Protein AF-A0A485LFQ4-F1 (afdb_monomer)

Solvent-accessible surface area (backbone atoms only — not comparable to full-atom values): 24181 Å² total; per-residue (Å²): 137,85,83,91,84,88,84,90,85,80,88,76,82,85,83,79,81,85,85,81,78,86,82,87,80,91,85,86,88,82,84,90,79,90,80,82,87,81,89,76,90,78,89,78,82,88,79,91,74,96,66,85,80,70,77,82,75,79,60,63,68,60,53,51,53,48,28,51,60,72,20,44,79,41,94,88,66,15,23,33,50,66,53,29,51,56,48,46,62,73,66,67,46,83,85,38,69,65,57,46,50,53,51,54,58,54,68,73,48,88,64,65,50,41,53,59,67,59,56,52,50,51,52,52,47,54,57,51,50,53,52,48,51,50,52,51,50,66,72,60,58,72,82,75,74,84,75,84,76,88,73,83,94,79,83,89,72,99,65,75,56,74,56,58,52,51,52,52,51,52,53,50,55,34,54,49,40,52,50,52,39,50,53,52,51,52,50,45,52,50,53,50,53,50,42,54,53,50,51,54,50,33,49,56,38,42,52,52,24,46,53,54,48,52,56,45,51,52,50,52,48,54,51,49,52,51,50,52,52,52,51,50,52,50,50,51,51,54,50,49,53,51,47,50,55,48,49,52,54,46,46,55,47,44,53,58,43,44,63,48,33,72,66,51,68,80,72,74,92,74,86,79,84,85,86,93,85,87,88,85,80,74,87,78,90,80,80,89,84,78,81,86,83,82,98,77,86,86,88,77,82,87,81,79,92,85,84,91,84,81,83,92,83,89,87,86,87,86,72,72,85,59,44,64,64,44,49,51,49,46,50,48,50,50,50,51,49,50,35,52,51,39,48,49,52,35,54,54,50,52,49,50,44,53,53,49,51,53,48,41,55,51,50,53,51,51,39,51,51,27,49,53,47,30,46,55,40,54,59,67,68,81,112

pLDDT: mean 72.75, std 22.89, range [29.44, 97.06]

Radius of gyration: 46.99 Å; Cα contacts (8 Å, |Δi|>4): 126; chains: 1; bounding box: 134×67×118 Å

Foldseek 3Di:
DDDDDDDDDDDDDDDDDDDDDDDDDDDDDDDDDDDDDDDDDDDDDDDDDDDDPDDPDPDVLVQLLVLLVVQAPDLVQGGFVVSSVVSLVVVVCPVPPLSVVLVVVVVPDPDRHDHSVVSNVSSVVSVVVVVVVVVVVVVVDPPDDPPDDDDDDDDDDPDPVVLVVLLVVLVVLLVVLVVLLVVLVVLLVVLVVLLVVLVVLLVVLLVLLVVLVVVVVVVVVVVVVVVVVVVVVVVVVVVVVVVVVVCVVVVVVCVVVVVVVVVVVVDDPDDDDDDDDDDDDDDDDDDDDDDDDDPDDDDDDDDDDDDPPPDPDDDDPDDDPVCPVCVSVVSSVVSVVSSVVSVVSSVVSVVVSVVSVVVVVVSVVSSVVSVVSSVVSVVVVVD

Structure (mmCIF, N/CA/C/O backbone):
data_AF-A0A485LFQ4-F1
#
_entry.id   AF-A0A485LFQ4-F1
#
loop_
_atom_site.group_PDB
_atom_site.id
_atom_site.type_symbol
_atom_site.label_atom_id
_atom_site.label_alt_id
_atom_site.label_comp_id
_atom_site.label_asym_id
_atom_site.label_entity_id
_atom_site.label_seq_id
_atom_site.pdbx_PDB_ins_code
_atom_site.Cartn_x
_atom_site.Cartn_y
_atom_site.Cartn_z
_atom_site.occupancy
_atom_site.B_iso_or_equiv
_atom_site.auth_seq_id
_atom_site.auth_comp_id
_atom_site.auth_asym_id
_atom_site.auth_atom_id
_atom_site.pdbx_PDB_model_num
ATOM 1 N N . MET A 1 1 ? -31.833 -35.029 45.442 1.00 40.16 1 MET A N 1
ATOM 2 C CA . MET A 1 1 ? -32.084 -36.312 44.747 1.00 40.16 1 MET A CA 1
ATOM 3 C C . MET A 1 1 ? -31.817 -36.056 43.265 1.00 40.16 1 MET A C 1
ATOM 5 O O . MET A 1 1 ? -32.639 -35.412 42.643 1.00 40.16 1 MET A O 1
ATOM 9 N N . ALA A 1 2 ? -30.576 -36.118 42.781 1.00 37.84 2 ALA A N 1
ATOM 10 C CA . ALA A 1 2 ? -29.693 -37.272 42.546 1.00 37.84 2 ALA A CA 1
ATOM 11 C C . ALA A 1 2 ? -29.951 -37.968 41.188 1.00 37.84 2 ALA A C 1
ATOM 13 O O . ALA A 1 2 ? -31.070 -38.408 40.948 1.00 37.84 2 ALA A O 1
ATOM 14 N N . LYS A 1 3 ? -28.844 -38.135 40.428 1.00 46.28 3 LYS A N 1
ATOM 15 C CA . LYS A 1 3 ? -28.603 -38.855 39.147 1.00 46.28 3 LYS A CA 1
ATOM 16 C C . LYS A 1 3 ? -28.887 -38.031 37.871 1.00 46.28 3 LYS A C 1
ATOM 18 O O . LYS A 1 3 ? -30.023 -37.647 37.657 1.00 46.28 3 LYS A O 1
ATOM 23 N N . GLY A 1 4 ? -27.945 -37.677 36.986 1.00 43.19 4 GLY A N 1
ATOM 24 C CA . GLY A 1 4 ? -26.538 -38.066 36.792 1.00 43.19 4 GLY A CA 1
ATOM 25 C C . GLY A 1 4 ? -26.390 -39.286 35.873 1.00 43.19 4 GLY A C 1
ATOM 26 O O . GLY A 1 4 ? -26.637 -40.374 36.372 1.00 43.19 4 GLY A O 1
ATOM 27 N N . LEU A 1 5 ? -26.017 -39.064 34.596 1.00 52.75 5 LEU A N 1
ATOM 28 C CA . LEU A 1 5 ? -25.497 -39.955 33.515 1.00 52.75 5 LEU A CA 1
ATOM 29 C C . LEU A 1 5 ? -25.262 -38.996 32.308 1.00 52.75 5 LEU A C 1
ATOM 31 O O . LEU A 1 5 ? -26.226 -38.344 31.922 1.00 52.75 5 LEU A O 1
ATOM 35 N N . TRP A 1 6 ? -24.080 -38.591 31.815 1.00 51.09 6 TRP A N 1
ATOM 36 C CA . TRP A 1 6 ? -22.831 -39.226 31.331 1.00 51.09 6 TRP A CA 1
ATOM 37 C C . TRP A 1 6 ? -22.975 -40.179 30.129 1.00 51.09 6 TRP A C 1
ATOM 39 O O . TRP A 1 6 ? -23.856 -41.034 30.132 1.00 51.09 6 TRP A O 1
ATOM 49 N N . LEU A 1 7 ? -22.012 -40.015 29.205 1.00 45.12 7 LEU A N 1
ATOM 50 C CA . LEU A 1 7 ? -21.688 -40.689 27.932 1.00 45.12 7 LEU A CA 1
ATOM 51 C C . LEU A 1 7 ? -22.381 -40.123 26.679 1.00 45.12 7 LEU A C 1
ATOM 53 O O . LEU A 1 7 ? -23.602 -40.149 26.568 1.00 45.12 7 LEU A O 1
ATOM 57 N N . ASP A 1 8 ? -21.668 -39.384 25.822 1.00 41.69 8 ASP A N 1
ATOM 58 C CA . ASP A 1 8 ? -20.578 -39.797 24.903 1.00 41.69 8 ASP A CA 1
ATOM 59 C C . ASP A 1 8 ? -21.137 -40.534 23.681 1.00 41.69 8 ASP A C 1
ATOM 61 O O . ASP A 1 8 ? -21.635 -41.642 23.813 1.00 41.69 8 ASP A O 1
ATOM 65 N N . ASP A 1 9 ? -21.089 -39.876 22.515 1.00 52.56 9 ASP A N 1
ATOM 66 C CA . ASP A 1 9 ? -20.708 -40.486 21.229 1.00 52.56 9 ASP A CA 1
ATOM 67 C C . ASP A 1 9 ? -20.755 -39.431 20.109 1.00 52.56 9 ASP A C 1
ATOM 69 O O . ASP A 1 9 ? -21.760 -39.190 19.437 1.00 52.56 9 ASP A O 1
ATOM 73 N N . LEU A 1 10 ? -19.611 -38.768 19.928 1.00 48.94 10 LEU A N 1
ATOM 74 C CA . LEU A 1 10 ? -19.249 -38.047 18.712 1.00 48.94 10 LEU A CA 1
ATOM 75 C C . LEU A 1 10 ? -18.700 -39.064 17.697 1.00 48.94 10 LEU A C 1
ATOM 77 O O . LEU A 1 10 ? -17.739 -39.763 18.024 1.00 48.94 10 LEU A O 1
ATOM 81 N N . PRO A 1 11 ? -19.192 -39.127 16.449 1.00 60.56 11 PRO A N 1
ATOM 82 C CA . PRO A 1 11 ? -18.474 -39.837 15.404 1.00 60.56 11 PRO A CA 1
ATOM 83 C C . PRO A 1 11 ? -17.243 -39.027 14.968 1.00 60.56 11 PRO A C 1
ATOM 85 O O . PRO A 1 11 ? -17.343 -37.900 14.480 1.00 60.56 11 PRO A O 1
ATOM 88 N N . SER A 1 12 ? -16.075 -39.634 15.174 1.00 51.88 12 SER A N 1
ATOM 89 C CA . SER A 1 12 ? -14.763 -39.168 14.721 1.00 51.88 12 SER A CA 1
ATOM 90 C C . SER A 1 12 ? -14.628 -39.124 13.186 1.00 51.88 12 SER A C 1
ATOM 92 O O . SER A 1 12 ? -15.343 -39.831 12.472 1.00 51.88 12 SER A O 1
ATOM 94 N N . PRO A 1 13 ? -13.692 -38.303 12.672 1.00 55.84 13 PRO A N 1
ATOM 95 C CA . PRO A 1 13 ? -13.532 -38.003 11.255 1.00 55.84 13 PRO A CA 1
ATOM 96 C C . PRO A 1 13 ? -12.966 -39.192 10.472 1.00 55.84 13 PRO A C 1
ATOM 98 O O . PRO A 1 13 ? -11.942 -39.776 10.826 1.00 55.84 13 PRO A O 1
ATOM 101 N N . SER A 1 14 ? -13.632 -39.511 9.362 1.00 56.00 14 SER A N 1
ATOM 102 C CA . SER A 1 14 ? -13.171 -40.473 8.365 1.00 56.00 14 SER A CA 1
ATOM 103 C C . SER A 1 14 ? -11.825 -40.037 7.789 1.00 56.00 14 SER A C 1
ATOM 105 O O . SER A 1 14 ? -11.722 -39.030 7.090 1.00 56.00 14 SER A O 1
ATOM 107 N N . MET A 1 15 ? -10.814 -40.852 8.070 1.00 49.59 15 MET A N 1
ATOM 108 C CA . MET A 1 15 ? -9.490 -40.852 7.461 1.00 49.59 15 MET A CA 1
ATOM 109 C C . MET A 1 15 ? -9.604 -40.882 5.930 1.00 49.59 15 MET A C 1
ATOM 111 O O . MET A 1 15 ? -10.220 -41.791 5.373 1.00 49.59 15 MET A O 1
ATOM 115 N N . MET A 1 16 ? -8.996 -39.911 5.247 1.00 52.84 16 MET A N 1
ATOM 116 C CA . MET A 1 16 ? -8.668 -40.037 3.827 1.00 52.84 16 MET A CA 1
ATOM 117 C C . MET A 1 16 ? -7.217 -40.518 3.672 1.00 52.84 16 MET A C 1
ATOM 119 O O . MET A 1 16 ? -6.340 -40.003 4.369 1.00 52.84 16 MET A O 1
ATOM 123 N N . PRO A 1 17 ? -6.952 -41.497 2.788 1.00 67.38 17 PRO A N 1
ATOM 124 C CA . PRO A 1 17 ? -5.610 -42.004 2.527 1.00 67.38 17 PRO A CA 1
ATOM 125 C C . PRO A 1 17 ? -4.795 -41.066 1.610 1.00 67.38 17 PRO A C 1
ATOM 127 O O . PRO A 1 17 ? -5.378 -40.248 0.892 1.00 67.38 17 PRO A O 1
ATOM 130 N N . PRO A 1 18 ? -3.452 -41.182 1.599 1.00 56.78 18 PRO A N 1
ATOM 131 C CA . PRO A 1 18 ? -2.569 -40.321 0.816 1.00 56.78 18 PRO A CA 1
ATOM 132 C C . PRO A 1 18 ? -2.595 -40.708 -0.667 1.00 56.78 18 PRO A C 1
ATOM 134 O O . PRO A 1 18 ? -2.468 -41.882 -1.009 1.00 56.78 18 PRO A O 1
ATOM 137 N N . LEU A 1 19 ? -2.705 -39.715 -1.552 1.00 51.12 19 LEU A N 1
ATOM 138 C CA . LEU A 1 19 ? -2.483 -39.902 -2.984 1.00 51.12 19 LEU A CA 1
ATOM 139 C C . LEU A 1 19 ? -0.983 -40.028 -3.268 1.00 51.12 19 LEU A C 1
ATOM 141 O O . LEU A 1 19 ? -0.195 -39.121 -3.000 1.00 51.12 19 LEU A O 1
ATOM 145 N N . GLU A 1 20 ? -0.628 -41.186 -3.811 1.00 46.59 20 GLU A N 1
ATOM 146 C CA . GLU A 1 20 ? 0.695 -41.570 -4.283 1.00 46.59 20 GLU A CA 1
ATOM 147 C C . GLU A 1 20 ? 1.174 -40.700 -5.457 1.00 46.59 20 GLU A C 1
ATOM 149 O O . GLU A 1 20 ? 0.430 -40.369 -6.383 1.00 46.59 20 GLU A O 1
ATOM 154 N N . ALA A 1 21 ? 2.465 -40.372 -5.432 1.00 47.38 21 ALA A N 1
ATOM 155 C CA . ALA A 1 21 ? 3.194 -39.770 -6.538 1.00 47.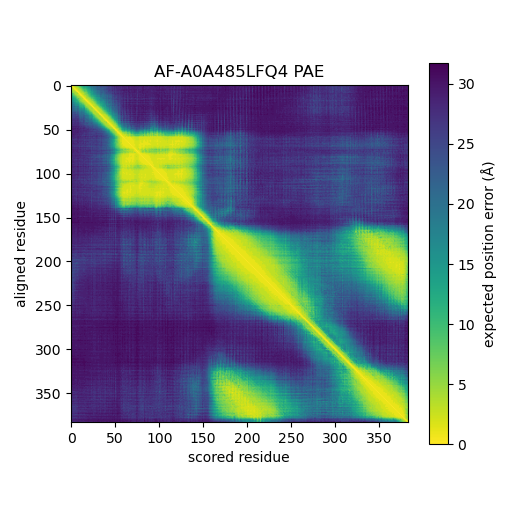38 21 ALA A CA 1
ATOM 156 C C . ALA A 1 21 ? 3.591 -40.838 -7.576 1.00 47.38 21 ALA A C 1
ATOM 158 O O . ALA A 1 21 ? 4.050 -41.915 -7.188 1.00 47.38 21 ALA A O 1
ATOM 159 N N . PRO A 1 22 ? 3.540 -40.559 -8.892 1.00 55.03 22 PRO A N 1
ATOM 160 C CA . PRO A 1 22 ? 4.128 -41.455 -9.873 1.00 55.03 22 PRO A CA 1
ATOM 161 C C . PRO A 1 22 ? 5.636 -41.202 -10.005 1.00 55.03 22 PRO A C 1
ATOM 163 O O . PRO A 1 22 ? 6.096 -40.222 -10.594 1.00 55.03 22 PRO A O 1
ATOM 166 N N . ALA A 1 23 ? 6.407 -42.157 -9.491 1.00 36.00 23 ALA A N 1
ATOM 167 C CA . ALA A 1 23 ? 7.797 -42.381 -9.850 1.00 36.00 23 ALA A CA 1
ATOM 168 C C . ALA A 1 23 ? 7.904 -42.792 -11.331 1.00 36.00 23 ALA A C 1
ATOM 170 O O . ALA A 1 23 ? 7.408 -43.843 -11.732 1.00 36.00 23 ALA A O 1
ATOM 171 N N . CYS A 1 24 ? 8.608 -42.002 -12.144 1.00 42.53 24 CYS A N 1
ATOM 172 C CA . CYS A 1 24 ? 9.059 -42.420 -13.470 1.00 42.53 24 CYS A CA 1
ATOM 173 C C . CYS A 1 24 ? 10.535 -42.823 -13.376 1.00 42.53 24 CYS A C 1
ATOM 175 O O . CYS A 1 24 ? 11.416 -41.989 -13.167 1.00 42.53 24 CYS A O 1
ATOM 177 N N . THR A 1 25 ? 10.805 -44.125 -13.488 1.00 39.88 25 THR A N 1
ATOM 178 C CA . THR A 1 25 ? 12.156 -44.691 -13.485 1.00 39.88 25 THR A CA 1
ATOM 179 C C . THR A 1 25 ? 12.540 -45.235 -14.865 1.00 39.88 25 THR A C 1
ATOM 181 O O . THR A 1 25 ? 11.763 -45.920 -15.519 1.00 39.88 25 THR A O 1
ATOM 184 N N . LYS A 1 26 ? 13.818 -45.007 -15.210 1.00 39.03 26 LYS A N 1
ATOM 185 C CA . LYS A 1 26 ? 14.736 -45.853 -16.011 1.00 39.03 26 LYS A CA 1
ATOM 186 C C . LYS A 1 26 ? 14.547 -45.992 -17.537 1.00 39.03 26 LYS A C 1
ATOM 188 O O . LYS A 1 26 ? 13.741 -46.784 -18.008 1.00 39.03 26 LYS A O 1
ATOM 193 N N . LYS A 1 27 ? 15.551 -45.486 -18.275 1.00 42.09 27 LYS A N 1
ATOM 194 C CA . LYS A 1 27 ? 16.471 -46.243 -19.182 1.00 42.09 27 LYS A CA 1
ATOM 195 C C . LYS A 1 27 ? 17.523 -45.259 -19.735 1.00 42.09 27 LYS A C 1
ATOM 197 O O . LYS A 1 27 ? 17.132 -44.247 -20.286 1.00 42.09 27 LYS A O 1
ATOM 202 N N . LYS A 1 28 ? 18.836 -45.334 -19.467 1.00 38.69 28 LYS A N 1
ATOM 203 C CA . LYS A 1 28 ? 19.898 -46.363 -19.616 1.00 38.69 28 LYS A CA 1
ATOM 204 C C . LYS A 1 28 ? 20.456 -46.475 -21.054 1.00 38.69 28 LYS A C 1
ATOM 206 O O . LYS A 1 28 ? 19.719 -46.864 -21.951 1.00 38.69 28 LYS A O 1
ATOM 211 N N . ARG A 1 29 ? 21.796 -46.317 -21.138 1.00 35.53 29 ARG A N 1
ATOM 212 C CA . ARG A 1 29 ? 22.773 -46.585 -22.233 1.00 35.53 29 ARG A CA 1
ATOM 213 C C . ARG A 1 29 ? 22.861 -45.523 -23.342 1.00 35.53 29 ARG A C 1
ATOM 215 O O . ARG A 1 29 ? 21.840 -45.117 -23.857 1.00 35.53 29 ARG A O 1
ATOM 222 N N . GLY A 1 30 ? 24.042 -45.096 -23.794 1.00 33.88 30 GLY A N 1
ATOM 223 C CA . GLY A 1 30 ? 25.419 -45.501 -23.495 1.00 33.88 30 GLY A CA 1
ATOM 224 C C . GLY A 1 30 ? 26.404 -44.903 -24.516 1.00 33.88 30 GLY A C 1
ATOM 225 O O . GLY A 1 30 ? 25.973 -44.240 -25.449 1.00 33.88 30 GLY A O 1
ATOM 226 N N . GLN A 1 31 ? 27.687 -45.249 -24.339 1.00 41.16 31 GLN A N 1
ATOM 227 C CA . GLN A 1 31 ? 28.842 -45.060 -25.245 1.00 41.16 31 GLN A CA 1
ATOM 228 C C . GLN A 1 31 ? 29.421 -43.630 -25.280 1.00 41.16 31 GLN A C 1
ATOM 230 O O . GLN A 1 31 ? 28.747 -42.692 -25.665 1.00 41.16 31 GLN A O 1
ATOM 235 N N . ASN A 1 32 ? 30.606 -43.342 -24.728 1.00 36.75 32 ASN A N 1
ATOM 236 C CA . ASN A 1 32 ? 31.948 -43.918 -24.927 1.00 36.75 32 ASN A CA 1
ATOM 237 C C . ASN A 1 32 ? 32.500 -43.631 -26.334 1.00 36.75 32 ASN A C 1
ATOM 239 O O . ASN A 1 32 ? 32.313 -44.427 -27.247 1.00 36.75 32 ASN A O 1
ATOM 243 N N . SER A 1 33 ? 33.241 -42.530 -26.475 1.00 39.78 33 SER A N 1
ATOM 244 C CA . SER A 1 33 ? 34.222 -42.352 -27.548 1.00 39.78 33 SER A CA 1
ATOM 245 C C . SER A 1 33 ? 35.410 -41.536 -27.042 1.00 39.78 33 SER A C 1
ATOM 247 O O . SER A 1 33 ? 35.347 -40.319 -26.878 1.00 39.78 33 SER A O 1
ATOM 249 N N . LYS A 1 34 ? 36.495 -42.270 -26.789 1.00 37.94 34 LYS A N 1
ATOM 250 C CA . LYS A 1 34 ? 37.875 -41.791 -26.768 1.00 37.94 34 LYS A CA 1
ATOM 251 C C . LYS A 1 34 ? 38.251 -41.272 -28.165 1.00 37.94 34 LYS A C 1
ATOM 253 O O . LYS A 1 34 ? 37.893 -41.897 -29.158 1.00 37.94 34 LYS A O 1
ATOM 258 N N . GLY A 1 35 ? 39.027 -40.197 -28.211 1.00 37.19 35 GLY A N 1
ATOM 259 C CA . GLY A 1 35 ? 39.781 -39.717 -29.374 1.00 37.19 35 GLY A CA 1
ATOM 260 C C . GLY A 1 35 ? 40.803 -38.706 -28.850 1.00 37.19 35 GLY A C 1
ATOM 261 O O . GLY A 1 35 ? 40.420 -37.610 -28.471 1.00 37.19 35 GLY A O 1
ATOM 262 N N . THR A 1 36 ? 42.003 -39.117 -28.443 1.00 35.31 36 THR A N 1
ATOM 263 C CA . THR A 1 36 ? 43.181 -39.405 -29.281 1.00 35.31 36 THR A CA 1
ATOM 264 C C . THR A 1 36 ? 43.702 -38.152 -29.993 1.00 35.31 36 THR A C 1
ATOM 266 O O . THR A 1 36 ? 43.202 -37.769 -31.040 1.00 35.31 36 THR A O 1
ATOM 269 N N . PHE A 1 37 ? 44.740 -37.573 -29.383 1.00 36.34 37 PHE A N 1
ATOM 270 C CA . PHE A 1 37 ? 46.039 -37.286 -30.000 1.00 36.34 37 PHE A CA 1
ATOM 271 C C . PHE A 1 37 ? 46.080 -36.367 -31.232 1.00 36.34 37 PHE A C 1
ATOM 273 O O . PHE A 1 37 ? 45.770 -36.778 -32.344 1.00 36.34 37 PHE A O 1
ATOM 280 N N . LEU A 1 38 ? 46.647 -35.173 -31.042 1.00 41.62 38 LEU A N 1
ATOM 281 C CA . LEU A 1 38 ? 47.581 -34.585 -32.004 1.00 41.62 38 LEU A CA 1
ATOM 282 C C . LEU A 1 38 ? 48.508 -33.608 -31.273 1.00 41.62 38 LEU A C 1
ATOM 284 O O . LEU A 1 38 ? 48.154 -32.468 -30.980 1.00 41.62 38 LEU A O 1
ATOM 288 N N . GLN A 1 39 ? 49.705 -34.112 -30.962 1.00 43.75 39 GLN A N 1
ATOM 289 C CA . GLN A 1 39 ? 50.908 -33.309 -30.780 1.00 43.75 39 GLN A CA 1
ATOM 290 C C . GLN A 1 39 ? 51.101 -32.420 -32.008 1.00 43.75 39 GLN A C 1
ATOM 292 O O . GLN A 1 39 ? 51.055 -32.899 -33.143 1.00 43.75 39 GLN A O 1
ATOM 297 N N . LYS A 1 40 ? 51.399 -31.144 -31.780 1.00 42.91 40 LYS A N 1
ATOM 298 C CA . LYS A 1 40 ? 52.173 -30.374 -32.744 1.00 42.91 40 LYS A CA 1
ATOM 299 C C . LYS A 1 40 ? 53.125 -29.460 -31.996 1.00 42.91 40 LYS A C 1
ATOM 301 O O . LYS A 1 40 ? 52.747 -28.399 -31.508 1.00 42.91 40 LYS A O 1
ATOM 306 N N . ASP A 1 41 ? 54.354 -29.947 -31.901 1.00 40.78 41 ASP A N 1
ATOM 307 C CA . ASP A 1 41 ? 55.534 -29.164 -31.587 1.00 40.78 41 ASP A CA 1
ATOM 308 C C . ASP A 1 41 ? 55.657 -28.008 -32.585 1.00 40.78 41 ASP A C 1
ATOM 310 O O . ASP A 1 41 ? 55.568 -28.193 -33.801 1.00 40.78 41 ASP A O 1
ATOM 314 N N . SER A 1 42 ? 55.868 -26.805 -32.063 1.00 42.50 42 SER A N 1
ATOM 315 C CA . SER A 1 42 ? 56.407 -25.681 -32.823 1.00 42.50 42 SER A CA 1
ATOM 316 C C . SER A 1 42 ? 57.174 -24.781 -31.867 1.00 42.50 42 SER A C 1
ATOM 318 O O . SER A 1 42 ? 56.699 -23.737 -31.425 1.00 42.50 42 SER A O 1
ATOM 320 N N . SER A 1 43 ? 58.380 -25.233 -31.547 1.00 40.44 43 SER A N 1
ATOM 321 C CA . SER A 1 43 ? 59.459 -24.435 -30.982 1.00 40.44 43 SER A CA 1
ATOM 322 C C . SER A 1 43 ? 59.827 -23.293 -31.932 1.00 40.44 43 SER A C 1
ATOM 324 O O . SER A 1 43 ? 60.163 -23.555 -33.081 1.00 40.44 43 SER A O 1
ATOM 326 N N . MET A 1 44 ? 59.822 -22.050 -31.447 1.00 43.09 44 MET A N 1
ATOM 327 C CA . MET A 1 44 ? 60.654 -20.938 -31.934 1.00 43.09 44 MET A CA 1
ATOM 328 C C . MET A 1 44 ? 60.828 -19.912 -30.789 1.00 43.09 44 MET A C 1
ATOM 330 O O . MET A 1 44 ? 60.014 -19.893 -29.862 1.00 43.09 44 MET A O 1
ATOM 334 N N . PRO A 1 45 ? 61.930 -19.141 -30.782 1.00 52.47 45 PRO A N 1
ATOM 335 C CA . PRO A 1 45 ? 62.642 -18.786 -29.563 1.00 52.47 45 PRO A CA 1
ATOM 336 C C . PRO A 1 45 ? 62.262 -17.432 -28.959 1.00 52.47 45 PRO A C 1
ATOM 338 O O . PRO A 1 45 ? 61.856 -16.495 -29.639 1.00 52.47 45 PRO A O 1
ATOM 341 N N . SER A 1 46 ? 62.489 -17.387 -27.645 1.00 48.91 46 SER A N 1
ATOM 342 C CA . SER A 1 46 ? 62.917 -16.263 -26.808 1.00 48.91 46 SER A CA 1
ATOM 343 C C . SER A 1 46 ? 63.136 -14.915 -27.507 1.00 48.91 46 SER A C 1
ATOM 345 O O . SER A 1 46 ? 64.089 -14.744 -28.268 1.00 48.91 46 SER A O 1
ATOM 347 N N . LEU A 1 47 ? 62.331 -13.927 -27.109 1.00 40.16 47 LEU A N 1
ATOM 348 C CA . LEU A 1 47 ? 62.806 -12.558 -26.956 1.00 40.16 47 LEU A CA 1
ATOM 349 C C . LEU A 1 47 ? 62.571 -12.115 -25.515 1.00 40.16 47 LEU A C 1
ATOM 351 O O . LEU A 1 47 ? 61.448 -11.991 -25.028 1.00 40.16 47 LEU A O 1
ATOM 355 N N . ASP A 1 48 ? 63.711 -11.948 -24.866 1.00 48.44 48 ASP A N 1
ATOM 356 C CA . ASP A 1 48 ? 63.956 -11.382 -23.560 1.00 48.44 48 ASP A CA 1
ATOM 357 C C . ASP A 1 48 ? 63.393 -9.956 -23.473 1.00 48.44 48 ASP A C 1
ATOM 359 O O . ASP A 1 48 ? 63.747 -9.067 -24.249 1.00 48.44 48 ASP A O 1
ATOM 363 N N . SER A 1 49 ? 62.492 -9.735 -22.521 1.00 44.03 49 SER A N 1
ATOM 364 C CA . SER A 1 49 ? 62.184 -8.395 -22.036 1.00 44.03 49 SER A CA 1
ATOM 365 C C . SER A 1 49 ? 61.937 -8.486 -20.537 1.00 44.03 49 SER A C 1
ATOM 367 O O . SER A 1 49 ? 60.847 -8.858 -20.091 1.00 44.03 49 SER A O 1
ATOM 369 N N . GLY A 1 50 ? 62.980 -8.178 -19.767 1.00 50.31 50 GLY A N 1
ATOM 370 C CA . GLY A 1 50 ? 62.931 -8.043 -18.319 1.00 50.31 50 GLY A CA 1
ATOM 371 C C . GLY 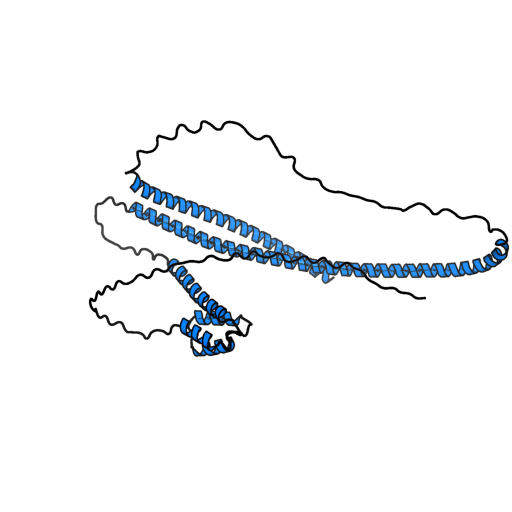A 1 50 ? 61.830 -7.075 -17.886 1.00 50.31 50 GLY A C 1
ATOM 372 O O . GLY A 1 50 ? 61.961 -5.860 -18.004 1.00 50.31 50 GLY A O 1
ATOM 373 N N . LYS A 1 51 ? 60.737 -7.630 -17.361 1.00 50.59 51 LYS A N 1
ATOM 374 C CA . LYS A 1 51 ? 59.798 -6.926 -16.488 1.00 50.59 51 LYS A CA 1
ATOM 375 C C . LYS A 1 51 ? 60.028 -7.442 -15.076 1.00 50.59 51 LYS A C 1
ATOM 377 O O . LYS A 1 51 ? 60.040 -8.654 -14.860 1.00 50.59 51 LYS A O 1
ATOM 382 N N . SER A 1 52 ? 60.246 -6.516 -14.147 1.00 50.81 52 SER A N 1
ATOM 383 C CA . SER A 1 52 ? 60.384 -6.784 -12.718 1.00 50.81 52 SER A CA 1
ATOM 384 C C . SER A 1 52 ? 59.254 -7.704 -12.256 1.00 50.81 52 SER A C 1
ATOM 386 O O . SER A 1 52 ? 58.074 -7.376 -12.384 1.00 50.81 52 SER A O 1
ATOM 388 N N . ARG A 1 53 ? 59.614 -8.897 -11.775 1.00 49.19 53 ARG A N 1
ATOM 389 C CA . ARG A 1 53 ? 58.668 -9.809 -11.134 1.00 49.19 53 ARG A CA 1
ATOM 390 C C . ARG A 1 53 ? 58.360 -9.246 -9.755 1.00 49.19 53 ARG A C 1
ATOM 392 O O . ARG A 1 53 ? 59.066 -9.553 -8.799 1.00 49.19 53 ARG A O 1
ATOM 399 N N . ASP A 1 54 ? 57.323 -8.423 -9.669 1.00 57.50 54 ASP A N 1
ATOM 400 C CA . ASP A 1 54 ? 56.667 -8.194 -8.388 1.00 57.50 54 ASP A CA 1
ATOM 401 C C . ASP A 1 54 ? 56.210 -9.561 -7.844 1.00 57.50 54 ASP A C 1
ATOM 403 O O . ASP A 1 54 ? 55.733 -10.401 -8.623 1.00 57.50 54 ASP A O 1
ATOM 407 N N . PRO A 1 55 ? 56.395 -9.838 -6.542 1.00 66.69 55 PRO A N 1
ATOM 408 C CA . PRO A 1 55 ? 55.954 -11.092 -5.951 1.00 66.69 55 PRO A CA 1
ATOM 409 C C . PRO A 1 55 ? 54.448 -11.279 -6.201 1.00 66.69 55 PRO A C 1
ATOM 411 O O . PRO A 1 55 ? 53.692 -10.303 -6.139 1.00 66.69 55 PRO A O 1
ATOM 414 N N . PRO A 1 56 ? 53.992 -12.509 -6.508 1.00 73.31 56 PRO A N 1
ATOM 415 C CA . PRO A 1 56 ? 52.581 -12.771 -6.751 1.00 73.31 56 PRO A CA 1
ATOM 416 C C . PRO A 1 56 ? 51.784 -12.335 -5.523 1.00 73.31 56 PRO A C 1
ATOM 418 O O . PRO A 1 56 ? 52.015 -12.831 -4.419 1.00 73.31 56 PRO A O 1
ATOM 421 N N . LYS A 1 57 ? 50.871 -11.376 -5.713 1.00 75.38 57 LYS A N 1
ATOM 422 C CA . LYS A 1 57 ? 49.969 -10.944 -4.646 1.00 75.38 57 LYS A CA 1
ATOM 423 C C . LYS A 1 57 ? 49.202 -12.171 -4.138 1.00 75.38 57 LYS A C 1
ATOM 425 O O . LYS A 1 57 ? 48.751 -12.968 -4.967 1.00 75.38 57 LYS A O 1
ATOM 430 N N . PRO A 1 58 ? 49.077 -12.347 -2.814 1.00 79.12 58 PRO A N 1
ATOM 431 C CA . PRO A 1 58 ? 48.350 -13.474 -2.260 1.00 79.12 58 PRO A CA 1
ATOM 432 C C . PRO A 1 58 ? 46.896 -13.440 -2.747 1.00 79.12 58 PRO A C 1
ATOM 434 O O . PRO A 1 58 ? 46.246 -12.395 -2.746 1.00 79.12 58 PRO A O 1
ATOM 437 N N . ASP A 1 59 ? 46.417 -14.585 -3.228 1.00 91.19 59 ASP A N 1
ATOM 438 C CA . ASP A 1 59 ? 45.052 -14.754 -3.719 1.00 91.19 59 ASP A CA 1
ATOM 439 C C . ASP A 1 59 ? 44.094 -14.746 -2.523 1.00 91.19 59 ASP A C 1
ATOM 441 O O . ASP A 1 59 ? 43.961 -15.742 -1.806 1.00 91.19 59 ASP A O 1
ATOM 445 N N . VAL A 1 60 ? 43.447 -13.601 -2.306 1.00 93.06 60 VAL A N 1
ATOM 446 C CA . VAL A 1 60 ? 42.505 -13.367 -1.203 1.00 93.06 60 VAL A CA 1
ATOM 447 C C . VAL A 1 60 ? 41.422 -14.445 -1.169 1.00 93.06 60 VAL A C 1
ATOM 449 O O . VAL A 1 60 ? 41.071 -14.920 -0.094 1.00 93.06 60 VAL A O 1
ATOM 452 N N . GLY A 1 61 ? 40.958 -14.923 -2.329 1.00 93.56 61 GLY A N 1
ATOM 453 C CA . GLY A 1 61 ? 39.961 -15.989 -2.390 1.00 93.56 61 GLY A CA 1
ATOM 454 C C . GLY A 1 61 ? 40.451 -17.281 -1.736 1.00 93.56 61 GLY A C 1
ATOM 455 O O . GLY A 1 61 ? 39.728 -17.887 -0.950 1.00 93.56 61 GLY A O 1
ATOM 456 N N . ARG A 1 62 ? 41.704 -17.676 -1.989 1.00 94.69 62 ARG A N 1
ATOM 457 C CA . ARG A 1 62 ? 42.300 -18.862 -1.349 1.00 94.69 62 ARG A CA 1
ATOM 458 C C . ARG A 1 62 ? 42.454 -18.691 0.154 1.00 94.69 62 ARG A C 1
ATOM 460 O O . ARG A 1 62 ? 42.237 -19.651 0.882 1.00 94.69 62 ARG A O 1
ATOM 467 N N . MET A 1 63 ? 42.814 -17.492 0.606 1.00 95.38 63 MET A N 1
ATOM 468 C CA . MET A 1 63 ? 42.954 -17.194 2.032 1.00 95.38 63 MET A CA 1
ATOM 469 C C . MET A 1 63 ? 41.605 -17.292 2.753 1.00 95.38 63 MET A C 1
ATOM 471 O O . MET A 1 63 ? 41.525 -17.913 3.808 1.00 95.38 63 MET A O 1
ATOM 475 N N . ILE A 1 64 ? 40.531 -16.779 2.142 1.00 95.88 64 ILE A N 1
ATOM 476 C CA . ILE A 1 64 ? 39.169 -16.912 2.674 1.00 95.88 64 ILE A CA 1
ATOM 477 C C . ILE A 1 64 ? 38.733 -18.378 2.715 1.00 95.88 64 ILE A C 1
ATOM 479 O O . ILE A 1 64 ? 38.267 -18.833 3.754 1.00 95.88 64 ILE A O 1
ATOM 483 N N . PHE A 1 65 ? 38.923 -19.154 1.642 1.00 96.25 65 PHE A N 1
ATOM 484 C CA . PHE A 1 65 ? 38.562 -20.579 1.660 1.00 96.25 65 PHE A CA 1
ATOM 485 C C . PHE A 1 65 ? 39.363 -21.378 2.692 1.00 96.25 65 PHE A C 1
ATOM 487 O O . PHE A 1 65 ? 38.791 -22.226 3.369 1.00 96.25 65 PHE A O 1
ATOM 494 N N . HIS A 1 66 ? 40.646 -21.060 2.876 1.00 96.44 66 HIS A N 1
ATOM 495 C CA . HIS A 1 66 ? 41.453 -21.659 3.933 1.00 96.44 66 HIS A CA 1
ATOM 496 C C . HIS A 1 66 ? 40.910 -21.321 5.328 1.00 96.44 66 HIS A C 1
ATOM 498 O O . HIS A 1 66 ? 40.802 -22.213 6.161 1.00 96.44 66 HIS A O 1
ATOM 504 N N . ALA A 1 67 ? 40.516 -20.068 5.583 1.00 96.00 67 ALA A N 1
ATOM 505 C CA . ALA A 1 67 ? 39.900 -19.679 6.854 1.00 96.00 67 ALA A CA 1
ATOM 506 C C . ALA A 1 67 ? 38.553 -20.384 7.092 1.00 96.00 67 ALA A C 1
ATOM 508 O O . ALA A 1 67 ? 38.266 -20.795 8.215 1.00 96.00 67 ALA A O 1
ATOM 509 N N . ILE A 1 68 ? 37.745 -20.570 6.039 1.00 96.31 68 ILE A N 1
ATOM 510 C CA . ILE A 1 68 ? 36.492 -21.342 6.096 1.00 96.31 68 ILE A CA 1
ATOM 511 C C . ILE A 1 68 ? 36.781 -22.791 6.502 1.00 96.31 68 ILE A C 1
ATOM 513 O O . ILE A 1 68 ? 36.138 -23.309 7.414 1.00 96.31 68 ILE A O 1
ATOM 517 N N . ASP A 1 69 ? 37.751 -23.429 5.846 1.00 96.00 69 ASP A N 1
ATOM 518 C CA . ASP A 1 69 ? 38.102 -24.827 6.099 1.00 96.00 69 ASP A CA 1
ATOM 519 C C . ASP A 1 69 ? 38.754 -25.005 7.489 1.00 96.00 69 ASP A C 1
ATOM 521 O O . ASP A 1 69 ? 38.444 -25.965 8.191 1.00 96.00 69 ASP A O 1
ATOM 525 N N . ALA A 1 70 ? 39.583 -24.056 7.942 1.00 95.88 70 ALA A N 1
ATOM 526 C CA . ALA A 1 70 ? 40.197 -24.059 9.276 1.00 95.88 70 ALA A CA 1
ATOM 527 C C . ALA A 1 70 ? 39.182 -23.845 10.416 1.00 95.88 70 ALA A C 1
ATOM 529 O O . ALA A 1 70 ? 39.385 -24.310 11.538 1.00 95.88 70 ALA A O 1
ATOM 530 N N . SER A 1 71 ? 38.067 -23.173 10.124 1.00 96.50 71 SER A N 1
ATOM 531 C CA . SER A 1 71 ? 37.018 -22.845 11.101 1.00 96.50 71 SER A CA 1
ATOM 532 C C . SER A 1 71 ? 35.890 -23.878 11.158 1.00 96.50 71 SER A C 1
ATOM 534 O O . SER A 1 71 ? 34.921 -23.711 11.911 1.00 96.50 71 SER A O 1
ATOM 536 N N . GLN A 1 72 ? 35.993 -24.948 10.369 1.00 95.31 72 GLN A N 1
ATOM 537 C CA . GLN A 1 72 ? 35.043 -26.049 10.372 1.00 95.31 72 GLN A CA 1
ATOM 538 C C . GLN A 1 72 ? 35.294 -26.951 11.587 1.00 95.31 72 GLN A C 1
ATOM 540 O O . GLN A 1 72 ? 36.333 -27.598 11.695 1.00 95.31 72 GLN A O 1
ATOM 545 N N . VAL A 1 73 ? 34.335 -26.989 12.518 1.00 88.62 73 VAL A N 1
ATOM 546 C CA . VAL A 1 73 ? 34.463 -27.787 13.752 1.00 88.62 73 VAL A CA 1
ATOM 547 C C . VAL A 1 73 ? 34.049 -29.235 13.504 1.00 88.62 73 VAL A C 1
ATOM 549 O O . VAL A 1 73 ? 34.773 -30.148 13.887 1.00 88.62 73 VAL A O 1
ATOM 552 N N . ASN A 1 74 ? 32.921 -29.436 12.817 1.00 89.12 74 ASN A N 1
ATOM 553 C CA . ASN A 1 74 ? 32.406 -30.739 12.403 1.00 89.12 74 ASN A CA 1
ATOM 554 C C . ASN A 1 74 ? 31.723 -30.627 11.025 1.00 89.12 74 ASN A C 1
ATOM 556 O O . ASN A 1 74 ? 31.158 -29.575 10.712 1.00 89.12 74 ASN A O 1
ATOM 560 N N . PRO A 1 75 ? 31.704 -31.698 10.205 1.00 85.94 75 PRO A N 1
ATOM 561 C CA . PRO A 1 75 ? 30.986 -31.705 8.926 1.00 85.94 75 PRO A CA 1
ATOM 562 C C . PRO A 1 75 ? 29.490 -31.391 9.060 1.00 85.94 75 PRO A C 1
ATOM 564 O O . PRO A 1 75 ? 28.932 -30.738 8.186 1.00 85.94 75 PRO A O 1
ATOM 567 N N . GLU A 1 76 ? 28.872 -31.816 10.165 1.00 85.50 76 GLU A N 1
ATOM 568 C CA . GLU A 1 76 ? 27.430 -31.679 10.423 1.00 85.50 76 GLU A CA 1
ATOM 569 C C . GLU A 1 76 ? 27.048 -30.336 11.075 1.00 85.50 76 GLU A C 1
ATOM 571 O O . GLU A 1 76 ? 25.958 -29.824 10.843 1.00 85.50 76 GLU A O 1
ATOM 576 N N . GLU A 1 77 ? 27.935 -29.740 11.881 1.00 86.50 77 GLU A N 1
ATOM 577 C CA . GLU A 1 77 ? 27.655 -28.480 12.600 1.00 86.50 77 GLU A CA 1
ATOM 578 C C . GLU A 1 77 ? 28.034 -27.236 11.782 1.00 86.50 77 GLU A C 1
ATOM 580 O O . GLU A 1 77 ? 27.523 -26.145 12.031 1.00 86.50 77 GLU A O 1
ATOM 585 N N . GLY A 1 78 ? 28.904 -27.395 10.781 1.00 92.88 78 GLY A N 1
ATOM 586 C CA . GLY A 1 78 ? 29.344 -26.314 9.906 1.00 92.88 78 GLY A CA 1
ATOM 587 C C . GLY A 1 78 ? 30.515 -25.499 10.465 1.00 92.88 78 GLY A C 1
ATOM 588 O O . GLY A 1 78 ? 31.355 -25.980 11.230 1.00 92.88 78 GLY A O 1
ATOM 589 N N . VAL A 1 79 ? 30.611 -24.257 10.000 1.00 96.06 79 VAL A N 1
ATOM 590 C CA . VAL A 1 79 ? 31.693 -23.312 10.284 1.00 96.06 79 VAL A CA 1
ATOM 591 C C . VAL A 1 79 ? 31.316 -22.465 11.495 1.00 96.06 79 VAL A C 1
ATOM 593 O O . VAL A 1 79 ? 30.275 -21.805 11.491 1.00 96.06 79 VAL A O 1
ATOM 596 N N . CYS A 1 80 ? 32.167 -22.464 12.521 1.00 97.06 80 CYS A N 1
ATOM 597 C CA . CYS A 1 80 ? 31.991 -21.618 13.700 1.00 97.06 80 CYS A CA 1
ATOM 598 C C . CYS A 1 80 ? 32.392 -20.174 13.367 1.00 97.06 80 CYS A C 1
ATOM 600 O O . CYS A 1 80 ? 33.532 -19.923 12.970 1.00 97.06 80 CYS A O 1
ATOM 602 N N . LEU A 1 81 ? 31.468 -19.221 13.527 1.00 96.25 81 LEU A N 1
ATOM 603 C CA . LEU A 1 81 ? 31.702 -17.837 13.099 1.00 96.25 81 LEU A CA 1
ATOM 604 C C . LEU A 1 81 ? 32.733 -17.101 13.954 1.00 96.25 81 LEU A C 1
ATOM 606 O O . LEU A 1 81 ? 33.430 -16.238 13.430 1.00 96.25 81 LEU A O 1
ATOM 610 N N . GLU A 1 82 ? 32.854 -17.437 15.238 1.00 95.81 82 GLU A N 1
ATOM 611 C CA . GLU A 1 82 ? 33.869 -16.840 16.116 1.00 95.81 82 GLU A CA 1
ATOM 612 C C . GLU A 1 82 ? 35.275 -17.256 15.678 1.00 95.81 82 GLU A C 1
ATOM 614 O O . GLU A 1 82 ? 36.098 -16.396 15.377 1.00 95.81 82 GLU A O 1
ATOM 619 N N . LYS A 1 83 ? 35.505 -18.563 15.487 1.00 96.38 83 LYS A N 1
ATOM 620 C CA . LYS A 1 83 ? 36.779 -19.081 14.960 1.00 96.38 83 LYS A CA 1
ATOM 621 C C . LYS A 1 83 ? 37.104 -18.514 13.581 1.00 96.38 83 LYS A C 1
ATOM 623 O O . LYS A 1 83 ? 38.241 -18.135 13.328 1.00 96.38 83 LYS A O 1
ATOM 628 N N . PHE A 1 84 ? 36.098 -18.394 12.714 1.00 97.06 84 PHE A N 1
ATOM 629 C CA . PHE A 1 84 ? 36.277 -17.782 11.400 1.00 97.06 84 PHE A CA 1
ATOM 630 C C . PHE A 1 84 ? 36.707 -16.321 11.490 1.00 97.06 84 PHE A C 1
ATOM 632 O O . PHE A 1 84 ? 37.582 -15.909 10.734 1.00 97.06 84 PHE A O 1
ATOM 639 N N . ARG A 1 85 ? 36.143 -15.538 12.416 1.00 95.94 85 ARG A N 1
ATOM 640 C CA . ARG A 1 85 ? 36.563 -14.147 12.642 1.00 95.94 85 ARG A CA 1
ATOM 641 C C . ARG A 1 85 ? 37.993 -14.067 13.173 1.00 95.94 85 ARG A C 1
ATOM 643 O O . ARG A 1 85 ? 38.733 -13.192 12.729 1.00 95.94 85 ARG A O 1
ATOM 650 N N . ASP A 1 86 ? 38.391 -14.987 14.048 1.00 95.81 86 ASP A N 1
ATOM 651 C CA . ASP A 1 86 ? 39.756 -15.053 14.578 1.00 95.81 86 ASP A CA 1
ATOM 652 C C . ASP A 1 86 ? 40.777 -15.409 13.485 1.00 95.81 86 ASP A C 1
ATOM 654 O O . ASP A 1 86 ? 41.790 -14.724 13.336 1.00 95.81 86 ASP A O 1
ATOM 658 N N . GLU A 1 87 ? 40.493 -16.432 12.672 1.00 95.62 87 GLU A N 1
ATOM 659 C CA . GLU A 1 87 ? 41.311 -16.814 11.510 1.00 95.62 87 GLU A CA 1
ATOM 660 C C . GLU A 1 87 ? 41.367 -15.681 10.477 1.00 95.62 87 GLU A C 1
ATOM 662 O O . GLU A 1 87 ? 42.425 -15.346 9.946 1.00 95.62 87 GLU A O 1
ATOM 667 N N . PHE A 1 88 ? 40.238 -15.018 10.228 1.00 94.50 88 PHE A N 1
ATOM 668 C CA . PHE A 1 88 ? 40.167 -13.883 9.317 1.00 94.50 88 PHE A CA 1
ATOM 669 C C . PHE A 1 88 ? 41.013 -12.696 9.806 1.00 94.50 88 PHE A C 1
ATOM 671 O O . PHE A 1 88 ? 41.713 -12.071 9.006 1.00 94.50 88 PHE A O 1
ATOM 678 N N . ALA A 1 89 ? 40.993 -12.389 11.107 1.00 94.31 89 ALA A N 1
ATOM 679 C CA . ALA A 1 89 ? 41.782 -11.304 11.688 1.00 94.31 89 ALA A CA 1
ATOM 680 C C . ALA A 1 89 ? 43.296 -11.532 11.523 1.00 94.31 89 ALA A C 1
ATOM 682 O O . ALA A 1 89 ? 44.041 -10.581 11.280 1.00 94.31 89 ALA A O 1
ATOM 683 N N . GLN A 1 90 ? 43.750 -12.788 11.572 1.00 94.62 90 GLN A N 1
ATOM 684 C CA . GLN A 1 90 ? 45.158 -13.151 11.368 1.00 94.62 90 GLN A CA 1
ATOM 685 C C . GLN A 1 90 ? 45.636 -12.934 9.924 1.00 94.62 90 GLN A C 1
ATOM 687 O O . GLN A 1 90 ? 46.818 -12.678 9.688 1.00 94.62 90 GLN A O 1
ATOM 692 N N . LEU A 1 91 ? 44.725 -12.988 8.948 1.00 91.75 91 LEU A N 1
ATOM 693 C CA . LEU A 1 91 ? 45.041 -12.841 7.527 1.00 91.75 91 LEU A CA 1
ATOM 694 C C . LEU A 1 91 ? 45.305 -11.384 7.094 1.00 91.75 91 LEU A C 1
ATOM 696 O O . LEU A 1 91 ? 45.715 -11.162 5.955 1.00 91.75 91 LEU A O 1
ATOM 700 N N . ASN A 1 92 ? 45.110 -10.395 7.980 1.00 90.50 92 ASN A N 1
ATOM 701 C CA . ASN A 1 92 ? 45.320 -8.962 7.714 1.00 90.50 92 ASN A CA 1
ATOM 702 C C . ASN A 1 92 ? 44.588 -8.439 6.455 1.00 90.50 92 ASN A C 1
ATOM 704 O O . ASN A 1 92 ? 45.070 -7.539 5.763 1.00 90.50 92 ASN A O 1
ATOM 708 N N . LEU A 1 93 ? 43.398 -8.973 6.158 1.00 89.62 93 LEU A N 1
ATOM 709 C CA . LEU A 1 93 ? 42.604 -8.627 4.968 1.00 89.62 93 LEU A CA 1
ATOM 710 C C . LEU A 1 93 ? 41.780 -7.335 5.116 1.00 89.62 93 LEU A C 1
ATOM 712 O O . LEU A 1 93 ? 40.920 -7.057 4.288 1.00 89.62 93 LEU A O 1
ATOM 716 N N . ASN A 1 94 ? 42.059 -6.509 6.126 1.00 88.25 94 ASN A N 1
ATOM 717 C CA . ASN A 1 94 ? 41.290 -5.293 6.429 1.00 88.25 94 ASN A CA 1
ATOM 718 C C . ASN A 1 94 ? 41.312 -4.245 5.301 1.00 88.25 94 ASN A C 1
ATOM 720 O O . ASN A 1 94 ? 40.472 -3.353 5.276 1.00 88.25 94 ASN A O 1
ATOM 724 N N . ASN A 1 95 ? 42.266 -4.350 4.372 1.00 88.69 95 ASN A N 1
ATOM 725 C CA . ASN A 1 95 ? 42.367 -3.467 3.211 1.00 88.69 95 ASN A CA 1
ATOM 726 C C . ASN A 1 95 ? 41.577 -3.974 1.990 1.00 88.69 95 ASN A C 1
ATOM 728 O O . ASN A 1 95 ? 41.489 -3.256 0.994 1.00 88.69 95 ASN A O 1
ATOM 732 N N . ASP A 1 96 ? 41.046 -5.200 2.025 1.00 92.94 96 ASP A N 1
ATOM 733 C CA . ASP A 1 96 ? 40.256 -5.760 0.931 1.00 92.94 96 ASP A CA 1
ATOM 734 C C . ASP A 1 96 ? 38.760 -5.545 1.191 1.00 92.94 96 ASP A C 1
ATOM 736 O O . ASP A 1 96 ? 38.173 -6.112 2.114 1.00 92.94 96 ASP A O 1
ATOM 740 N N . MET A 1 97 ? 38.138 -4.730 0.339 1.00 91.62 97 MET A N 1
ATOM 741 C CA . MET A 1 97 ? 36.737 -4.327 0.468 1.00 91.62 97 MET A CA 1
ATOM 742 C C . MET A 1 97 ? 35.757 -5.513 0.408 1.00 91.62 97 MET A C 1
ATOM 744 O O . MET A 1 97 ? 34.704 -5.483 1.046 1.00 91.62 97 MET A O 1
ATOM 748 N N . LYS A 1 98 ? 36.102 -6.590 -0.315 1.00 94.19 98 LYS A N 1
ATOM 749 C CA . LYS A 1 98 ? 35.269 -7.803 -0.384 1.00 94.19 98 LYS A CA 1
ATOM 750 C C . LYS A 1 98 ? 35.289 -8.535 0.943 1.00 94.19 98 LYS A C 1
ATOM 752 O O . LYS A 1 98 ? 34.263 -9.014 1.422 1.00 94.19 98 LYS A O 1
ATOM 757 N N . ALA A 1 99 ? 36.478 -8.624 1.525 1.00 94.69 99 ALA A N 1
ATOM 758 C CA . ALA A 1 99 ? 36.700 -9.298 2.785 1.00 94.69 99 ALA A CA 1
ATOM 759 C C . ALA A 1 99 ? 35.975 -8.547 3.923 1.00 94.69 99 ALA A C 1
ATOM 761 O O . ALA A 1 99 ? 35.295 -9.173 4.737 1.00 94.69 99 ALA A O 1
ATOM 762 N N . THR A 1 100 ? 36.017 -7.209 3.925 1.00 94.94 100 THR A N 1
ATOM 763 C CA . THR A 1 100 ? 35.272 -6.389 4.896 1.00 94.94 100 THR A CA 1
ATOM 764 C C . THR A 1 100 ? 33.759 -6.495 4.722 1.00 94.94 100 THR A C 1
ATOM 766 O O . THR A 1 100 ? 33.049 -6.614 5.717 1.00 94.94 100 THR A O 1
ATOM 769 N N . MET A 1 101 ? 33.253 -6.524 3.484 1.00 95.31 101 MET A N 1
ATOM 770 C CA . MET A 1 101 ? 31.817 -6.680 3.228 1.00 95.31 101 MET A CA 1
ATOM 771 C C . MET A 1 101 ? 31.302 -8.054 3.682 1.00 95.31 101 MET A C 1
ATOM 773 O O . MET A 1 101 ? 30.221 -8.150 4.263 1.00 95.31 101 MET A O 1
ATOM 777 N N . LEU A 1 102 ? 32.094 -9.117 3.496 1.00 96.31 102 LEU A N 1
ATOM 778 C CA . LEU A 1 102 ? 31.755 -10.442 4.019 1.00 96.31 102 LEU A CA 1
ATOM 779 C C . LEU A 1 102 ? 31.663 -10.429 5.553 1.00 96.31 102 LEU A C 1
ATOM 781 O O . LEU A 1 102 ? 30.721 -10.992 6.110 1.00 96.31 102 LEU A O 1
ATOM 785 N N . LEU A 1 103 ? 32.607 -9.776 6.239 1.00 94.94 103 LEU A N 1
ATOM 786 C CA . LEU A 1 103 ? 32.558 -9.633 7.697 1.00 94.94 103 LEU A CA 1
ATOM 787 C C . LEU A 1 103 ? 31.339 -8.836 8.169 1.00 94.94 103 LEU A C 1
ATOM 789 O O . LEU A 1 103 ? 30.700 -9.228 9.143 1.00 94.94 103 LEU A O 1
ATOM 793 N N . GLU A 1 104 ? 31.002 -7.744 7.484 1.00 96.06 104 GLU A N 1
ATOM 794 C CA . GLU A 1 104 ? 29.824 -6.936 7.797 1.00 96.06 104 GLU A CA 1
ATOM 795 C C . GLU A 1 104 ? 28.540 -7.760 7.636 1.00 96.06 104 GLU A C 1
ATOM 797 O O . GLU A 1 104 ? 27.716 -7.810 8.552 1.00 96.06 104 GLU A O 1
ATOM 802 N N . MET A 1 105 ? 28.416 -8.516 6.540 1.00 95.56 105 MET A N 1
ATOM 803 C CA . MET A 1 105 ? 27.301 -9.445 6.337 1.00 95.56 105 MET A CA 1
ATOM 804 C C . MET A 1 105 ? 27.194 -10.477 7.458 1.00 95.56 105 MET A C 1
ATOM 806 O O . MET A 1 105 ? 26.102 -10.726 7.964 1.00 95.56 105 MET A O 1
ATOM 810 N N . LEU A 1 106 ? 28.320 -11.052 7.880 1.00 95.00 106 LEU A N 1
ATOM 811 C CA . LEU A 1 106 ? 28.359 -12.010 8.983 1.00 95.00 106 LEU A CA 1
ATOM 812 C C . LEU A 1 106 ? 28.122 -11.376 10.355 1.00 95.00 106 LEU A C 1
ATOM 814 O O . LEU A 1 106 ? 27.770 -12.093 11.289 1.00 95.00 106 LEU A O 1
ATOM 818 N N . SER A 1 107 ? 28.309 -10.064 10.509 1.00 94.56 107 SER A N 1
ATOM 819 C CA . SER A 1 107 ? 27.992 -9.357 11.754 1.00 94.56 107 SER A CA 1
ATOM 820 C C . SER A 1 107 ? 26.486 -9.226 11.993 1.00 94.56 107 SER A C 1
ATOM 822 O O . SER A 1 107 ? 26.057 -9.183 13.142 1.00 94.56 107 SER A O 1
ATOM 824 N N . MET A 1 108 ? 25.693 -9.238 10.917 1.00 95.19 108 MET A N 1
ATOM 825 C CA . MET A 1 108 ? 24.228 -9.184 10.962 1.00 95.19 108 MET A CA 1
ATOM 826 C C . MET A 1 108 ? 23.567 -10.547 11.206 1.00 95.19 108 MET A C 1
ATOM 828 O O . MET A 1 108 ? 22.360 -10.617 11.426 1.00 95.19 108 MET A O 1
ATOM 832 N N . VAL A 1 109 ? 24.327 -11.640 11.127 1.00 95.31 109 VAL A N 1
ATOM 833 C CA . VAL A 1 109 ? 23.810 -12.997 11.308 1.00 95.31 109 VAL A CA 1
ATOM 834 C C . VAL A 1 109 ? 23.934 -13.395 12.781 1.00 95.31 109 VAL A C 1
ATOM 836 O O . VAL A 1 109 ? 25.037 -13.525 13.301 1.00 95.31 109 VAL A O 1
ATOM 839 N N . GLU A 1 110 ? 22.800 -13.628 13.447 1.00 93.75 110 GLU A N 1
ATOM 840 C CA . GLU A 1 110 ? 22.744 -14.008 14.872 1.00 93.75 110 GLU A CA 1
ATOM 841 C C . GLU A 1 110 ? 23.154 -15.472 15.146 1.00 93.75 110 GLU A C 1
ATOM 843 O O . GLU A 1 110 ? 23.319 -15.870 16.299 1.00 93.75 110 GLU A O 1
ATOM 848 N N . SER A 1 111 ? 23.315 -16.306 14.112 1.00 91.94 111 SER A N 1
ATOM 849 C CA . SER A 1 111 ? 23.685 -17.717 14.279 1.00 91.94 111 SER A CA 1
ATOM 850 C C . SER A 1 111 ? 25.165 -17.884 14.614 1.00 91.94 111 SER A C 1
ATOM 852 O O . SER A 1 111 ? 26.021 -17.320 13.943 1.00 91.94 111 SER A O 1
ATOM 854 N N . THR A 1 112 ? 25.486 -18.758 15.564 1.00 94.25 112 THR A N 1
ATOM 855 C CA . THR A 1 112 ? 26.876 -19.084 15.935 1.00 94.25 112 THR A CA 1
ATOM 856 C C . THR A 1 112 ? 27.593 -19.969 14.910 1.00 94.25 112 THR A C 1
ATOM 858 O O . THR A 1 112 ? 28.824 -19.959 14.833 1.00 94.25 112 THR A O 1
ATOM 861 N N . HIS A 1 113 ? 26.829 -20.710 14.102 1.00 96.06 113 HIS A N 1
ATOM 862 C CA . HIS A 1 113 ? 27.332 -21.657 13.111 1.00 96.06 113 HIS A CA 1
ATOM 863 C C . HIS A 1 113 ? 26.623 -21.466 11.770 1.00 96.06 113 HIS A C 1
ATOM 865 O O . HIS A 1 113 ? 25.411 -21.245 11.734 1.00 96.06 113 HIS A O 1
ATOM 871 N N . LEU A 1 114 ? 27.372 -21.583 10.672 1.00 95.81 114 LEU A N 1
ATOM 872 C CA . LEU A 1 114 ? 26.827 -21.575 9.315 1.00 95.81 114 LEU A CA 1
ATOM 873 C C . LEU A 1 114 ? 27.335 -22.779 8.514 1.00 95.81 114 LEU A C 1
ATOM 875 O O . LEU A 1 114 ? 28.524 -23.093 8.575 1.00 95.81 114 LEU A O 1
ATOM 879 N N . PRO A 1 115 ? 26.482 -23.424 7.699 1.00 96.69 115 PRO A N 1
ATOM 880 C CA . PRO A 1 115 ? 26.934 -24.404 6.723 1.00 96.69 115 PRO A CA 1
ATOM 881 C C . PRO A 1 115 ? 28.014 -23.816 5.813 1.00 96.69 115 PRO A C 1
ATOM 883 O O . PRO A 1 115 ? 27.907 -22.674 5.348 1.00 96.69 115 PRO A O 1
ATOM 886 N N . ARG A 1 116 ? 29.039 -24.620 5.527 1.00 95.62 116 ARG A N 1
ATOM 887 C CA . ARG A 1 116 ? 30.190 -24.232 4.702 1.00 95.62 116 ARG A CA 1
ATOM 888 C C . ARG A 1 116 ? 29.747 -23.675 3.352 1.00 95.62 116 ARG A C 1
ATOM 890 O O . ARG A 1 116 ? 30.243 -22.644 2.906 1.00 95.62 116 ARG A O 1
ATOM 897 N N . GLU A 1 117 ? 28.765 -24.314 2.731 1.00 95.44 117 GLU A N 1
ATOM 898 C CA . GLU A 1 117 ? 28.229 -23.953 1.422 1.00 95.44 117 GLU A CA 1
ATOM 899 C C . GLU A 1 117 ? 27.600 -22.558 1.435 1.00 95.44 117 GLU A C 1
ATOM 901 O O . GLU A 1 117 ? 27.728 -21.820 0.462 1.00 95.44 117 GLU A O 1
ATOM 906 N N . ILE A 1 118 ? 26.942 -22.164 2.532 1.00 96.12 118 ILE A N 1
ATOM 907 C CA . ILE A 1 118 ? 26.324 -20.836 2.648 1.00 96.12 118 ILE A CA 1
ATOM 908 C C . ILE A 1 118 ? 27.405 -19.759 2.654 1.00 96.12 118 ILE A C 1
ATOM 910 O O . ILE A 1 118 ? 27.290 -18.775 1.925 1.00 96.12 118 ILE A O 1
ATOM 914 N N . LEU A 1 119 ? 28.478 -19.972 3.415 1.00 95.69 119 LEU A N 1
ATOM 915 C CA . LEU A 1 119 ? 29.571 -19.013 3.517 1.00 95.69 119 LEU A CA 1
ATOM 916 C C . LEU A 1 119 ? 30.367 -18.901 2.206 1.00 95.69 119 LEU A C 1
ATOM 918 O O . LEU A 1 119 ? 30.692 -17.800 1.762 1.00 95.69 119 LEU A O 1
ATOM 922 N N . GLN A 1 120 ? 30.599 -20.028 1.527 1.00 95.69 120 GLN A N 1
ATOM 923 C CA . GLN A 1 120 ? 31.222 -20.040 0.201 1.00 95.69 120 GLN A CA 1
ATOM 924 C C . GLN A 1 120 ? 30.365 -19.330 -0.845 1.00 95.69 120 GLN A C 1
ATOM 926 O O . GLN A 1 120 ? 30.876 -18.538 -1.635 1.00 95.69 120 GLN A O 1
ATOM 931 N N . ASN A 1 121 ? 29.055 -19.577 -0.833 1.00 95.81 121 ASN A N 1
ATOM 932 C CA . ASN A 1 121 ? 28.129 -18.911 -1.739 1.00 95.81 121 ASN A CA 1
ATOM 933 C C . ASN A 1 121 ? 28.044 -17.407 -1.459 1.00 95.81 121 ASN A C 1
ATOM 935 O O . ASN A 1 121 ? 27.955 -16.629 -2.406 1.00 95.81 121 ASN A O 1
ATOM 939 N N . ALA A 1 122 ? 28.099 -16.988 -0.192 1.00 96.31 122 ALA A N 1
ATOM 940 C CA . ALA A 1 122 ? 28.150 -15.576 0.175 1.00 96.31 122 ALA A CA 1
ATOM 941 C C . ALA A 1 122 ? 29.407 -14.903 -0.395 1.00 96.31 122 ALA A C 1
ATOM 943 O O . ALA A 1 122 ? 29.294 -13.888 -1.076 1.00 96.31 122 ALA A O 1
ATOM 944 N N . TRP A 1 123 ? 30.583 -15.515 -0.224 1.00 96.69 123 TRP A N 1
ATOM 945 C CA . TRP A 1 123 ? 31.827 -15.009 -0.811 1.00 96.69 123 TRP A CA 1
ATOM 946 C C . TRP A 1 123 ? 31.774 -14.928 -2.344 1.00 96.69 123 TRP A C 1
ATOM 948 O O . TRP A 1 123 ? 32.126 -13.905 -2.928 1.00 96.69 123 TRP A O 1
ATOM 958 N N . LEU A 1 124 ? 31.289 -15.978 -3.014 1.00 95.62 124 LEU A N 1
ATOM 959 C CA . LEU A 1 124 ? 31.174 -15.990 -4.475 1.00 95.62 124 LEU A CA 1
ATOM 960 C C . LEU A 1 124 ? 30.208 -14.921 -4.996 1.00 95.62 124 LEU A C 1
ATOM 962 O O . LEU A 1 124 ? 30.471 -14.335 -6.043 1.00 95.62 124 LEU A O 1
ATOM 966 N N . ARG A 1 125 ? 29.118 -14.641 -4.271 1.00 95.56 125 ARG A N 1
ATOM 967 C CA . ARG A 1 125 ? 28.188 -13.559 -4.625 1.00 95.56 125 ARG A CA 1
ATOM 968 C C . ARG A 1 125 ? 28.855 -12.196 -4.551 1.00 95.56 125 ARG A C 1
ATOM 970 O O . ARG A 1 125 ? 28.737 -11.447 -5.507 1.00 95.56 125 ARG A O 1
ATOM 977 N N . ILE A 1 126 ? 29.601 -11.928 -3.483 1.00 95.44 126 ILE A N 1
ATOM 978 C CA . ILE A 1 126 ? 30.353 -10.677 -3.316 1.00 95.44 126 ILE A CA 1
ATOM 979 C C . ILE A 1 126 ? 31.335 -10.465 -4.478 1.00 95.44 126 ILE A C 1
ATOM 981 O O . ILE A 1 126 ? 31.409 -9.380 -5.049 1.00 95.44 126 ILE A O 1
ATOM 985 N N . VAL A 1 127 ? 32.069 -11.514 -4.863 1.00 93.81 127 VAL A N 1
ATOM 986 C CA . VAL A 1 127 ? 33.031 -11.438 -5.974 1.00 93.81 127 VAL A CA 1
ATOM 987 C C . VAL A 1 127 ? 32.328 -11.242 -7.325 1.00 93.81 127 VAL A C 1
ATOM 989 O O . VAL A 1 127 ? 32.828 -10.506 -8.176 1.00 93.81 127 VAL A O 1
ATOM 992 N N . GLU A 1 128 ? 31.183 -11.892 -7.550 1.00 92.06 128 GLU A N 1
ATOM 993 C CA . GLU A 1 128 ? 30.435 -11.755 -8.806 1.00 92.06 128 GLU A CA 1
ATOM 994 C C . GLU A 1 128 ? 29.708 -10.405 -8.908 1.00 92.06 128 GLU A C 1
ATOM 996 O O . GLU A 1 128 ? 29.643 -9.847 -10.000 1.00 92.06 128 GLU A O 1
ATOM 1001 N N . GLU A 1 129 ? 29.219 -9.851 -7.798 1.00 90.12 129 GLU A N 1
ATOM 1002 C CA . GLU A 1 129 ? 28.594 -8.523 -7.733 1.00 90.12 129 GLU A CA 1
ATOM 1003 C C . GLU A 1 129 ? 29.609 -7.420 -8.053 1.00 90.12 129 GLU A C 1
ATOM 1005 O O . GLU A 1 129 ? 29.366 -6.615 -8.944 1.00 90.12 129 GLU A O 1
ATOM 1010 N N . GLU A 1 130 ? 30.817 -7.467 -7.481 1.00 87.50 130 GLU A N 1
ATOM 1011 C CA . GLU A 1 130 ? 31.897 -6.537 -7.852 1.00 87.50 130 GLU A CA 1
ATOM 1012 C C . GLU A 1 130 ? 32.265 -6.668 -9.339 1.00 87.50 130 GLU A C 1
ATOM 1014 O O . GLU A 1 130 ? 32.509 -5.683 -10.037 1.00 87.50 130 GLU A O 1
ATOM 1019 N N . ARG A 1 131 ? 32.303 -7.898 -9.862 1.00 86.06 131 ARG A N 1
ATOM 1020 C CA . ARG A 1 131 ? 32.577 -8.126 -11.281 1.00 86.06 131 ARG A CA 1
ATOM 1021 C C . ARG A 1 131 ? 31.475 -7.531 -12.157 1.00 86.06 131 ARG A C 1
ATOM 1023 O O . ARG A 1 131 ? 31.799 -6.981 -13.212 1.00 86.06 131 ARG A O 1
ATOM 1030 N N . GLN A 1 132 ? 30.215 -7.620 -11.732 1.00 83.62 132 GLN A N 1
ATOM 1031 C CA . GLN A 1 132 ? 29.089 -6.958 -12.387 1.00 83.62 132 GLN A CA 1
ATOM 1032 C C . GLN A 1 132 ? 29.222 -5.438 -12.302 1.00 83.62 132 GLN A C 1
ATOM 1034 O O . GLN A 1 132 ? 29.175 -4.802 -13.348 1.00 83.62 132 GLN A O 1
ATOM 1039 N N . ASP A 1 133 ? 29.538 -4.870 -11.141 1.00 81.75 133 ASP A N 1
ATOM 1040 C CA . ASP A 1 133 ? 29.753 -3.430 -10.965 1.00 81.75 133 ASP A CA 1
ATOM 1041 C C . ASP A 1 133 ? 30.911 -2.906 -11.821 1.00 81.75 133 ASP A C 1
ATOM 1043 O O . ASP A 1 133 ? 30.808 -1.853 -12.444 1.00 81.75 133 ASP A O 1
ATOM 1047 N N . ILE A 1 134 ? 32.014 -3.653 -11.939 1.00 78.81 134 ILE A N 1
ATOM 1048 C CA . ILE A 1 134 ? 33.140 -3.308 -12.820 1.00 78.81 134 ILE A CA 1
ATOM 1049 C C . ILE A 1 134 ? 32.728 -3.406 -14.299 1.00 78.81 134 ILE A C 1
ATOM 1051 O O . ILE A 1 134 ? 33.144 -2.585 -15.125 1.00 78.81 134 ILE A O 1
ATOM 1055 N N . LEU A 1 135 ? 31.900 -4.386 -14.668 1.00 74.81 135 LEU A N 1
ATOM 1056 C CA . LEU A 1 135 ? 31.304 -4.482 -16.006 1.00 74.81 135 LEU A CA 1
ATOM 1057 C C . LEU A 1 135 ? 30.342 -3.310 -16.279 1.00 74.81 135 LEU A C 1
ATOM 1059 O O . LEU A 1 135 ? 30.357 -2.737 -17.370 1.00 74.81 135 LEU A O 1
ATOM 1063 N N . GLU A 1 136 ? 29.568 -2.879 -15.291 1.00 73.44 136 GLU A N 1
ATOM 1064 C CA . GLU A 1 136 ? 28.681 -1.720 -15.387 1.00 73.44 136 GLU A CA 1
ATOM 1065 C C . GLU A 1 136 ? 29.465 -0.400 -15.448 1.00 73.44 136 GLU A C 1
ATOM 1067 O O . GLU A 1 136 ? 29.186 0.447 -16.295 1.00 73.44 136 GLU A O 1
ATOM 1072 N N . LEU A 1 137 ? 30.535 -0.250 -14.666 1.00 71.44 137 LEU A N 1
ATOM 1073 C CA . LEU A 1 137 ? 31.420 0.918 -14.677 1.00 71.44 137 LEU A CA 1
ATOM 1074 C C . LEU A 1 137 ? 32.247 1.007 -15.966 1.00 71.44 137 LEU A C 1
ATOM 1076 O O . LEU A 1 137 ? 32.382 2.085 -16.546 1.00 71.44 137 LEU A O 1
ATOM 1080 N N . SER A 1 138 ? 32.750 -0.119 -16.478 1.00 58.88 138 SER A N 1
ATOM 1081 C CA . SER A 1 138 ? 33.484 -0.146 -17.751 1.00 58.88 138 SER A CA 1
ATOM 1082 C C . SER A 1 138 ? 32.579 0.158 -18.949 1.00 58.88 138 SER A C 1
ATOM 1084 O O . SER A 1 138 ? 33.016 0.833 -19.886 1.00 58.88 138 SER A O 1
ATOM 1086 N N . THR A 1 139 ? 31.299 -0.226 -18.894 1.00 54.69 139 THR A N 1
ATOM 1087 C CA . THR A 1 139 ? 30.285 0.172 -19.890 1.00 54.69 139 THR A CA 1
ATOM 1088 C C . THR A 1 139 ? 29.726 1.588 -19.679 1.00 54.69 139 THR A C 1
ATOM 1090 O O . THR A 1 139 ? 29.164 2.155 -20.617 1.00 54.69 139 THR A O 1
ATOM 1093 N N . SER A 1 140 ? 29.940 2.179 -18.498 1.00 46.47 140 SER A N 1
ATOM 1094 C CA . SER A 1 140 ? 29.565 3.551 -18.115 1.00 46.47 140 SER A CA 1
ATOM 1095 C C . SER A 1 140 ? 30.626 4.605 -18.474 1.00 46.47 140 SER A C 1
ATOM 1097 O O . SER A 1 140 ? 30.347 5.805 -18.450 1.00 46.47 140 SER A O 1
ATOM 1099 N N . THR A 1 141 ? 31.837 4.199 -18.878 1.00 43.47 141 THR A N 1
ATOM 1100 C CA . THR A 1 141 ? 32.876 5.158 -19.286 1.00 43.47 141 THR A CA 1
ATOM 1101 C C . THR A 1 141 ? 32.390 5.997 -20.483 1.00 43.47 141 THR A C 1
ATOM 1103 O O . THR A 1 141 ? 32.155 5.441 -21.563 1.00 43.47 141 THR A O 1
ATOM 1106 N N . PRO A 1 142 ? 32.258 7.333 -20.354 1.00 49.34 142 PRO A N 1
ATOM 1107 C CA . PRO A 1 142 ? 31.863 8.189 -21.466 1.00 49.34 142 PRO A CA 1
ATOM 1108 C C . PRO A 1 142 ? 32.892 8.055 -22.594 1.00 49.34 142 PRO A C 1
ATOM 1110 O O . PRO A 1 142 ? 34.095 8.003 -22.305 1.00 49.34 142 PRO A O 1
ATOM 1113 N N . PRO A 1 143 ? 32.497 8.057 -23.880 1.00 45.75 143 PRO A N 1
ATOM 1114 C CA . PRO A 1 143 ? 33.474 8.276 -24.931 1.00 45.75 143 PRO A CA 1
ATOM 1115 C C . PRO A 1 143 ? 34.106 9.647 -24.669 1.00 45.75 143 PRO A C 1
ATOM 1117 O O . PRO A 1 143 ? 33.426 10.672 -24.727 1.00 45.75 143 PRO A O 1
ATOM 1120 N N . ARG A 1 144 ? 35.405 9.656 -24.328 1.00 45.81 144 ARG A N 1
ATOM 1121 C CA . ARG A 1 144 ? 36.218 10.874 -24.276 1.00 45.81 144 ARG A CA 1
ATOM 1122 C C . ARG A 1 144 ? 35.908 11.682 -25.532 1.00 45.81 144 ARG A C 1
ATOM 1124 O O . ARG A 1 144 ? 36.029 11.160 -26.641 1.00 45.81 144 ARG A O 1
ATOM 1131 N N . SER A 1 145 ? 35.485 12.927 -25.317 1.00 50.22 145 SER A N 1
ATOM 1132 C CA . SER A 1 145 ? 35.232 13.916 -26.362 1.00 50.22 145 SER A CA 1
ATOM 1133 C C . SER A 1 145 ? 36.316 13.827 -27.445 1.00 50.22 145 SER A C 1
ATOM 1135 O O . SER A 1 145 ? 37.499 13.753 -27.082 1.00 50.22 145 SER A O 1
ATOM 1137 N N . PRO A 1 146 ? 35.967 13.792 -28.746 1.00 48.72 146 PRO A N 1
ATOM 1138 C CA . PRO A 1 146 ? 36.958 13.778 -29.808 1.00 48.72 146 PRO A CA 1
ATOM 1139 C C . PRO A 1 146 ? 37.793 15.055 -29.707 1.00 48.72 146 PRO A C 1
ATOM 1141 O O . PRO A 1 146 ? 37.343 16.139 -30.066 1.00 48.72 146 PRO A O 1
ATOM 1144 N N . ARG A 1 147 ? 39.011 14.929 -29.173 1.00 43.50 147 ARG A N 1
ATOM 1145 C CA . ARG A 1 147 ? 40.032 15.972 -29.229 1.00 43.50 147 ARG A CA 1
ATOM 1146 C C . ARG A 1 147 ? 40.239 16.293 -30.706 1.00 43.50 147 ARG A C 1
ATOM 1148 O O . ARG A 1 147 ? 40.633 15.411 -31.466 1.00 43.50 147 ARG A O 1
ATOM 1155 N N . GLU A 1 148 ? 39.907 17.522 -31.086 1.00 44.97 148 GLU A N 1
ATOM 1156 C CA . GLU A 1 148 ? 40.028 18.057 -32.438 1.00 44.97 148 GLU A CA 1
ATOM 1157 C C . GLU A 1 148 ? 41.442 17.809 -32.976 1.00 44.97 148 GLU A C 1
ATOM 1159 O O . GLU A 1 148 ? 42.410 18.473 -32.606 1.00 44.97 148 GLU A O 1
ATOM 1164 N N . ALA A 1 149 ? 41.574 16.794 -33.829 1.00 44.44 149 ALA A N 1
ATOM 1165 C CA . ALA A 1 149 ? 42.772 16.575 -34.613 1.00 44.44 149 ALA A CA 1
ATOM 1166 C C . ALA A 1 149 ? 42.703 17.522 -35.813 1.00 44.44 149 ALA A C 1
ATOM 1168 O O . ALA A 1 149 ? 42.052 17.241 -36.818 1.00 44.44 149 ALA A O 1
ATOM 1169 N N . ILE A 1 150 ? 43.361 18.670 -35.679 1.00 51.94 150 ILE A N 1
ATOM 1170 C CA . ILE A 1 150 ? 43.672 19.559 -36.794 1.00 51.94 150 ILE A CA 1
ATOM 1171 C C . ILE A 1 150 ? 44.602 18.776 -37.731 1.00 51.94 150 ILE A C 1
ATOM 1173 O O . ILE A 1 150 ? 45.710 18.396 -37.359 1.00 51.94 150 ILE A O 1
ATOM 1177 N N . SER A 1 151 ? 44.130 18.474 -38.937 1.00 47.28 151 SER A N 1
ATOM 1178 C CA . SER A 1 151 ? 44.935 17.923 -40.030 1.00 47.28 151 SER A CA 1
ATOM 1179 C C . SER A 1 151 ? 44.569 18.632 -41.340 1.00 47.28 151 SER A C 1
ATOM 1181 O O . SER A 1 151 ? 43.412 19.025 -41.512 1.00 47.28 151 SER A O 1
ATOM 1183 N N . PRO A 1 152 ? 45.555 18.856 -42.228 1.00 55.00 152 PRO A N 1
ATOM 1184 C CA . PRO A 1 152 ? 45.499 19.848 -43.302 1.00 55.00 152 PRO A CA 1
ATOM 1185 C C . PRO A 1 152 ? 44.676 19.382 -44.520 1.00 55.00 152 PRO A C 1
ATOM 1187 O O . PRO A 1 152 ? 44.366 18.194 -44.648 1.00 55.00 152 PRO A O 1
ATOM 1190 N N . PRO A 1 153 ? 44.307 20.307 -45.429 1.00 52.00 153 PRO A N 1
ATOM 1191 C CA . PRO A 1 153 ? 43.323 20.045 -46.468 1.00 52.00 153 PRO A CA 1
ATOM 1192 C C . PRO A 1 153 ? 43.948 19.255 -47.621 1.00 52.00 153 PRO A C 1
ATOM 1194 O O . PRO A 1 153 ? 44.779 19.775 -48.361 1.00 52.00 153 PRO A O 1
ATOM 1197 N N . HIS A 1 154 ? 43.497 18.014 -47.816 1.00 46.09 154 HIS A N 1
ATOM 1198 C CA . HIS A 1 154 ? 43.691 17.297 -49.074 1.00 46.09 154 HIS A CA 1
ATOM 1199 C C . HIS A 1 154 ? 42.388 17.231 -49.870 1.00 46.09 154 HIS A C 1
ATOM 1201 O O . HIS A 1 154 ? 41.322 16.843 -49.392 1.00 46.09 154 HIS A O 1
ATOM 1207 N N . THR A 1 155 ? 42.520 17.679 -51.107 1.00 50.31 155 THR A N 1
ATOM 1208 C CA . THR A 1 155 ? 41.513 17.876 -52.135 1.00 50.31 155 THR A CA 1
ATOM 1209 C C . THR A 1 155 ? 40.959 16.557 -52.688 1.00 50.31 155 THR A C 1
ATOM 1211 O O . THR A 1 155 ? 41.688 15.601 -52.928 1.00 50.31 155 THR A O 1
ATOM 1214 N N . GLY A 1 156 ? 39.651 16.552 -52.971 1.00 46.97 156 GLY A N 1
ATOM 1215 C CA . GLY A 1 156 ? 39.095 15.855 -54.136 1.00 46.97 156 GLY A CA 1
ATOM 1216 C C . GLY A 1 156 ? 38.754 14.365 -54.017 1.00 46.97 156 GLY A C 1
ATOM 1217 O O . GLY A 1 156 ? 39.302 13.554 -54.755 1.00 46.97 156 GLY A O 1
ATOM 1218 N N . ARG A 1 157 ? 37.743 13.999 -53.211 1.00 45.31 157 ARG A N 1
ATOM 1219 C CA . ARG A 1 157 ? 36.900 12.815 -53.490 1.00 45.31 157 ARG A CA 1
ATOM 1220 C C . ARG A 1 157 ? 35.493 13.003 -52.895 1.00 45.31 157 ARG A C 1
ATOM 1222 O O . ARG A 1 157 ? 35.410 13.323 -51.710 1.00 45.31 157 ARG A O 1
ATOM 1229 N N . PRO A 1 158 ? 34.385 12.802 -53.642 1.00 45.91 158 PRO A N 1
ATOM 1230 C CA . PRO A 1 158 ? 33.032 12.838 -53.084 1.00 45.91 158 PRO A CA 1
ATOM 1231 C C . PRO A 1 158 ? 32.836 11.591 -52.215 1.00 45.91 158 PRO A C 1
ATOM 1233 O O . PRO A 1 158 ? 32.469 10.514 -52.680 1.00 45.91 158 PRO A O 1
ATOM 1236 N N . SER A 1 159 ? 33.220 11.731 -50.951 1.00 45.78 159 SER A N 1
ATOM 1237 C CA . SER A 1 159 ? 33.353 10.640 -50.000 1.00 45.78 159 SER A CA 1
ATOM 1238 C C . SER A 1 159 ? 32.049 10.439 -49.237 1.00 45.78 159 SER A C 1
ATOM 1240 O O . SER A 1 159 ? 31.400 11.383 -48.792 1.00 45.78 159 SER A O 1
ATOM 1242 N N . THR A 1 160 ? 31.696 9.178 -49.036 1.00 53.56 160 THR A N 1
ATOM 1243 C CA . THR A 1 160 ? 30.567 8.633 -48.271 1.00 53.56 160 THR A CA 1
ATOM 1244 C C . THR A 1 160 ? 30.590 8.985 -46.767 1.00 53.56 160 THR A C 1
ATOM 1246 O O . THR A 1 160 ? 29.958 8.304 -45.957 1.00 53.56 160 THR A O 1
ATOM 1249 N N . SER A 1 161 ? 31.322 10.029 -46.359 1.00 56.47 161 SER A N 1
ATOM 1250 C CA . SER A 1 161 ? 31.614 10.374 -44.963 1.00 56.47 161 SER A CA 1
ATOM 1251 C C . SER A 1 161 ? 30.391 10.901 -44.208 1.00 56.47 161 SER A C 1
ATOM 1253 O O . SER A 1 161 ? 30.151 10.481 -43.079 1.00 56.47 161 SER A O 1
ATOM 1255 N N . GLY A 1 162 ? 29.544 11.719 -44.845 1.00 58.56 162 GLY A N 1
ATOM 1256 C CA . GLY A 1 162 ? 28.349 12.285 -44.202 1.00 58.56 162 GLY A CA 1
ATOM 1257 C C . GLY A 1 162 ? 27.294 11.244 -43.806 1.00 58.56 162 GLY A C 1
ATOM 1258 O O . GLY A 1 162 ? 26.489 11.482 -42.907 1.00 58.56 162 GLY A O 1
ATOM 1259 N N . ALA A 1 163 ? 27.303 10.070 -44.442 1.00 60.91 163 ALA A N 1
ATOM 1260 C CA . ALA A 1 163 ? 26.425 8.961 -44.087 1.00 60.91 163 ALA A CA 1
ATOM 1261 C C . ALA A 1 163 ? 26.912 8.274 -42.795 1.00 60.91 163 ALA A C 1
ATOM 1263 O O . ALA A 1 163 ? 26.149 8.120 -41.841 1.00 60.91 163 ALA A O 1
ATOM 1264 N N . SER A 1 164 ? 28.208 7.957 -42.709 1.00 64.81 164 SER A N 1
ATOM 1265 C CA . SER A 1 164 ? 28.825 7.365 -41.510 1.00 64.81 164 SER A CA 1
ATOM 1266 C C . SER A 1 164 ? 28.549 8.190 -40.242 1.00 64.81 164 SER A C 1
ATOM 1268 O O . SER A 1 164 ? 28.141 7.646 -39.214 1.00 64.81 164 SER A O 1
ATOM 1270 N N . THR A 1 165 ? 28.639 9.521 -40.344 1.00 74.88 165 THR A N 1
ATOM 1271 C CA . THR A 1 165 ? 28.331 10.443 -39.241 1.00 74.88 165 THR A CA 1
ATOM 1272 C C . THR A 1 165 ? 26.869 10.357 -38.793 1.00 74.88 165 THR A C 1
ATOM 1274 O O . THR A 1 165 ? 26.602 10.314 -37.594 1.00 74.88 165 THR A O 1
ATOM 1277 N N . LYS A 1 166 ? 25.908 10.268 -39.723 1.00 75.75 166 LYS A N 1
ATOM 1278 C CA . LYS A 1 166 ? 24.474 10.151 -39.390 1.00 75.75 166 LYS A CA 1
ATOM 1279 C C . LYS A 1 166 ? 24.148 8.847 -38.666 1.00 75.75 166 LYS A C 1
ATOM 1281 O O . LYS A 1 166 ? 23.429 8.877 -37.671 1.00 75.75 166 LYS A O 1
ATOM 1286 N N . LEU A 1 167 ? 24.715 7.726 -39.112 1.00 76.75 167 LEU A N 1
ATOM 1287 C CA . LEU A 1 167 ? 24.539 6.433 -38.443 1.00 76.75 167 LEU A CA 1
ATOM 1288 C C . LEU A 1 167 ? 25.129 6.455 -37.023 1.00 76.75 167 LEU A C 1
ATOM 1290 O O . LEU A 1 167 ? 24.506 5.965 -36.085 1.00 76.75 167 LEU A O 1
ATOM 1294 N N . SER A 1 168 ? 26.308 7.059 -36.849 1.00 78.81 168 SER A N 1
ATOM 1295 C CA . SER A 1 168 ? 26.934 7.212 -35.530 1.00 78.81 168 SER A CA 1
ATOM 1296 C C . SER A 1 168 ? 26.097 8.086 -34.589 1.00 78.81 168 SER A C 1
ATOM 1298 O O . SER A 1 168 ? 25.918 7.743 -33.421 1.00 78.81 168 SER A O 1
ATOM 1300 N N . LEU A 1 169 ? 25.541 9.193 -35.092 1.00 82.12 169 LEU A N 1
ATOM 1301 C CA . LEU A 1 169 ? 24.647 10.063 -34.323 1.00 82.12 169 LEU A CA 1
ATOM 1302 C C . LEU A 1 169 ? 23.347 9.346 -33.934 1.00 82.12 169 LEU A C 1
ATOM 1304 O O . LEU A 1 169 ? 22.914 9.468 -32.791 1.00 82.12 169 LEU A O 1
ATOM 1308 N N . ALA A 1 170 ? 22.749 8.572 -34.845 1.00 79.06 170 ALA A N 1
ATOM 1309 C CA . ALA A 1 170 ? 21.550 7.780 -34.561 1.00 79.06 170 ALA A CA 1
ATOM 1310 C C . ALA A 1 170 ? 21.806 6.745 -33.453 1.00 79.06 170 ALA A C 1
ATOM 1312 O O . ALA A 1 170 ? 21.046 6.675 -32.489 1.00 79.06 170 ALA A O 1
ATOM 1313 N N . LYS A 1 171 ? 22.933 6.024 -33.522 1.00 81.06 171 LYS A N 1
ATOM 1314 C CA . LYS A 1 171 ? 23.347 5.073 -32.478 1.00 81.06 171 LYS A CA 1
ATOM 1315 C C . LYS A 1 171 ? 23.601 5.745 -31.131 1.00 81.06 171 LYS A C 1
ATOM 1317 O O . LYS A 1 171 ? 23.221 5.192 -30.103 1.00 81.06 171 LYS A O 1
ATOM 1322 N N . SER A 1 172 ? 24.217 6.929 -31.126 1.00 86.75 172 SER A N 1
ATOM 1323 C CA . SER A 1 172 ? 24.429 7.710 -29.900 1.00 86.75 172 SER A CA 1
ATOM 1324 C C . SER A 1 172 ? 23.098 8.107 -29.254 1.00 86.75 172 SER A C 1
ATOM 1326 O O . SER A 1 172 ? 22.868 7.810 -28.085 1.00 86.75 172 SER A O 1
ATOM 1328 N N . LYS A 1 173 ? 22.163 8.662 -30.041 1.00 85.62 173 LYS A N 1
ATOM 1329 C CA . LYS A 1 173 ? 20.813 9.010 -29.567 1.00 85.62 173 LYS A CA 1
ATOM 1330 C C . LYS A 1 173 ? 20.044 7.798 -29.042 1.00 85.62 173 LYS A C 1
ATOM 1332 O O . LYS A 1 173 ? 19.331 7.914 -28.052 1.00 85.62 173 LYS A O 1
ATOM 1337 N N . ARG A 1 174 ? 20.198 6.633 -29.677 1.00 86.19 174 ARG A N 1
ATOM 1338 C CA . ARG A 1 174 ? 19.571 5.385 -29.225 1.00 86.19 174 ARG A CA 1
ATOM 1339 C C . ARG A 1 174 ? 20.124 4.944 -27.872 1.00 86.19 174 ARG A C 1
ATOM 1341 O O . ARG A 1 174 ? 19.344 4.655 -26.976 1.00 86.19 174 ARG A O 1
ATOM 1348 N N . LYS A 1 175 ? 21.452 4.956 -27.702 1.00 88.25 175 LYS A N 1
ATOM 1349 C CA . LYS A 1 175 ? 22.096 4.659 -26.412 1.00 88.25 175 LYS A CA 1
ATOM 1350 C C . LYS A 1 175 ? 21.667 5.634 -25.316 1.00 88.25 175 LYS A C 1
ATOM 1352 O O . LYS A 1 175 ? 21.431 5.205 -24.194 1.00 88.25 175 LYS A O 1
ATOM 1357 N N . GLN A 1 176 ? 21.526 6.918 -25.643 1.00 89.69 176 GLN A N 1
ATOM 1358 C CA . GLN A 1 176 ? 21.008 7.911 -24.704 1.00 89.69 176 GLN A CA 1
ATOM 1359 C C . GLN A 1 176 ? 19.565 7.586 -24.288 1.00 89.69 176 GLN A C 1
ATOM 1361 O O . GLN A 1 176 ? 19.292 7.477 -23.101 1.00 89.69 176 GLN A O 1
ATOM 1366 N N . ALA A 1 177 ? 18.676 7.291 -25.241 1.00 87.62 177 ALA A N 1
ATOM 1367 C CA . ALA A 1 177 ? 17.301 6.887 -24.936 1.00 87.62 177 ALA A CA 1
ATOM 1368 C C . ALA A 1 177 ? 17.208 5.544 -24.172 1.00 87.62 177 ALA A C 1
ATOM 1370 O O . ALA A 1 177 ? 16.274 5.322 -23.405 1.00 87.62 177 ALA A O 1
ATOM 1371 N N . GLU A 1 178 ? 18.154 4.621 -24.368 1.00 86.88 178 GLU A N 1
ATOM 1372 C CA . GLU A 1 178 ? 18.282 3.396 -23.562 1.00 86.88 178 GLU A CA 1
ATOM 1373 C C . GLU A 1 178 ? 18.707 3.702 -22.119 1.00 86.88 178 GLU A C 1
ATOM 1375 O O . GLU A 1 178 ? 18.190 3.087 -21.187 1.00 86.88 178 GLU A O 1
ATOM 1380 N N . TYR A 1 179 ? 19.622 4.651 -21.927 1.00 90.81 179 TYR A N 1
ATOM 1381 C CA . TYR A 1 179 ? 20.044 5.101 -20.604 1.00 90.81 179 TYR A CA 1
ATOM 1382 C C . TYR A 1 179 ? 18.907 5.813 -19.860 1.00 90.81 179 TYR A C 1
ATOM 1384 O O . TYR A 1 179 ? 18.586 5.436 -18.733 1.00 90.81 179 TYR A O 1
ATOM 1392 N N . ASP A 1 180 ? 18.233 6.757 -20.518 1.00 89.94 180 ASP A N 1
ATOM 1393 C CA . ASP A 1 180 ? 17.092 7.482 -19.950 1.00 89.94 180 ASP A CA 1
ATOM 1394 C C . ASP A 1 180 ? 15.967 6.509 -19.560 1.00 89.94 180 ASP A C 1
ATOM 1396 O O . ASP A 1 180 ? 15.397 6.599 -18.473 1.00 89.94 180 ASP A O 1
ATOM 1400 N N . ALA A 1 181 ? 15.720 5.494 -20.396 1.00 89.94 181 ALA A N 1
ATOM 1401 C CA . ALA A 1 181 ? 14.777 4.420 -20.104 1.00 89.94 181 ALA A CA 1
ATOM 1402 C C . ALA A 1 181 ? 15.115 3.640 -18.823 1.00 89.94 181 ALA A C 1
ATOM 1404 O O . ALA A 1 181 ? 14.216 3.326 -18.042 1.00 89.94 181 ALA A O 1
ATOM 1405 N N . LYS A 1 182 ? 16.394 3.316 -18.597 1.00 91.81 182 LYS A N 1
ATOM 1406 C CA . LYS A 1 182 ? 16.837 2.631 -17.373 1.00 91.81 182 LYS A CA 1
ATOM 1407 C C . LYS A 1 182 ? 16.673 3.521 -16.143 1.00 91.81 182 LYS A C 1
ATOM 1409 O O . LYS A 1 182 ? 16.201 3.050 -15.111 1.00 91.81 182 LYS A O 1
ATOM 1414 N N . LEU A 1 183 ? 17.018 4.805 -16.254 1.00 92.31 183 LEU A N 1
ATOM 1415 C CA . LEU A 1 183 ? 16.881 5.751 -15.149 1.00 92.31 183 LEU A CA 1
ATOM 1416 C C . LEU A 1 183 ? 15.411 5.938 -14.744 1.00 92.31 183 LEU A C 1
ATOM 1418 O O . LEU A 1 183 ? 15.097 5.908 -13.555 1.00 92.31 183 LEU A O 1
ATOM 1422 N N . LEU A 1 184 ? 14.509 6.060 -15.723 1.00 91.06 184 LEU A N 1
ATOM 1423 C CA . LEU A 1 184 ? 13.064 6.123 -15.485 1.00 91.06 184 LEU A CA 1
ATOM 1424 C C . LEU A 1 184 ? 12.526 4.841 -14.848 1.00 91.06 184 LEU A C 1
ATOM 1426 O O . LEU A 1 184 ? 11.724 4.913 -13.923 1.00 91.06 184 LEU A O 1
ATOM 1430 N N . ALA A 1 185 ? 12.993 3.668 -15.285 1.00 91.62 185 ALA A N 1
ATOM 1431 C CA . ALA A 1 185 ? 12.599 2.399 -14.677 1.00 91.62 185 ALA A CA 1
ATOM 1432 C C . ALA A 1 185 ? 12.990 2.324 -13.190 1.00 91.62 185 ALA A C 1
ATOM 1434 O O . ALA A 1 185 ? 12.177 1.911 -12.363 1.00 91.62 185 ALA A O 1
ATOM 1435 N N . ASN A 1 186 ? 14.195 2.784 -12.837 1.00 93.94 186 ASN A N 1
ATOM 1436 C CA . ASN A 1 186 ? 14.641 2.842 -11.443 1.00 93.94 186 ASN A CA 1
ATOM 1437 C C . ASN A 1 186 ? 13.793 3.816 -10.612 1.00 93.94 186 ASN A C 1
ATOM 1439 O O . ASN A 1 186 ? 13.375 3.477 -9.506 1.00 93.94 186 ASN A O 1
ATOM 1443 N N . ARG A 1 187 ? 13.484 5.004 -11.150 1.00 94.06 187 ARG A N 1
ATOM 1444 C CA . ARG A 1 187 ? 12.600 5.974 -10.479 1.00 94.06 187 ARG A CA 1
ATOM 1445 C C . ARG A 1 187 ? 11.194 5.419 -10.268 1.00 94.06 187 ARG A C 1
ATOM 1447 O O . ARG A 1 187 ? 10.671 5.514 -9.162 1.00 94.06 187 ARG A O 1
ATOM 1454 N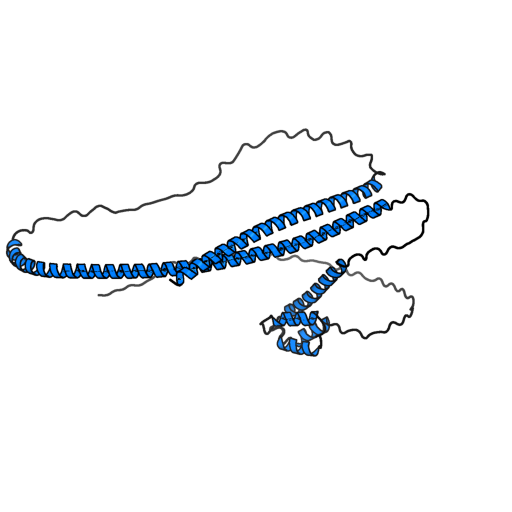 N . LEU A 1 188 ? 10.613 4.781 -11.285 1.00 92.06 188 LEU A N 1
ATOM 1455 C CA . LEU A 1 188 ? 9.316 4.105 -11.188 1.00 92.06 188 LEU A CA 1
ATOM 1456 C C . LEU A 1 188 ? 9.312 3.038 -10.088 1.00 92.06 188 LEU A C 1
ATOM 1458 O O . LEU A 1 188 ? 8.375 2.986 -9.297 1.00 92.06 188 LEU A O 1
ATOM 1462 N N . ALA A 1 189 ? 10.361 2.216 -10.006 1.00 93.75 189 ALA A N 1
ATOM 1463 C CA . ALA A 1 189 ? 10.475 1.188 -8.975 1.00 93.75 189 ALA A CA 1
ATOM 1464 C C . ALA A 1 189 ? 10.532 1.788 -7.558 1.00 93.75 189 ALA A C 1
ATOM 1466 O O . ALA A 1 189 ? 9.853 1.298 -6.654 1.00 93.75 189 ALA A O 1
ATOM 1467 N N . LEU A 1 190 ? 11.289 2.876 -7.369 1.00 94.75 190 LEU A N 1
ATOM 1468 C CA . LEU A 1 190 ? 11.361 3.590 -6.091 1.00 94.75 190 LEU A CA 1
ATOM 1469 C C . LEU A 1 190 ? 10.006 4.190 -5.698 1.00 94.75 190 LEU A C 1
ATOM 1471 O O . LEU A 1 190 ? 9.535 3.952 -4.588 1.00 94.75 190 LEU A O 1
ATOM 1475 N N . LEU A 1 191 ? 9.340 4.888 -6.621 1.00 92.25 191 LEU A N 1
ATOM 1476 C CA . LEU A 1 191 ? 8.020 5.480 -6.383 1.00 92.25 191 LEU A CA 1
ATOM 1477 C C . LEU A 1 191 ? 6.962 4.416 -6.039 1.00 92.25 191 LEU A C 1
ATOM 1479 O O . LEU A 1 191 ? 6.151 4.621 -5.138 1.00 92.25 191 LEU A O 1
ATOM 1483 N N . GLN A 1 192 ? 6.992 3.251 -6.695 1.00 92.69 192 GLN A N 1
ATOM 1484 C CA . GLN A 1 192 ? 6.105 2.129 -6.363 1.00 92.69 192 GLN A CA 1
ATOM 1485 C C . GLN A 1 192 ? 6.384 1.590 -4.957 1.00 92.69 192 GLN A C 1
ATOM 1487 O O . GLN A 1 192 ? 5.459 1.295 -4.198 1.00 92.69 192 GLN A O 1
ATOM 1492 N N . GLN A 1 193 ? 7.659 1.467 -4.583 1.00 94.69 193 GLN A N 1
ATOM 1493 C CA . GLN A 1 193 ? 8.035 1.023 -3.245 1.00 94.69 193 GLN A CA 1
ATOM 1494 C C . GLN A 1 193 ? 7.576 2.021 -2.171 1.00 94.69 193 GLN A C 1
ATOM 1496 O O . GLN A 1 193 ? 7.104 1.603 -1.110 1.00 94.69 193 GLN A O 1
ATOM 1501 N N . GLU A 1 194 ? 7.702 3.322 -2.432 1.00 94.75 194 GLU A N 1
ATOM 1502 C CA . GLU A 1 194 ? 7.205 4.388 -1.558 1.00 94.75 194 GLU A CA 1
ATOM 1503 C C . GLU A 1 194 ? 5.685 4.348 -1.419 1.00 94.75 194 GLU A C 1
ATOM 1505 O O . GLU A 1 194 ? 5.184 4.379 -0.294 1.00 94.75 194 GLU A O 1
ATOM 1510 N N . GLU A 1 195 ? 4.951 4.191 -2.523 1.00 92.81 195 GLU A N 1
ATOM 1511 C CA . GLU A 1 195 ? 3.495 4.047 -2.508 1.00 92.81 195 GLU A CA 1
ATOM 1512 C C . GLU A 1 195 ? 3.070 2.853 -1.640 1.00 92.81 195 GLU A C 1
ATOM 1514 O O . GLU A 1 195 ? 2.248 3.002 -0.737 1.00 92.81 195 GLU A O 1
ATOM 1519 N N . VAL A 1 196 ? 3.682 1.680 -1.829 1.00 94.62 196 VAL A N 1
ATOM 1520 C CA . VAL A 1 196 ? 3.378 0.484 -1.027 1.00 94.62 196 VAL A CA 1
ATOM 1521 C C . VAL A 1 196 ? 3.679 0.707 0.459 1.00 94.62 196 VAL A C 1
ATOM 1523 O O . VAL A 1 196 ? 2.900 0.290 1.320 1.00 94.62 196 VAL A O 1
ATOM 1526 N N . LYS A 1 197 ? 4.796 1.365 0.793 1.00 95.50 197 LYS A N 1
ATOM 1527 C CA . LYS A 1 197 ? 5.129 1.713 2.185 1.00 95.50 197 LYS A CA 1
ATOM 1528 C C . LYS A 1 197 ? 4.098 2.678 2.779 1.00 95.50 197 LYS A C 1
ATOM 1530 O O . LYS A 1 197 ? 3.668 2.468 3.914 1.00 95.50 197 LYS A O 1
ATOM 1535 N N . ALA A 1 198 ? 3.681 3.692 2.022 1.00 93.50 198 ALA A N 1
ATOM 1536 C CA . ALA A 1 198 ? 2.677 4.659 2.448 1.00 93.50 198 ALA A CA 1
ATOM 1537 C C . ALA A 1 198 ? 1.317 3.988 2.689 1.00 93.50 198 ALA A C 1
ATOM 1539 O O . ALA A 1 198 ? 0.725 4.196 3.746 1.00 93.50 198 ALA A O 1
ATOM 1540 N N . TRP A 1 199 ? 0.874 3.103 1.791 1.00 95.31 199 TRP A N 1
ATOM 1541 C CA . TRP A 1 199 ? -0.359 2.327 1.965 1.00 95.31 199 TRP A CA 1
ATOM 1542 C C . TRP A 1 199 ? -0.343 1.458 3.221 1.00 95.31 199 TRP A C 1
ATOM 1544 O O . TRP A 1 199 ? -1.293 1.502 3.998 1.00 95.31 199 TRP A O 1
ATOM 1554 N N . ARG A 1 200 ? 0.754 0.734 3.491 1.00 96.38 200 ARG A N 1
ATOM 1555 C CA . ARG A 1 200 ? 0.881 -0.031 4.747 1.00 96.38 200 ARG A CA 1
ATOM 1556 C C . ARG A 1 200 ? 0.780 0.870 5.973 1.00 96.38 200 ARG A C 1
ATOM 1558 O O . ARG A 1 200 ? 0.196 0.472 6.975 1.00 96.38 200 ARG A O 1
ATOM 1565 N N . LYS A 1 201 ? 1.352 2.077 5.910 1.00 96.06 201 LYS A N 1
ATOM 1566 C CA . LYS A 1 201 ? 1.292 3.027 7.023 1.00 96.06 201 LYS A CA 1
ATOM 1567 C C . LYS A 1 201 ? -0.120 3.569 7.231 1.00 96.06 201 LYS A C 1
ATOM 1569 O O . LYS A 1 201 ? -0.548 3.655 8.375 1.00 96.06 201 LYS A O 1
ATOM 1574 N N . ILE A 1 202 ? -0.830 3.902 6.151 1.00 94.44 202 ILE A N 1
ATOM 1575 C CA . ILE A 1 202 ? -2.240 4.319 6.189 1.00 94.44 202 ILE A CA 1
ATOM 1576 C C . ILE A 1 202 ? -3.084 3.240 6.857 1.00 94.44 202 ILE A C 1
ATOM 1578 O O . ILE A 1 202 ? -3.833 3.548 7.780 1.00 94.44 202 ILE A O 1
ATOM 1582 N N . GLU A 1 203 ? -2.917 1.989 6.430 1.00 96.62 203 GLU A N 1
ATOM 1583 C CA . GLU A 1 203 ? -3.679 0.859 6.958 1.00 96.62 203 GLU A CA 1
ATOM 1584 C C . GLU A 1 203 ? -3.441 0.679 8.459 1.00 96.62 203 GLU A C 1
ATOM 1586 O O . GLU A 1 203 ? -4.386 0.686 9.240 1.00 96.62 203 GLU A O 1
ATOM 1591 N N . GLN A 1 204 ? -2.176 0.657 8.891 1.00 96.31 204 GLN A N 1
ATOM 1592 C CA . GLN A 1 204 ? -1.833 0.573 10.314 1.00 96.31 204 GLN A CA 1
ATOM 1593 C C . GLN A 1 204 ? -2.394 1.743 11.134 1.00 96.31 204 GLN A C 1
ATOM 1595 O O . GLN A 1 204 ? -2.786 1.561 12.285 1.00 96.31 204 GLN A O 1
ATOM 1600 N N . THR A 1 205 ? -2.395 2.961 10.585 1.00 95.12 205 THR A N 1
ATOM 1601 C CA . THR A 1 205 ? -2.948 4.140 11.266 1.00 95.12 205 THR A CA 1
ATOM 1602 C C . THR A 1 205 ? -4.468 4.029 11.407 1.00 95.12 205 THR A C 1
ATOM 1604 O O . THR A 1 205 ? -4.991 4.300 12.488 1.00 95.12 205 THR A O 1
ATOM 1607 N N . ARG A 1 206 ? -5.167 3.582 10.356 1.00 94.94 206 ARG A N 1
ATOM 1608 C CA . ARG A 1 206 ? -6.619 3.355 10.375 1.00 94.94 206 ARG A CA 1
ATOM 1609 C C . ARG A 1 206 ? -7.016 2.241 11.330 1.00 94.94 206 ARG A C 1
ATOM 1611 O O . ARG A 1 206 ? -7.917 2.440 12.136 1.00 94.94 206 ARG A O 1
ATOM 1618 N N . GLU A 1 207 ? -6.307 1.117 11.298 1.00 96.12 207 GLU A N 1
ATOM 1619 C CA . GLU A 1 207 ? -6.546 -0.013 12.195 1.00 96.12 207 GLU A CA 1
ATOM 1620 C C . GLU A 1 207 ? -6.405 0.416 13.662 1.00 96.12 207 GLU A C 1
ATOM 1622 O O . GLU A 1 207 ? -7.276 0.141 14.484 1.00 96.12 207 GLU A O 1
ATOM 1627 N N . LYS A 1 208 ? -5.362 1.188 13.992 1.00 95.12 208 LYS A N 1
ATOM 1628 C CA . LYS A 1 208 ? -5.195 1.749 15.341 1.00 95.12 208 LYS A CA 1
ATOM 1629 C C . LYS A 1 208 ? -6.323 2.701 15.728 1.00 95.12 208 LYS A C 1
ATOM 1631 O O . LYS A 1 208 ? -6.812 2.631 16.853 1.00 95.12 208 LYS A O 1
ATOM 1636 N N . ALA A 1 209 ? -6.737 3.589 14.822 1.00 95.12 209 ALA A N 1
ATOM 1637 C CA . ALA A 1 209 ? -7.853 4.497 15.076 1.00 95.12 209 ALA A CA 1
ATOM 1638 C C . ALA A 1 209 ? -9.151 3.714 15.340 1.00 95.12 209 ALA A C 1
ATOM 1640 O O . ALA A 1 209 ? -9.871 4.018 16.291 1.00 95.12 209 ALA A O 1
ATOM 1641 N N . GLN A 1 210 ? -9.408 2.667 14.553 1.00 95.19 210 GLN A N 1
ATOM 1642 C CA . GLN A 1 210 ? -10.557 1.782 14.712 1.00 95.19 210 GLN A CA 1
ATOM 1643 C C . GLN A 1 210 ? -10.519 1.029 16.046 1.00 95.19 210 GLN A C 1
ATOM 1645 O O . GLN A 1 210 ? -11.502 1.075 16.779 1.00 95.19 210 GLN A O 1
ATOM 1650 N N . GLN A 1 211 ? -9.384 0.434 16.421 1.00 96.06 211 GLN A N 1
ATOM 1651 C CA . GLN A 1 211 ? -9.222 -0.252 17.711 1.00 96.06 211 GLN A CA 1
ATOM 1652 C C . GLN A 1 211 ? -9.524 0.674 18.901 1.00 96.06 211 GLN A C 1
ATOM 1654 O O . GLN A 1 211 ? -10.168 0.263 19.865 1.00 96.06 211 GLN A O 1
ATOM 1659 N N . ILE A 1 212 ? -9.103 1.945 18.835 1.00 94.44 212 ILE A N 1
ATOM 1660 C CA . ILE A 1 212 ? -9.413 2.941 19.874 1.00 94.44 212 ILE A CA 1
ATOM 1661 C C . ILE A 1 212 ? -10.924 3.203 19.946 1.00 94.44 212 ILE A C 1
ATOM 1663 O O . ILE A 1 212 ? -11.484 3.286 21.042 1.00 94.44 212 ILE A O 1
ATOM 1667 N N . LEU A 1 213 ? -11.593 3.342 18.798 1.00 92.75 213 LEU A N 1
ATOM 1668 C CA . LEU A 1 213 ? -13.037 3.578 18.742 1.00 92.75 213 LEU A CA 1
ATOM 1669 C C . LEU A 1 213 ? -13.836 2.368 19.244 1.00 92.75 213 LEU A C 1
ATOM 1671 O O . LEU A 1 213 ? -14.734 2.551 20.064 1.00 92.75 213 LEU A O 1
ATOM 1675 N N . GLU A 1 214 ? -13.479 1.156 18.820 1.00 94.31 214 GLU A N 1
ATOM 1676 C CA . GLU A 1 214 ? -14.105 -0.096 19.266 1.00 94.31 214 GLU A CA 1
ATOM 1677 C C . GLU A 1 214 ? -13.958 -0.276 20.777 1.00 94.31 214 GLU A C 1
ATOM 1679 O O . GLU A 1 214 ? -14.942 -0.502 21.483 1.00 94.31 214 GLU A O 1
ATOM 1684 N N . HIS A 1 215 ? -12.750 -0.066 21.310 1.00 94.38 215 HIS A N 1
ATOM 1685 C CA . HIS A 1 215 ? -12.516 -0.150 22.748 1.00 94.38 215 HIS A CA 1
ATOM 1686 C C . HIS A 1 215 ? -13.389 0.840 23.536 1.00 94.38 215 HIS A C 1
ATOM 1688 O O . HIS A 1 215 ? -13.901 0.515 24.610 1.00 94.38 215 HIS A O 1
ATOM 1694 N N . ARG A 1 216 ? -13.619 2.044 23.000 1.00 89.31 216 ARG A N 1
ATOM 1695 C CA . ARG A 1 216 ? -14.536 3.004 23.625 1.00 89.31 216 ARG A CA 1
ATOM 1696 C C . ARG A 1 216 ? -15.985 2.600 23.532 1.00 89.31 216 ARG A C 1
ATOM 1698 O O . ARG A 1 216 ? -16.702 2.762 24.516 1.00 89.31 216 ARG A O 1
ATOM 1705 N N . GLU A 1 217 ? -16.421 2.111 22.381 1.00 92.50 217 GLU A N 1
ATOM 1706 C CA . GLU A 1 217 ? -17.782 1.616 22.225 1.00 92.50 217 GLU A CA 1
ATOM 1707 C C . GLU A 1 217 ? -18.058 0.507 23.245 1.00 92.50 217 GLU A C 1
ATOM 1709 O O . GLU A 1 217 ? -19.078 0.540 23.932 1.00 92.50 217 GLU A O 1
ATOM 1714 N N . GLU A 1 218 ? -17.102 -0.400 23.455 1.00 94.25 218 GLU A N 1
ATOM 1715 C CA . GLU A 1 218 ? -17.190 -1.409 24.508 1.00 94.25 218 GLU A CA 1
ATOM 1716 C C . GLU A 1 218 ? -17.269 -0.811 25.916 1.00 94.25 218 GLU A C 1
ATOM 1718 O O . GLU A 1 218 ? -18.045 -1.301 26.739 1.00 94.25 218 GLU A O 1
ATOM 1723 N N . ILE A 1 219 ? -16.480 0.224 26.230 1.00 93.38 219 ILE A N 1
ATOM 1724 C CA . ILE A 1 219 ? -16.536 0.899 27.537 1.00 93.38 219 ILE A CA 1
ATOM 1725 C C . ILE A 1 219 ? -17.904 1.553 27.742 1.00 93.38 219 ILE A C 1
ATOM 1727 O O . ILE A 1 219 ? -18.530 1.336 28.782 1.00 93.38 219 ILE A O 1
ATOM 1731 N N . VAL A 1 220 ? -18.388 2.319 26.762 1.00 93.56 220 VAL A N 1
ATOM 1732 C CA . VAL A 1 220 ? -19.693 2.993 26.817 1.00 93.56 220 VAL A CA 1
ATOM 1733 C C . VAL A 1 220 ? -20.808 1.965 26.957 1.00 93.56 220 VAL A C 1
ATOM 1735 O O . VAL A 1 220 ? -21.672 2.113 27.819 1.00 93.56 220 VAL A O 1
ATOM 1738 N N . LYS A 1 221 ? -20.756 0.875 26.188 1.00 94.81 221 LYS A N 1
ATOM 1739 C CA . LYS A 1 221 ? -21.711 -0.229 26.282 1.00 94.81 221 LYS A CA 1
ATOM 1740 C C . LYS A 1 221 ? -21.685 -0.882 27.662 1.00 94.81 221 LYS A C 1
ATOM 1742 O O . LYS A 1 221 ? -22.731 -1.012 28.284 1.00 94.81 221 LYS A O 1
ATOM 1747 N N . LYS A 1 222 ? -20.505 -1.192 28.211 1.00 94.88 222 LYS A N 1
ATOM 1748 C CA . LYS A 1 222 ? -20.364 -1.726 29.580 1.00 94.88 222 LYS A CA 1
ATOM 1749 C C . LYS A 1 222 ? -20.926 -0.763 30.632 1.00 94.88 222 LYS A C 1
ATOM 1751 O O . LYS A 1 222 ? -21.536 -1.208 31.605 1.00 94.88 222 LYS A O 1
ATOM 1756 N N . GLN A 1 223 ? -20.743 0.547 30.459 1.00 94.19 223 GLN A N 1
ATOM 1757 C CA . GLN A 1 223 ? -21.318 1.560 31.349 1.00 94.19 223 GLN A CA 1
ATOM 1758 C C . GLN A 1 223 ? -22.848 1.624 31.235 1.00 94.19 223 GLN A C 1
ATOM 1760 O O . GLN A 1 223 ? -23.529 1.656 32.263 1.00 94.19 223 GLN A O 1
ATOM 1765 N N . GLN A 1 224 ? -23.392 1.589 30.018 1.00 94.38 224 GLN A N 1
ATOM 1766 C CA . GLN A 1 224 ? -24.833 1.548 29.764 1.00 94.38 224 GLN A CA 1
ATOM 1767 C C . GLN A 1 224 ? -25.465 0.273 30.326 1.00 94.38 224 GLN A C 1
ATOM 1769 O O . GLN A 1 224 ? -26.455 0.361 31.047 1.00 94.38 224 GLN A O 1
ATOM 1774 N N . ASP A 1 225 ? -24.857 -0.889 30.093 1.00 94.12 225 ASP A N 1
ATOM 1775 C CA . ASP A 1 225 ? -25.306 -2.179 30.622 1.00 94.12 225 ASP A CA 1
ATOM 1776 C C . ASP A 1 225 ? -25.293 -2.177 32.153 1.00 94.12 225 ASP A C 1
ATOM 1778 O O . ASP A 1 225 ? -26.253 -2.605 32.796 1.00 94.12 225 ASP A O 1
ATOM 1782 N N . LYS A 1 226 ? -24.241 -1.617 32.768 1.00 95.06 226 LYS A N 1
ATOM 1783 C CA . LYS A 1 226 ? -24.174 -1.434 34.224 1.00 95.06 226 LYS A CA 1
ATOM 1784 C C . LYS A 1 226 ? -25.304 -0.534 34.727 1.00 95.06 226 LYS A C 1
ATOM 1786 O O . LYS A 1 226 ? -25.922 -0.856 35.741 1.00 95.06 226 LYS A O 1
ATOM 1791 N N . HIS A 1 227 ? -25.585 0.573 34.040 1.00 94.88 227 HIS A N 1
ATOM 1792 C CA . HIS A 1 227 ? -26.666 1.488 34.405 1.00 94.88 227 HIS A CA 1
ATOM 1793 C C . HIS A 1 227 ? -28.047 0.828 34.262 1.00 94.88 227 HIS A C 1
ATOM 1795 O O . HIS A 1 227 ? -28.868 0.898 35.177 1.00 94.88 227 HIS A O 1
ATOM 1801 N N . MET A 1 228 ? -28.282 0.119 33.156 1.00 94.69 228 MET A N 1
ATOM 1802 C CA . MET A 1 228 ? -29.503 -0.647 32.900 1.00 94.69 228 MET A CA 1
ATOM 1803 C C . MET A 1 228 ? -29.725 -1.727 33.961 1.00 94.69 228 MET A C 1
ATOM 1805 O O . MET A 1 228 ? -30.816 -1.816 34.522 1.00 94.69 228 MET A O 1
ATOM 1809 N N . LEU A 1 229 ? -28.680 -2.483 34.307 1.00 95.44 229 LEU A N 1
ATOM 1810 C CA . LEU A 1 229 ? -28.736 -3.515 35.341 1.00 95.44 229 LEU A CA 1
ATOM 1811 C C . LEU A 1 229 ? -29.039 -2.927 36.725 1.00 95.44 229 LEU A C 1
ATOM 1813 O O . LEU A 1 229 ? -29.801 -3.511 37.495 1.00 95.44 229 LEU A O 1
ATOM 1817 N N . LEU A 1 230 ? -28.444 -1.781 37.071 1.00 95.12 230 LEU A N 1
ATOM 1818 C CA . LEU A 1 230 ? -28.735 -1.092 38.331 1.00 95.12 230 LEU A CA 1
ATOM 1819 C C . LEU A 1 230 ? -30.190 -0.619 38.383 1.00 95.12 230 LEU A C 1
ATOM 1821 O O . LEU A 1 230 ? -30.865 -0.837 39.389 1.00 95.12 230 LEU A O 1
ATOM 1825 N N . HIS A 1 231 ? -30.688 -0.040 37.294 1.00 95.38 231 HIS A N 1
ATOM 1826 C CA . HIS A 1 231 ? -32.074 0.399 37.189 1.00 95.38 231 HIS A CA 1
ATOM 1827 C C . HIS A 1 231 ? -33.059 -0.780 37.267 1.00 95.38 231 HIS A C 1
ATOM 1829 O O . HIS A 1 231 ? -34.050 -0.714 37.994 1.00 95.38 231 HIS A O 1
ATOM 1835 N N . GLU A 1 232 ? -32.772 -1.901 36.602 1.00 95.12 232 GLU A N 1
ATOM 1836 C CA . GLU A 1 232 ? -33.576 -3.124 36.695 1.00 95.12 232 GLU A CA 1
ATOM 1837 C C . GLU A 1 232 ? -33.570 -3.705 38.120 1.00 95.12 232 GLU A C 1
ATOM 1839 O O . GLU A 1 232 ? -34.623 -4.051 38.667 1.00 95.12 232 GLU A O 1
ATOM 1844 N N . LYS A 1 233 ? -32.408 -3.749 38.784 1.00 94.44 233 LYS A N 1
ATOM 1845 C CA . LYS A 1 233 ? -32.306 -4.138 40.201 1.00 94.44 233 LYS A CA 1
ATOM 1846 C C . LYS A 1 233 ? -33.139 -3.224 41.097 1.00 94.44 233 LYS A C 1
ATOM 1848 O O . LYS A 1 233 ? -33.851 -3.699 41.979 1.00 94.44 233 LYS A O 1
ATOM 1853 N N . GLU A 1 234 ? -33.119 -1.920 40.856 1.00 95.31 234 GLU A N 1
ATOM 1854 C CA . GLU A 1 234 ? -33.950 -0.988 41.610 1.00 95.31 234 GLU A CA 1
ATOM 1855 C C . GLU A 1 234 ? -35.449 -1.238 41.369 1.00 95.31 234 GLU A C 1
ATOM 1857 O O . GLU A 1 234 ? -36.241 -1.274 42.317 1.00 95.31 234 GLU A O 1
ATOM 1862 N N . GLN A 1 235 ? -35.860 -1.476 40.122 1.00 94.31 235 GLN A N 1
ATOM 1863 C CA . GLN A 1 235 ? -37.246 -1.805 39.784 1.00 94.31 235 GLN A CA 1
ATOM 1864 C C . GLN A 1 235 ? -37.708 -3.125 40.413 1.00 94.31 235 GLN A C 1
ATOM 1866 O O . GLN A 1 235 ? -38.819 -3.201 40.949 1.00 94.31 235 GLN A O 1
ATOM 1871 N N . THR A 1 236 ? -36.872 -4.162 40.401 1.00 94.06 236 THR A N 1
ATOM 1872 C CA . THR A 1 236 ? -37.180 -5.453 41.036 1.00 94.06 236 THR A CA 1
ATOM 1873 C C . THR A 1 236 ? -37.299 -5.311 42.553 1.00 94.06 236 THR A C 1
ATOM 1875 O O . THR A 1 236 ? -38.269 -5.800 43.129 1.00 94.06 236 THR A O 1
ATOM 1878 N N . ILE A 1 237 ? -36.424 -4.539 43.206 1.00 94.12 237 ILE A N 1
ATOM 1879 C CA . ILE A 1 237 ? -36.539 -4.222 44.640 1.00 94.12 237 ILE A CA 1
ATOM 1880 C C . ILE A 1 237 ? -37.827 -3.431 44.925 1.00 94.12 237 ILE A C 1
ATOM 1882 O O . ILE A 1 237 ? -38.576 -3.762 45.851 1.00 94.12 237 ILE A O 1
ATOM 1886 N N . ARG A 1 238 ? -38.151 -2.415 44.115 1.00 94.25 238 ARG A N 1
ATOM 1887 C CA . ARG A 1 238 ? -39.388 -1.618 44.246 1.00 94.25 238 ARG A CA 1
ATOM 1888 C C . ARG A 1 238 ? -40.649 -2.467 44.046 1.00 94.25 238 ARG A C 1
ATOM 1890 O O . ARG A 1 238 ? -41.636 -2.296 44.762 1.00 94.25 238 ARG A O 1
ATOM 1897 N N . THR A 1 239 ? -40.655 -3.387 43.086 1.00 94.56 239 THR A N 1
ATOM 1898 C CA . THR A 1 239 ? -41.803 -4.277 42.842 1.00 94.56 239 THR A CA 1
ATOM 1899 C C . THR A 1 239 ? -41.915 -5.363 43.908 1.00 94.56 239 THR A C 1
ATOM 1901 O O . THR A 1 239 ? -43.023 -5.611 44.381 1.00 94.56 239 THR A O 1
ATOM 1904 N N . ALA A 1 240 ? -40.804 -5.951 44.358 1.00 93.12 240 ALA A N 1
ATOM 1905 C CA . ALA A 1 240 ? -40.771 -6.914 45.457 1.00 93.12 240 ALA A CA 1
ATOM 1906 C C . ALA A 1 240 ? -41.259 -6.288 46.769 1.00 93.12 240 ALA A C 1
ATOM 1908 O O . ALA A 1 240 ? -42.101 -6.872 47.446 1.00 93.12 240 ALA A O 1
ATOM 1909 N N . THR A 1 241 ? -40.832 -5.065 47.094 1.00 93.62 241 THR A N 1
ATOM 1910 C CA . THR A 1 241 ? -41.318 -4.337 48.279 1.00 93.62 241 THR A CA 1
ATOM 1911 C C . THR A 1 241 ? -42.804 -3.988 48.176 1.00 93.62 241 THR A C 1
ATOM 1913 O O . THR A 1 241 ? -43.542 -4.188 49.144 1.00 93.62 241 THR A O 1
ATOM 1916 N N . LYS A 1 242 ? -43.294 -3.535 47.011 1.00 93.75 242 LYS A N 1
ATOM 1917 C CA . LYS A 1 242 ? -44.739 -3.342 46.768 1.00 93.75 242 LYS A CA 1
ATOM 1918 C C . LYS A 1 242 ? -45.517 -4.652 46.918 1.00 93.75 242 LYS A C 1
ATOM 1920 O O . LYS A 1 242 ? -46.530 -4.672 47.613 1.00 93.75 242 LYS A O 1
ATOM 1925 N N . ARG A 1 243 ? -45.032 -5.748 46.324 1.00 90.75 243 ARG A N 1
ATOM 1926 C CA . ARG A 1 243 ? -45.621 -7.090 46.446 1.00 90.75 243 ARG A CA 1
ATOM 1927 C C . ARG A 1 243 ? -45.620 -7.572 47.881 1.00 90.75 243 ARG A C 1
ATOM 1929 O O . ARG A 1 243 ? -46.643 -8.067 48.310 1.00 90.75 243 ARG A O 1
ATOM 1936 N N . HIS A 1 244 ? -44.544 -7.385 48.636 1.00 89.81 244 HIS A N 1
ATOM 1937 C CA . HIS A 1 244 ? -44.479 -7.764 50.043 1.00 89.81 244 HIS A CA 1
ATOM 1938 C C . HIS A 1 244 ? -45.500 -6.977 50.873 1.00 89.81 244 HIS A C 1
ATOM 1940 O O . HIS A 1 244 ? -46.260 -7.563 51.639 1.00 89.81 244 HIS A O 1
ATOM 1946 N N . LYS A 1 245 ? -45.609 -5.658 50.658 1.00 92.75 245 LYS A N 1
ATOM 1947 C CA . LYS A 1 245 ? -46.635 -4.820 51.302 1.00 92.75 245 LYS A CA 1
ATOM 1948 C C . LYS A 1 245 ? -48.054 -5.275 50.939 1.00 92.75 245 LYS A C 1
ATOM 1950 O O . LYS A 1 245 ? -48.910 -5.372 51.816 1.00 92.75 245 LYS A O 1
ATOM 1955 N N . LEU A 1 246 ? -48.315 -5.574 49.666 1.00 91.62 246 LEU A N 1
ATOM 1956 C CA . LEU A 1 246 ? -49.607 -6.093 49.210 1.00 91.62 246 LEU A CA 1
ATOM 1957 C C . LEU A 1 246 ? -49.868 -7.516 49.711 1.00 91.62 246 LEU A C 1
ATOM 1959 O O . LEU A 1 246 ? -50.992 -7.810 50.085 1.00 91.62 246 LEU A O 1
ATOM 1963 N N . ALA A 1 247 ? -48.867 -8.388 49.768 1.00 88.56 247 ALA A N 1
ATOM 1964 C CA . ALA A 1 247 ? -48.947 -9.743 50.304 1.00 88.56 247 ALA A CA 1
ATOM 1965 C C . ALA A 1 247 ? -49.228 -9.714 51.805 1.00 88.56 247 ALA A C 1
ATOM 1967 O O . ALA A 1 247 ? -50.046 -10.487 52.275 1.00 88.56 247 ALA A O 1
ATOM 1968 N N . ALA A 1 248 ? -48.640 -8.779 52.553 1.00 87.06 248 ALA A N 1
ATOM 1969 C CA . ALA A 1 248 ? -48.977 -8.557 53.954 1.00 87.06 248 ALA A CA 1
ATOM 1970 C C . ALA A 1 248 ? -50.446 -8.122 54.104 1.00 87.06 248 ALA A C 1
ATOM 1972 O O . ALA A 1 248 ? -51.198 -8.753 54.845 1.00 87.06 248 ALA A O 1
ATOM 1973 N N . LYS A 1 249 ? -50.899 -7.122 53.330 1.00 89.31 249 LYS A N 1
ATOM 1974 C CA . LYS A 1 249 ? -52.308 -6.677 53.324 1.00 89.31 249 LYS A CA 1
ATOM 1975 C C . LYS A 1 249 ? -53.270 -7.790 52.903 1.00 89.31 249 LYS A C 1
ATOM 1977 O O . LYS A 1 249 ? -54.273 -8.028 53.564 1.00 89.31 249 LYS A O 1
ATOM 1982 N N . THR A 1 250 ? -52.961 -8.500 51.824 1.00 86.56 250 THR A N 1
ATOM 1983 C CA . THR A 1 250 ? -53.776 -9.605 51.307 1.00 86.56 250 THR A CA 1
ATOM 1984 C C . THR A 1 250 ? -53.647 -10.864 52.143 1.00 86.56 250 THR A C 1
ATOM 1986 O O . THR A 1 250 ? -54.558 -11.661 52.091 1.00 86.56 250 THR A O 1
ATOM 1989 N N . SER A 1 251 ? -52.593 -11.062 52.935 1.00 78.12 251 SER A N 1
ATOM 1990 C CA . SER A 1 251 ? -52.504 -12.123 53.945 1.00 78.12 251 SER A CA 1
ATOM 1991 C C . SER A 1 251 ? -53.426 -11.803 55.112 1.00 78.12 251 SER A C 1
ATOM 1993 O O . SER A 1 251 ? -54.147 -12.681 55.561 1.00 78.12 251 SER A O 1
ATOM 1995 N N . VAL A 1 252 ? -53.509 -10.540 55.542 1.00 83.31 252 VAL A N 1
ATOM 1996 C CA . VAL A 1 252 ? -54.528 -10.102 56.510 1.00 83.31 252 VAL A CA 1
ATOM 1997 C C . VAL A 1 252 ? -55.933 -10.311 55.939 1.00 83.31 252 VAL A C 1
ATOM 1999 O O . VAL A 1 252 ? -56.771 -10.934 56.589 1.00 83.31 252 VAL A O 1
ATOM 2002 N N . ILE A 1 253 ? -56.176 -9.878 54.697 1.00 80.75 253 ILE A N 1
ATOM 2003 C CA . ILE A 1 253 ? -57.464 -10.077 54.020 1.00 80.75 253 ILE A CA 1
ATOM 2004 C C . ILE A 1 253 ? -57.736 -11.565 53.795 1.00 80.75 253 ILE A C 1
ATOM 2006 O O . ILE A 1 253 ? -58.814 -12.000 54.133 1.00 80.75 253 ILE A O 1
ATOM 2010 N N . ARG A 1 254 ? -56.788 -12.380 53.321 1.00 79.19 254 ARG A N 1
ATOM 2011 C CA . ARG A 1 254 ? -56.929 -13.835 53.135 1.00 79.19 254 ARG A CA 1
ATOM 2012 C C . ARG A 1 254 ? -57.082 -14.562 54.450 1.00 79.19 254 ARG A C 1
ATOM 2014 O O . ARG A 1 254 ? -57.793 -15.537 54.459 1.00 79.19 254 ARG A O 1
ATOM 2021 N N . LYS A 1 255 ? -56.468 -14.148 55.555 1.00 79.31 255 LYS A N 1
ATOM 2022 C CA . LYS A 1 255 ? -56.757 -14.738 56.871 1.00 79.31 255 LYS A CA 1
ATOM 2023 C C . LYS A 1 255 ? -58.203 -14.439 57.255 1.00 79.31 255 LYS A C 1
ATOM 2025 O O . LYS A 1 255 ? -58.938 -15.350 57.615 1.00 79.31 255 LYS A O 1
ATOM 2030 N N . ARG A 1 256 ? -58.646 -13.195 57.051 1.00 77.38 256 ARG A N 1
ATOM 2031 C CA . ARG A 1 256 ? -60.043 -12.778 57.242 1.00 77.38 256 ARG A CA 1
ATOM 2032 C C . ARG A 1 256 ? -61.003 -13.478 56.274 1.00 77.38 256 ARG A C 1
ATOM 2034 O O . ARG A 1 256 ? -62.116 -13.808 56.644 1.00 77.38 256 ARG A O 1
ATOM 2041 N N . GLN A 1 257 ? -60.570 -13.743 55.050 1.00 73.50 257 GLN A N 1
ATOM 2042 C CA . GLN A 1 257 ? -61.393 -14.228 53.952 1.00 73.50 257 GLN A CA 1
ATOM 2043 C C . GLN A 1 257 ? -61.285 -15.734 53.753 1.00 73.50 257 GLN A C 1
ATOM 2045 O O . GLN A 1 257 ? -62.180 -16.292 53.158 1.00 73.50 257 GLN A O 1
ATOM 2050 N N . ALA A 1 258 ? -60.264 -16.401 54.287 1.00 66.81 258 ALA A N 1
ATOM 2051 C CA . ALA A 1 258 ? -60.202 -17.838 54.537 1.00 66.81 258 ALA A CA 1
ATOM 2052 C C . ALA A 1 258 ? -60.990 -18.173 55.801 1.00 66.81 258 ALA A C 1
ATOM 2054 O O . ALA A 1 258 ? -61.645 -19.201 55.822 1.00 66.81 258 ALA A O 1
ATOM 2055 N N . ALA A 1 259 ? -61.053 -17.280 56.797 1.00 63.84 259 ALA A N 1
ATOM 2056 C CA . ALA A 1 259 ? -62.088 -17.381 57.825 1.00 63.84 259 ALA A CA 1
ATOM 2057 C C . ALA A 1 259 ? -63.502 -17.289 57.203 1.00 63.84 259 ALA A C 1
ATOM 2059 O O . ALA A 1 259 ? -64.387 -18.032 57.604 1.00 63.84 259 ALA A O 1
ATOM 2060 N N . ILE A 1 260 ? -63.695 -16.474 56.152 1.00 64.94 260 ILE A N 1
ATOM 2061 C CA . ILE A 1 260 ? -64.950 -16.418 55.368 1.00 64.94 260 ILE A CA 1
ATOM 2062 C C . ILE A 1 260 ? -65.067 -17.557 54.323 1.00 64.94 260 ILE A C 1
ATOM 2064 O O . ILE A 1 260 ? -66.165 -17.998 54.013 1.00 64.94 260 ILE A O 1
ATOM 2068 N N . SER A 1 261 ? -63.979 -18.098 53.768 1.00 51.88 261 SER A N 1
ATOM 2069 C CA . SER A 1 261 ? -64.022 -19.151 52.739 1.00 51.88 261 SER A CA 1
ATOM 2070 C C . SER A 1 261 ? -63.994 -20.554 53.328 1.00 51.88 261 SER A C 1
ATOM 2072 O O . SER A 1 261 ? -64.497 -21.460 52.693 1.00 51.88 261 SER A O 1
ATOM 2074 N N . VAL A 1 262 ? -63.574 -20.755 54.576 1.00 57.03 262 VAL A N 1
ATOM 2075 C CA . VAL A 1 262 ? -63.976 -21.940 55.355 1.00 57.03 262 VAL A CA 1
ATOM 2076 C C . VAL A 1 262 ? -65.510 -21.994 55.477 1.00 57.03 262 VAL A C 1
ATOM 2078 O O . VAL A 1 262 ? -66.081 -23.080 55.514 1.00 57.03 262 VAL A O 1
ATOM 2081 N N . ILE A 1 263 ? -66.190 -20.841 55.421 1.00 51.59 263 ILE A N 1
ATOM 2082 C CA . ILE A 1 263 ? -67.657 -20.743 55.383 1.00 51.59 263 ILE A CA 1
ATOM 2083 C C . ILE A 1 263 ? -68.211 -20.925 53.946 1.00 51.59 263 ILE A C 1
ATOM 2085 O O . ILE A 1 263 ? -69.270 -21.521 53.781 1.00 51.59 263 ILE A O 1
ATOM 2089 N N . SER A 1 264 ? -67.495 -20.503 52.892 1.00 47.84 264 SER A N 1
ATOM 2090 C CA . SER A 1 264 ? -67.977 -20.513 51.486 1.00 47.84 264 SER A CA 1
ATOM 2091 C C . SER A 1 264 ? -67.455 -21.660 50.586 1.00 47.84 264 SER A C 1
ATO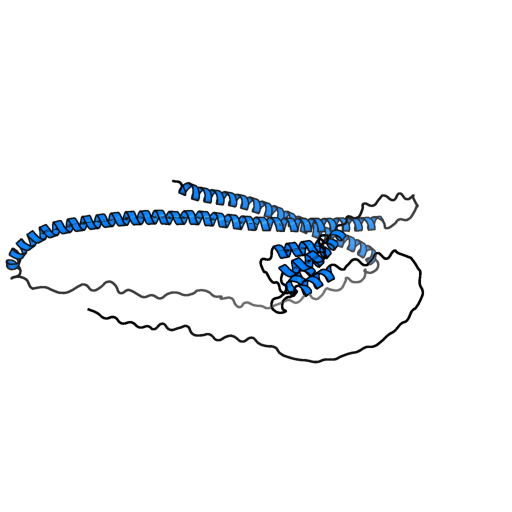M 2093 O O . SER A 1 264 ? -68.125 -22.041 49.632 1.00 47.84 264 SER A O 1
ATOM 2095 N N . LYS A 1 265 ? -66.324 -22.301 50.903 1.00 43.38 265 LYS A N 1
ATOM 2096 C CA . LYS A 1 265 ? -65.747 -23.479 50.211 1.00 43.38 265 LYS A CA 1
ATOM 2097 C C . LYS A 1 265 ? -66.505 -24.779 50.530 1.00 43.38 265 LYS A C 1
ATOM 2099 O O . LYS A 1 265 ? -66.206 -25.822 49.967 1.00 43.38 265 LYS A O 1
ATOM 2104 N N . LYS A 1 266 ? -67.543 -24.685 51.369 1.00 48.47 266 LYS A N 1
ATOM 2105 C CA . LYS A 1 266 ? -68.636 -25.659 51.469 1.00 48.47 266 LYS A CA 1
ATOM 2106 C C . LYS A 1 266 ? -69.558 -25.687 50.238 1.00 48.47 266 LYS A C 1
ATOM 2108 O O . LYS A 1 266 ? -70.472 -26.500 50.241 1.00 48.47 266 LYS A O 1
ATOM 2113 N N . TYR A 1 267 ? -69.359 -24.832 49.224 1.00 43.97 267 TYR A N 1
ATOM 2114 C CA . TYR A 1 267 ? -70.361 -24.672 48.165 1.00 43.97 267 TYR A CA 1
ATOM 2115 C C . TYR A 1 267 ? -69.969 -25.008 46.723 1.00 43.97 267 TYR A C 1
ATOM 2117 O O . TYR A 1 267 ? -70.890 -25.250 45.953 1.00 43.97 267 TYR A O 1
ATOM 2125 N N . GLN A 1 268 ? -68.704 -25.024 46.289 1.00 40.66 268 GLN A N 1
ATOM 2126 C CA . GLN A 1 268 ? -68.439 -25.083 44.836 1.00 40.66 268 GLN A CA 1
ATOM 2127 C C . GLN A 1 268 ? -67.142 -25.823 44.472 1.00 40.66 268 GLN A C 1
ATOM 2129 O O . GLN A 1 268 ? -66.113 -25.217 44.184 1.00 40.66 268 GLN A O 1
ATOM 2134 N N . GLU A 1 269 ? -67.221 -27.154 44.471 1.00 46.78 269 GLU A N 1
ATOM 2135 C CA . GLU A 1 269 ? -66.463 -28.038 43.577 1.00 46.78 269 GLU A CA 1
ATOM 2136 C C . GLU A 1 269 ? -67.348 -28.363 42.371 1.00 46.78 269 GLU A C 1
ATOM 2138 O O . GLU A 1 269 ? -68.024 -29.382 42.370 1.00 46.78 269 GLU A O 1
ATOM 2143 N N . VAL A 1 270 ? -67.395 -27.500 41.362 1.00 46.19 270 VAL A N 1
ATOM 2144 C CA . VAL A 1 270 ? -67.993 -27.830 40.061 1.00 46.19 270 VAL A CA 1
ATOM 2145 C C . VAL A 1 270 ? -67.276 -26.965 39.023 1.00 46.19 270 VAL A C 1
ATOM 2147 O O . VAL A 1 270 ? -67.050 -25.782 39.263 1.00 46.19 270 VAL A O 1
ATOM 2150 N N . GLU A 1 271 ? -66.940 -27.569 37.888 1.00 35.94 271 GLU A N 1
ATOM 2151 C CA . GLU A 1 271 ? -66.499 -26.946 36.634 1.00 35.94 271 GLU A CA 1
ATOM 2152 C C . GLU A 1 271 ? -65.005 -26.605 36.485 1.00 35.94 271 GLU A C 1
ATOM 2154 O O . GLU A 1 271 ? -64.506 -25.557 36.882 1.00 35.94 271 GLU A O 1
ATOM 2159 N N . THR A 1 272 ? -64.202 -27.573 36.015 1.00 40.06 272 THR A N 1
ATOM 2160 C CA . THR A 1 272 ? -63.924 -27.912 34.587 1.00 40.06 272 THR A CA 1
ATOM 2161 C C . THR A 1 272 ? -62.760 -27.088 34.027 1.00 40.06 272 THR A C 1
ATOM 2163 O O . THR A 1 272 ? -62.825 -25.870 33.964 1.00 40.06 272 THR A O 1
ATOM 2166 N N . VAL A 1 273 ? -61.593 -27.666 33.725 1.00 34.28 273 VAL A N 1
ATOM 2167 C CA . VAL A 1 273 ? -61.288 -28.573 32.595 1.00 34.28 273 VAL A CA 1
ATOM 2168 C C . VAL A 1 273 ? -61.544 -27.916 31.233 1.00 34.28 273 VAL A C 1
ATOM 2170 O O . VAL A 1 273 ? -62.690 -27.692 30.870 1.00 34.28 273 VAL A O 1
ATOM 2173 N N . LYS A 1 274 ? -60.451 -27.786 30.454 1.00 35.56 274 LYS A N 1
ATOM 2174 C CA . LYS A 1 274 ? -60.354 -27.413 29.022 1.00 35.56 274 LYS A CA 1
ATOM 2175 C C . LYS A 1 274 ? -60.584 -25.914 28.766 1.00 35.56 274 LYS A C 1
ATOM 2177 O O . LYS A 1 274 ? -61.616 -25.375 29.100 1.00 35.56 274 LYS A O 1
ATOM 2182 N N . THR A 1 275 ? -59.667 -25.167 28.162 1.00 37.06 275 THR A N 1
ATOM 2183 C CA . THR A 1 275 ? -58.991 -25.462 26.893 1.00 37.06 275 THR A CA 1
ATOM 2184 C C . THR A 1 275 ? -57.772 -24.548 26.713 1.00 37.06 275 THR A C 1
ATOM 2186 O O . THR A 1 275 ? -57.929 -23.358 26.470 1.00 37.06 275 THR A O 1
ATOM 2189 N N . GLU A 1 276 ? -56.567 -25.108 26.721 1.00 36.53 276 GLU A N 1
ATOM 2190 C CA . GLU A 1 276 ? -55.347 -24.452 26.223 1.00 36.53 276 GLU A CA 1
ATOM 2191 C C . GLU A 1 276 ? -54.702 -25.425 25.230 1.00 36.53 276 GLU A C 1
ATOM 2193 O O . GLU A 1 276 ? -53.854 -26.252 25.563 1.00 36.53 276 GLU A O 1
ATOM 2198 N N . ARG A 1 277 ? -55.234 -25.437 24.002 1.00 33.72 277 ARG A N 1
ATOM 2199 C CA . ARG A 1 277 ? -54.654 -26.191 22.886 1.00 33.72 277 ARG A CA 1
ATOM 2200 C C . ARG A 1 277 ? -55.026 -25.554 21.557 1.00 33.72 277 ARG A C 1
ATOM 2202 O O . ARG A 1 277 ? -55.993 -25.971 20.929 1.00 33.72 277 ARG A O 1
ATOM 2209 N N . ARG A 1 278 ? -54.202 -24.608 21.108 1.00 36.78 278 ARG A N 1
ATOM 2210 C CA . ARG A 1 278 ? -53.669 -24.543 19.731 1.00 36.78 278 ARG A CA 1
ATOM 2211 C C . ARG A 1 278 ? -53.068 -23.168 19.472 1.00 36.78 278 ARG A C 1
ATOM 2213 O O . ARG A 1 278 ? -53.747 -22.293 18.948 1.00 36.78 278 ARG A O 1
ATOM 2220 N N . ARG A 1 279 ? -51.763 -23.024 19.695 1.00 45.25 279 ARG A N 1
ATOM 2221 C CA . ARG A 1 279 ? -50.934 -22.221 18.788 1.00 45.25 279 ARG A CA 1
ATOM 2222 C C . ARG A 1 279 ? -49.455 -22.434 19.065 1.00 45.25 279 ARG A C 1
ATOM 2224 O O . ARG A 1 279 ? -48.898 -21.781 19.928 1.00 45.25 279 ARG A O 1
ATOM 2231 N N . LEU A 1 280 ? -48.876 -23.377 18.326 1.00 34.66 280 LEU A N 1
ATOM 2232 C CA . LEU A 1 280 ? -47.494 -23.417 17.827 1.00 34.66 280 LEU A CA 1
ATOM 2233 C C . LEU A 1 280 ? -47.105 -24.876 17.604 1.00 34.66 280 LEU A C 1
ATOM 2235 O O . LEU A 1 280 ? -46.689 -25.590 18.508 1.00 34.66 280 LEU A O 1
ATOM 2239 N N . LYS A 1 281 ? -47.267 -25.312 16.361 1.00 36.94 281 LYS A N 1
ATOM 2240 C CA . LYS A 1 281 ? -46.323 -26.229 15.735 1.00 36.94 281 LYS A CA 1
ATOM 2241 C C . LYS A 1 281 ? -46.315 -25.840 14.258 1.00 36.94 281 LYS A C 1
ATOM 2243 O O . LYS A 1 281 ? -47.184 -26.271 13.512 1.00 36.94 281 LYS A O 1
ATOM 2248 N N . GLN A 1 282 ? -45.709 -24.697 13.947 1.00 32.94 282 GLN A N 1
ATOM 2249 C CA . GLN A 1 282 ? -44.283 -24.625 13.627 1.00 32.94 282 GLN A CA 1
ATOM 2250 C C . GLN A 1 282 ? -43.927 -25.581 12.497 1.00 32.94 282 GLN A C 1
ATOM 2252 O O . GLN A 1 282 ? -44.297 -26.753 12.514 1.00 32.94 282 GLN A O 1
ATOM 2257 N N . GLU A 1 283 ? -43.073 -25.050 11.632 1.00 33.16 283 GLU A N 1
ATOM 2258 C CA . GLU A 1 283 ? -42.042 -25.845 10.996 1.00 33.16 283 GLU A CA 1
ATOM 2259 C C . GLU A 1 283 ? -42.553 -26.845 9.948 1.00 33.16 283 GLU A C 1
ATOM 2261 O O . GLU A 1 283 ? -42.887 -27.989 10.239 1.00 33.16 283 GLU A O 1
ATOM 2266 N N . LYS A 1 284 ? -42.458 -26.478 8.673 1.00 33.56 284 LYS A N 1
ATOM 2267 C CA . LYS A 1 284 ? -41.190 -26.632 7.943 1.00 33.56 284 LYS A CA 1
ATOM 2268 C C . LYS A 1 284 ? -41.429 -26.394 6.458 1.00 33.56 284 LYS A C 1
ATOM 2270 O O . LYS A 1 284 ? -42.350 -26.944 5.875 1.00 33.56 284 LYS A O 1
ATOM 2275 N N . GLU A 1 285 ? -40.739 -25.429 5.862 1.00 33.38 285 GLU A N 1
ATOM 2276 C CA . GLU A 1 285 ? -39.309 -25.532 5.528 1.00 33.38 285 GLU A CA 1
ATOM 2277 C C . GLU A 1 285 ? -39.121 -26.589 4.437 1.00 33.38 285 GLU A C 1
ATOM 2279 O O . GLU A 1 285 ? -39.215 -27.788 4.690 1.00 33.38 285 GLU A O 1
ATOM 2284 N N . LYS A 1 286 ? -38.860 -26.117 3.220 1.00 36.31 286 LYS A N 1
ATOM 2285 C CA . LYS A 1 286 ? -37.609 -26.355 2.480 1.00 36.31 286 LYS A CA 1
ATOM 2286 C C . LYS A 1 286 ? -37.799 -25.778 1.080 1.00 36.31 286 LYS A C 1
ATOM 2288 O O . LYS A 1 286 ? -38.670 -26.210 0.340 1.00 36.31 286 LYS A O 1
ATOM 2293 N N . GLN A 1 287 ? -37.261 -24.588 0.843 1.00 35.41 287 GLN A N 1
ATOM 2294 C CA . GLN A 1 287 ? -35.872 -24.319 0.441 1.00 35.41 287 GLN A CA 1
ATOM 2295 C C . GLN A 1 287 ? -35.557 -24.850 -0.963 1.00 35.41 287 GLN A C 1
ATOM 2297 O O . GLN A 1 287 ? -35.718 -26.039 -1.206 1.00 35.41 287 GLN A O 1
ATOM 2302 N N . ILE A 1 288 ? -35.388 -23.936 -1.930 1.00 38.09 288 ILE A N 1
ATOM 2303 C CA . ILE A 1 288 ? -34.118 -23.343 -2.425 1.00 38.09 288 ILE A CA 1
ATOM 2304 C C . ILE A 1 288 ? -33.360 -24.382 -3.263 1.00 38.09 288 ILE A C 1
ATOM 2306 O O . ILE A 1 288 ? -33.098 -25.477 -2.778 1.00 38.09 288 ILE A O 1
ATOM 2310 N N . VAL A 1 289 ? -33.002 -24.000 -4.493 1.00 39.41 289 VAL A N 1
ATOM 2311 C CA . VAL A 1 289 ? -31.617 -23.992 -5.011 1.00 39.41 289 VAL A CA 1
ATOM 2312 C C . VAL A 1 289 ? -31.626 -24.087 -6.538 1.00 39.41 289 VAL A C 1
ATOM 2314 O O . VAL A 1 289 ? -31.983 -25.100 -7.130 1.00 39.41 289 VAL A O 1
ATOM 2317 N N . ASP A 1 29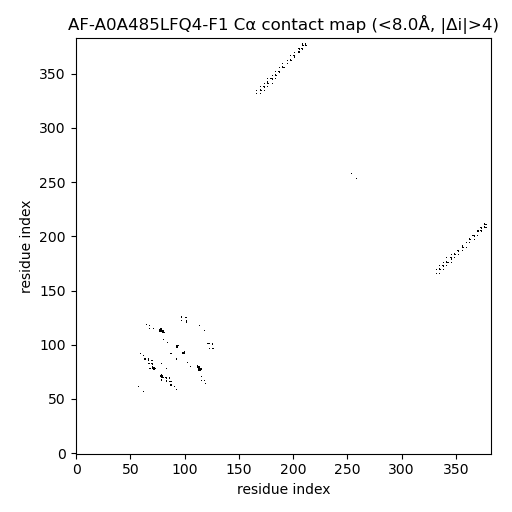0 ? -31.210 -22.959 -7.102 1.00 38.00 290 ASP A N 1
ATOM 2318 C CA . ASP A 1 290 ? -30.261 -22.824 -8.201 1.00 38.00 290 ASP A CA 1
ATOM 2319 C C . ASP A 1 290 ? -30.732 -23.212 -9.598 1.00 38.00 290 ASP A C 1
ATOM 2321 O O . ASP A 1 290 ? -30.535 -24.297 -10.135 1.00 38.00 290 ASP A O 1
ATOM 2325 N N . ASP A 1 291 ? -31.370 -22.228 -10.210 1.00 39.09 291 ASP A N 1
ATOM 2326 C CA . ASP A 1 291 ? -30.663 -21.287 -11.074 1.00 39.09 291 ASP A CA 1
ATOM 2327 C C . ASP A 1 291 ? -29.371 -21.750 -11.772 1.00 39.09 291 ASP A C 1
ATOM 2329 O O . ASP A 1 291 ? -28.441 -22.331 -11.215 1.00 39.09 291 ASP A O 1
ATOM 2333 N N . VAL A 1 292 ? -29.283 -21.251 -12.999 1.00 39.56 292 VAL A N 1
ATOM 2334 C CA . VAL A 1 292 ? -28.119 -21.259 -13.873 1.00 39.56 292 VAL A CA 1
ATOM 2335 C C . VAL A 1 292 ? -27.811 -22.626 -14.497 1.00 39.56 292 VAL A C 1
ATOM 2337 O O . VAL A 1 292 ? -27.284 -23.542 -13.883 1.00 39.56 292 VAL A O 1
ATOM 2340 N N . MET A 1 293 ? -28.004 -22.721 -15.812 1.00 41.19 293 MET A N 1
ATOM 2341 C CA . MET A 1 293 ? -26.869 -22.767 -16.741 1.00 41.19 293 MET A CA 1
ATOM 2342 C C . MET A 1 293 ? -27.305 -23.177 -18.156 1.00 41.19 293 MET A C 1
ATOM 2344 O O . MET A 1 293 ? -27.523 -24.343 -18.464 1.00 41.19 293 MET A O 1
ATOM 2348 N N . ARG A 1 294 ? -27.194 -22.188 -19.051 1.00 43.75 294 ARG A N 1
ATOM 2349 C CA . ARG A 1 294 ? -26.528 -22.326 -20.360 1.00 43.75 294 ARG A CA 1
ATOM 2350 C C . ARG A 1 294 ? -27.280 -23.097 -21.451 1.00 43.75 294 ARG A C 1
ATOM 2352 O O . ARG A 1 294 ? -26.817 -24.116 -21.949 1.00 43.75 294 ARG A O 1
ATOM 2359 N N . ALA A 1 295 ? -28.346 -22.486 -21.965 1.00 36.44 295 ALA A N 1
ATOM 2360 C CA . ALA A 1 295 ? -28.891 -22.795 -23.288 1.00 36.44 295 ALA A CA 1
ATOM 2361 C C . ALA A 1 295 ? -28.107 -22.054 -24.392 1.00 36.44 295 ALA A C 1
ATOM 2363 O O . ALA A 1 295 ? -28.509 -20.995 -24.873 1.00 36.44 295 ALA A O 1
ATOM 2364 N N . LYS A 1 296 ? -26.960 -22.618 -24.787 1.00 39.62 296 LYS A N 1
ATOM 2365 C CA . LYS A 1 296 ? -26.172 -22.188 -25.949 1.00 39.62 296 LYS A CA 1
ATOM 2366 C C . LYS A 1 296 ? -25.821 -23.418 -26.777 1.00 39.62 296 LYS A C 1
ATOM 2368 O O . LYS A 1 296 ? -24.837 -24.067 -26.462 1.00 39.62 296 LYS A O 1
ATOM 2373 N N . GLU A 1 297 ? -26.572 -23.711 -27.840 1.00 38.81 297 GLU A N 1
ATOM 2374 C CA . GLU A 1 297 ? -26.024 -24.478 -28.965 1.00 38.81 297 GLU A CA 1
ATOM 2375 C C . GLU A 1 297 ? -26.900 -24.472 -30.227 1.00 38.81 297 GLU A C 1
ATOM 2377 O O . GLU A 1 297 ? -28.123 -24.529 -30.166 1.00 38.81 297 GLU A O 1
ATOM 2382 N N . LYS A 1 298 ? -26.204 -24.498 -31.370 1.00 38.19 298 LYS A N 1
ATOM 2383 C CA . LYS A 1 298 ? -26.667 -24.779 -32.740 1.00 38.19 298 LYS A CA 1
ATOM 2384 C C . LYS A 1 298 ? -27.382 -23.663 -33.500 1.00 38.19 298 LYS A C 1
ATOM 2386 O O . LYS A 1 298 ? -28.587 -23.692 -33.720 1.00 38.19 298 LYS A O 1
ATOM 2391 N N . ARG A 1 299 ? -26.561 -22.826 -34.139 1.00 33.84 299 ARG A N 1
ATOM 2392 C CA . ARG A 1 299 ? -26.631 -22.659 -35.603 1.00 33.84 299 ARG A CA 1
ATOM 2393 C C . ARG A 1 299 ? -25.245 -22.363 -36.146 1.00 33.84 299 ARG A C 1
ATOM 2395 O O . ARG A 1 299 ? -24.843 -21.230 -36.379 1.00 33.84 299 ARG A O 1
ATOM 2402 N N . GLU A 1 300 ? -24.506 -23.452 -36.272 1.00 37.06 300 GLU A N 1
ATOM 2403 C CA . GLU A 1 300 ? -23.278 -23.502 -37.027 1.00 37.06 300 GLU A CA 1
ATOM 2404 C C . GLU A 1 300 ? -23.563 -23.755 -38.504 1.00 37.06 300 GLU A C 1
ATOM 2406 O O . GLU A 1 300 ? -24.285 -24.681 -38.870 1.00 37.06 300 GLU A O 1
ATOM 2411 N N . ARG A 1 301 ? -22.799 -22.990 -39.280 1.00 41.66 301 ARG A N 1
ATOM 2412 C CA . ARG A 1 301 ? -22.017 -23.416 -40.435 1.00 41.66 301 ARG A CA 1
ATOM 2413 C C . ARG A 1 301 ? -22.714 -23.550 -41.779 1.00 41.66 301 ARG A C 1
ATOM 2415 O O . ARG A 1 301 ? -23.852 -23.972 -41.932 1.00 41.66 301 ARG A O 1
ATOM 2422 N N . VAL A 1 302 ? -21.811 -23.354 -42.741 1.00 29.44 302 VAL A N 1
ATOM 2423 C CA . VAL A 1 302 ? -21.867 -23.744 -44.143 1.00 29.44 302 VAL A CA 1
ATOM 2424 C C . VAL A 1 302 ? -22.522 -22.614 -44.953 1.00 29.44 302 VAL A C 1
ATOM 2426 O O . VAL A 1 302 ? -23.722 -22.412 -44.899 1.00 29.44 302 VAL A O 1
ATOM 2429 N N . ARG A 1 303 ? -21.787 -21.820 -45.743 1.00 40.31 303 ARG A N 1
ATOM 2430 C CA . ARG A 1 303 ? -20.808 -22.277 -46.741 1.00 40.31 303 ARG A CA 1
ATOM 2431 C C . ARG A 1 303 ? -20.162 -21.079 -47.461 1.00 40.31 303 ARG A C 1
ATOM 2433 O O . ARG A 1 303 ? -20.895 -20.163 -47.816 1.00 40.31 303 ARG A O 1
ATOM 2440 N N . LYS A 1 304 ? -18.879 -21.243 -47.834 1.00 44.78 304 LYS A N 1
ATOM 2441 C CA . LYS A 1 304 ? -18.113 -20.563 -48.913 1.00 44.78 304 LYS A CA 1
ATOM 2442 C C . LYS A 1 304 ? -17.463 -19.231 -48.495 1.00 44.78 304 LYS A C 1
ATOM 2444 O O . LYS A 1 304 ? -18.171 -18.248 -48.381 1.00 44.78 304 LYS A O 1
ATOM 2449 N N . MET A 1 305 ? -16.164 -19.030 -48.253 1.00 46.56 305 MET A N 1
ATOM 2450 C CA . MET A 1 305 ? -14.896 -19.741 -48.497 1.00 46.56 305 MET A CA 1
ATOM 2451 C C . MET A 1 305 ? -14.815 -20.534 -49.798 1.00 46.56 305 MET A C 1
ATOM 2453 O O . MET A 1 305 ? -15.056 -21.732 -49.772 1.00 46.56 305 MET A O 1
ATOM 2457 N N . GLU A 1 306 ? -14.499 -19.844 -50.896 1.00 43.47 306 GLU A N 1
ATOM 2458 C CA . GLU A 1 306 ? -13.683 -20.341 -52.021 1.00 43.47 306 GLU A CA 1
ATOM 2459 C C . GLU A 1 306 ? -13.724 -19.330 -53.176 1.00 43.47 306 GLU A C 1
ATOM 2461 O O . GLU A 1 306 ? -14.560 -19.460 -54.055 1.00 43.47 306 GLU A O 1
ATOM 2466 N N . ASP A 1 307 ? -12.862 -18.301 -53.146 1.00 42.34 307 ASP A N 1
ATOM 2467 C CA . ASP A 1 307 ? -12.288 -17.703 -54.376 1.00 42.34 307 ASP A CA 1
ATOM 2468 C C . ASP A 1 307 ? -11.140 -16.695 -54.112 1.00 42.34 307 ASP A C 1
ATOM 2470 O O . ASP A 1 307 ? -10.888 -15.765 -54.874 1.00 42.34 307 ASP A O 1
ATOM 2474 N N . GLU A 1 308 ? -10.354 -16.902 -53.047 1.00 49.94 308 GLU A N 1
ATOM 2475 C CA . GLU A 1 308 ? -9.168 -16.079 -52.727 1.00 49.94 308 GLU A CA 1
ATOM 2476 C C . GLU A 1 308 ? -7.828 -16.725 -53.121 1.00 49.94 308 GLU A C 1
ATOM 2478 O O . GLU A 1 308 ? -6.763 -16.360 -52.624 1.00 49.94 308 GLU A O 1
ATOM 2483 N N . MET A 1 309 ? -7.830 -17.663 -54.068 1.00 52.25 309 MET A N 1
ATOM 2484 C CA . MET A 1 309 ? -6.603 -18.338 -54.514 1.00 52.25 309 MET A CA 1
ATOM 2485 C C . MET A 1 309 ? -6.358 -18.190 -56.013 1.00 52.25 309 MET A C 1
ATOM 2487 O O . MET A 1 309 ? -6.105 -19.172 -56.708 1.00 52.25 309 MET A O 1
ATOM 2491 N N . ARG A 1 310 ? -6.384 -16.951 -56.543 1.00 50.91 310 ARG A N 1
ATOM 2492 C CA . ARG A 1 310 ? -5.985 -16.743 -57.950 1.00 50.91 310 ARG A CA 1
ATOM 2493 C C . ARG A 1 310 ? -5.464 -15.371 -58.400 1.00 50.91 310 ARG A C 1
ATOM 2495 O O . ARG A 1 310 ? -5.782 -14.960 -59.510 1.00 50.91 310 ARG A O 1
ATOM 2502 N N . LYS A 1 311 ? -4.588 -14.692 -57.639 1.00 49.41 311 LYS A N 1
ATOM 2503 C CA . LYS A 1 311 ? -3.716 -13.623 -58.213 1.00 49.41 311 LYS A CA 1
ATOM 2504 C C . LYS A 1 311 ? -2.447 -13.271 -57.408 1.00 49.41 311 LYS A C 1
ATOM 2506 O O . LYS A 1 311 ? -1.939 -12.156 -57.469 1.00 49.41 311 LYS A O 1
ATOM 2511 N N . LYS A 1 312 ? -1.865 -14.249 -56.701 1.00 52.00 312 LYS A N 1
ATOM 2512 C CA . LYS A 1 312 ? -0.452 -14.220 -56.271 1.00 52.00 312 LYS A CA 1
ATOM 2513 C C . LYS A 1 312 ? 0.420 -14.709 -57.431 1.00 52.00 312 LYS A C 1
ATOM 2515 O O . LYS A 1 312 ? 0.480 -15.916 -57.627 1.00 52.00 312 LYS A O 1
ATOM 2520 N N . ARG A 1 313 ? 1.042 -13.800 -58.197 1.00 51.25 313 ARG A N 1
ATOM 2521 C CA . ARG A 1 313 ? 2.257 -14.008 -59.036 1.00 51.25 313 ARG A CA 1
ATOM 2522 C C . ARG A 1 313 ? 2.475 -12.797 -59.956 1.00 51.25 313 ARG A C 1
ATOM 2524 O O . ARG A 1 313 ? 1.948 -12.788 -61.059 1.00 51.25 313 ARG A O 1
ATOM 2531 N N . ALA A 1 314 ? 3.223 -11.785 -59.496 1.00 48.34 314 ALA A N 1
ATOM 2532 C CA . ALA A 1 314 ? 3.793 -10.724 -60.355 1.00 48.34 314 ALA A CA 1
ATOM 2533 C C . ALA A 1 314 ? 4.783 -9.771 -59.626 1.00 48.34 314 ALA A C 1
ATOM 2535 O O . ALA A 1 314 ? 4.783 -8.574 -59.900 1.00 48.34 314 ALA A O 1
ATOM 2536 N N . LYS A 1 315 ? 5.603 -10.222 -58.658 1.00 51.66 315 LYS A N 1
ATOM 2537 C CA . LYS A 1 315 ? 6.467 -9.299 -57.875 1.00 51.66 315 LYS A CA 1
ATOM 2538 C C . LYS A 1 315 ? 7.880 -9.821 -57.574 1.00 51.66 315 LYS A C 1
ATOM 2540 O O . LYS A 1 315 ? 8.300 -9.775 -56.426 1.00 51.66 315 LYS A O 1
ATOM 2545 N N . GLU A 1 316 ? 8.635 -10.301 -58.566 1.00 51.03 316 GLU A N 1
ATOM 2546 C CA . GLU A 1 316 ? 9.888 -11.011 -58.231 1.00 51.03 316 GLU A CA 1
ATOM 2547 C C . GLU A 1 316 ? 11.118 -10.778 -59.128 1.00 51.03 316 GLU A C 1
ATOM 2549 O O . GLU A 1 316 ? 11.968 -11.654 -59.216 1.00 51.03 316 GLU A O 1
ATOM 2554 N N . LYS A 1 317 ? 11.294 -9.618 -59.791 1.00 49.56 317 LYS A N 1
ATOM 2555 C CA . LYS A 1 317 ? 12.461 -9.480 -60.701 1.00 49.56 317 LYS A CA 1
ATOM 2556 C C . LYS A 1 317 ? 13.176 -8.123 -60.835 1.00 49.56 317 LYS A C 1
ATOM 2558 O O . LYS A 1 317 ? 13.693 -7.810 -61.897 1.00 49.56 317 LYS A O 1
ATOM 2563 N N . MET A 1 318 ? 13.291 -7.330 -59.765 1.00 49.31 318 MET A N 1
ATOM 2564 C CA . MET A 1 318 ? 14.023 -6.036 -59.775 1.00 49.31 318 MET A CA 1
ATOM 2565 C C . MET A 1 318 ? 14.879 -5.833 -58.503 1.00 49.31 318 MET A C 1
ATOM 2567 O O . MET A 1 318 ? 14.822 -4.785 -57.858 1.00 49.31 318 MET A O 1
ATOM 2571 N N . ALA A 1 319 ? 15.614 -6.874 -58.090 1.00 54.16 319 ALA A N 1
ATOM 2572 C CA . ALA A 1 319 ? 16.040 -7.034 -56.699 1.00 54.16 319 ALA A CA 1
ATOM 2573 C C . ALA A 1 319 ? 17.548 -6.952 -56.395 1.00 54.16 319 ALA A C 1
ATOM 2575 O O . ALA A 1 319 ? 17.839 -6.993 -55.214 1.00 54.16 319 ALA A O 1
ATOM 2576 N N . ALA A 1 320 ? 18.500 -6.844 -57.333 1.00 52.19 320 ALA A N 1
ATOM 2577 C CA . ALA A 1 320 ? 19.925 -7.077 -57.003 1.00 52.19 320 ALA A CA 1
ATOM 2578 C C . ALA A 1 320 ? 20.772 -5.815 -56.684 1.00 52.19 320 ALA A C 1
ATOM 2580 O O . ALA A 1 320 ? 21.303 -5.727 -55.583 1.00 52.19 320 ALA A O 1
ATOM 2581 N N . ASP A 1 321 ? 20.830 -4.780 -57.529 1.00 47.44 321 ASP A N 1
ATOM 2582 C CA . ASP A 1 321 ? 21.745 -3.631 -57.285 1.00 47.44 321 ASP A CA 1
ATOM 2583 C C . ASP A 1 321 ? 21.154 -2.493 -56.443 1.00 47.44 321 ASP A C 1
ATOM 2585 O O . ASP A 1 321 ? 21.860 -1.613 -55.948 1.00 47.44 321 ASP A O 1
ATOM 2589 N N . LYS A 1 322 ? 19.851 -2.559 -56.154 1.00 55.75 322 LYS A N 1
ATOM 259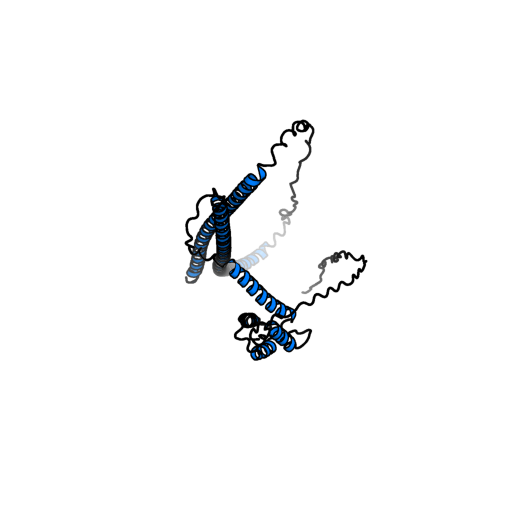0 C CA . LYS A 1 322 ? 19.244 -1.741 -55.102 1.00 55.75 322 LYS A CA 1
ATOM 2591 C C . LYS A 1 322 ? 19.718 -2.181 -53.710 1.00 55.75 322 LYS A C 1
ATOM 2593 O O . LYS A 1 322 ? 19.656 -1.378 -52.789 1.00 55.75 322 LYS A O 1
ATOM 2598 N N . GLN A 1 323 ? 20.254 -3.395 -53.540 1.00 55.72 323 GLN A N 1
ATOM 2599 C CA . GLN A 1 323 ? 20.460 -3.990 -52.218 1.00 55.72 323 GLN A CA 1
ATOM 2600 C C . GLN A 1 323 ? 21.542 -3.339 -51.355 1.00 55.72 323 GLN A C 1
ATOM 2602 O O . GLN A 1 323 ? 21.392 -3.407 -50.148 1.00 55.72 323 GLN A O 1
ATOM 2607 N N . ILE A 1 324 ? 22.609 -2.716 -51.869 1.00 52.97 324 ILE A N 1
ATOM 2608 C CA . ILE A 1 324 ? 23.680 -2.181 -50.991 1.00 52.97 324 ILE A CA 1
ATOM 2609 C C . ILE A 1 324 ? 23.293 -0.814 -50.406 1.00 52.97 324 ILE A C 1
ATOM 2611 O O . ILE A 1 324 ? 23.327 -0.625 -49.190 1.00 52.97 324 ILE A O 1
ATOM 2615 N N . VAL A 1 325 ? 22.828 0.119 -51.245 1.00 58.47 325 VAL A N 1
ATOM 2616 C CA . VAL A 1 325 ? 22.275 1.405 -50.780 1.00 58.47 325 VAL A CA 1
ATOM 2617 C C . VAL A 1 325 ? 20.937 1.197 -50.064 1.00 58.47 325 VAL A C 1
ATOM 2619 O O . VAL A 1 325 ? 20.691 1.883 -49.076 1.00 58.47 325 VAL A O 1
ATOM 2622 N N . GLN A 1 326 ? 20.102 0.228 -50.474 1.00 64.38 326 GLN A N 1
ATOM 2623 C CA . GLN A 1 326 ? 18.924 -0.162 -49.687 1.00 64.38 326 GLN A CA 1
ATOM 2624 C C . GLN A 1 326 ? 19.307 -0.817 -48.372 1.00 64.38 326 GLN A C 1
ATOM 2626 O O . GLN A 1 326 ? 18.644 -0.517 -47.404 1.00 64.38 326 GLN A O 1
ATOM 2631 N N . ARG A 1 327 ? 20.343 -1.662 -48.272 1.00 68.81 327 ARG A N 1
ATOM 2632 C CA . ARG A 1 327 ? 20.781 -2.210 -46.973 1.00 68.81 327 ARG A CA 1
ATOM 2633 C C . ARG A 1 327 ? 21.258 -1.097 -46.054 1.00 68.81 327 ARG A C 1
ATOM 2635 O O . ARG A 1 327 ? 20.927 -1.119 -44.882 1.00 68.81 327 ARG A O 1
ATOM 2642 N N . TYR A 1 328 ? 21.970 -0.097 -46.568 1.00 63.56 328 TYR A N 1
ATOM 2643 C CA . TYR A 1 328 ? 22.388 1.044 -45.757 1.00 63.56 328 TYR A CA 1
ATOM 2644 C C . TYR A 1 328 ? 21.217 1.956 -45.359 1.00 63.56 328 TYR A C 1
ATOM 2646 O O . TYR A 1 328 ? 21.083 2.292 -44.187 1.00 63.56 328 TYR A O 1
ATOM 2654 N N . ARG A 1 329 ? 20.342 2.325 -46.307 1.00 71.81 329 ARG A N 1
ATOM 2655 C CA . ARG A 1 329 ? 19.117 3.090 -46.013 1.00 71.81 329 ARG A CA 1
ATOM 2656 C C . ARG A 1 329 ? 18.211 2.333 -45.056 1.00 71.81 329 ARG A C 1
ATOM 2658 O O . ARG A 1 329 ? 17.774 2.923 -44.089 1.00 71.81 329 ARG A O 1
ATOM 2665 N N . LYS A 1 330 ? 18.038 1.031 -45.265 1.00 77.31 330 LYS A N 1
ATOM 2666 C CA . LYS A 1 330 ? 17.307 0.132 -44.376 1.00 77.31 330 LYS A CA 1
ATOM 2667 C C . LYS A 1 330 ? 17.958 0.067 -43.002 1.00 77.31 330 LYS A C 1
ATOM 2669 O O . LYS A 1 330 ? 17.246 0.166 -42.031 1.00 77.31 330 LYS A O 1
ATOM 2674 N N . ASN A 1 331 ? 19.283 0.001 -42.888 1.00 73.25 331 ASN A N 1
ATOM 2675 C CA . ASN A 1 331 ? 19.945 0.030 -41.582 1.00 73.25 331 ASN A CA 1
ATOM 2676 C C . ASN A 1 331 ? 19.757 1.379 -40.866 1.00 73.25 331 ASN A C 1
ATOM 2678 O O . ASN A 1 331 ? 19.593 1.398 -39.654 1.00 73.25 331 ASN A O 1
ATOM 2682 N N . VAL A 1 332 ? 19.774 2.506 -41.586 1.00 73.50 332 VAL A N 1
ATOM 2683 C CA . VAL A 1 332 ? 19.479 3.828 -41.002 1.00 73.50 332 VAL A CA 1
ATOM 2684 C C . VAL A 1 332 ? 17.998 3.944 -40.630 1.00 73.50 332 VAL A C 1
ATOM 2686 O O . VAL A 1 332 ? 17.692 4.424 -39.548 1.00 73.50 332 VAL A O 1
ATOM 2689 N N . GLU A 1 333 ? 17.088 3.470 -41.480 1.00 79.88 333 GLU A N 1
ATOM 2690 C CA . GLU A 1 333 ? 15.646 3.417 -41.222 1.00 79.88 333 GLU A CA 1
ATOM 2691 C C . GLU A 1 333 ? 15.323 2.486 -40.048 1.00 79.88 333 GLU A C 1
ATOM 2693 O O . GLU A 1 333 ? 14.539 2.861 -39.187 1.00 79.88 333 GLU A O 1
ATOM 2698 N N . ASP A 1 334 ? 15.961 1.321 -39.957 1.00 80.50 334 ASP A N 1
ATOM 2699 C CA . ASP A 1 334 ? 15.812 0.356 -38.867 1.00 80.50 334 ASP A CA 1
ATOM 2700 C C . ASP A 1 334 ? 16.332 0.960 -37.549 1.00 80.50 334 ASP A C 1
ATOM 2702 O O . ASP A 1 334 ? 15.670 0.835 -36.521 1.00 80.50 334 ASP A O 1
ATOM 2706 N N . GLU A 1 335 ? 17.462 1.678 -37.563 1.00 78.62 335 GLU A N 1
ATOM 2707 C CA . GLU A 1 335 ? 17.974 2.417 -36.394 1.00 78.62 335 GLU A CA 1
ATOM 2708 C C . GLU A 1 335 ? 17.071 3.605 -36.019 1.00 78.62 335 GLU A C 1
ATOM 2710 O O . GLU A 1 335 ? 16.832 3.850 -34.839 1.00 78.62 335 GLU A O 1
ATOM 2715 N N . GLU A 1 336 ? 16.506 4.327 -36.991 1.00 79.62 336 GLU A N 1
ATOM 2716 C CA . GLU A 1 336 ? 15.513 5.377 -36.735 1.00 79.62 336 GLU A CA 1
ATOM 2717 C C . GLU A 1 336 ? 14.203 4.807 -36.181 1.00 79.62 336 GLU A C 1
ATOM 2719 O O . GLU A 1 336 ? 13.585 5.417 -35.309 1.00 79.62 336 GLU A O 1
ATOM 2724 N N . VAL A 1 337 ? 13.766 3.643 -36.662 1.00 86.06 337 VAL A N 1
ATOM 2725 C CA . VAL A 1 337 ? 12.591 2.930 -36.152 1.00 86.06 337 VAL A CA 1
ATOM 2726 C C . VAL A 1 337 ? 12.853 2.454 -34.728 1.00 86.06 337 VAL A C 1
ATOM 2728 O O . VAL A 1 337 ? 11.995 2.658 -33.871 1.00 86.06 337 VAL A O 1
ATOM 2731 N N . GLN A 1 338 ? 14.034 1.902 -34.441 1.00 80.81 338 GLN A N 1
ATOM 2732 C CA . GLN A 1 338 ? 14.440 1.531 -33.083 1.00 80.81 338 GLN A CA 1
ATOM 2733 C C . GLN A 1 338 ? 14.518 2.751 -32.165 1.00 80.81 338 GLN A C 1
ATOM 2735 O O . GLN A 1 338 ? 13.999 2.704 -31.053 1.00 80.81 338 GLN A O 1
ATOM 2740 N N . LEU A 1 339 ? 15.088 3.865 -32.631 1.00 79.62 339 LEU A N 1
ATOM 2741 C CA . LEU A 1 339 ? 15.130 5.116 -31.878 1.00 79.62 339 LEU A CA 1
ATOM 2742 C C . LEU A 1 339 ? 13.720 5.632 -31.583 1.00 79.62 339 LEU A C 1
ATOM 2744 O O . LEU A 1 339 ? 13.426 5.957 -30.438 1.00 79.62 339 LEU A O 1
ATOM 2748 N N . ARG A 1 340 ? 12.827 5.667 -32.580 1.00 86.25 340 ARG A N 1
ATOM 2749 C CA . ARG A 1 340 ? 11.427 6.077 -32.386 1.00 86.25 340 ARG A CA 1
ATOM 2750 C C . ARG A 1 340 ? 10.694 5.135 -31.435 1.00 86.25 340 ARG A C 1
ATOM 2752 O O . ARG A 1 340 ? 9.911 5.604 -30.618 1.00 86.25 340 ARG A O 1
ATOM 2759 N N . ALA A 1 341 ? 10.930 3.827 -31.525 1.00 86.50 341 ALA A N 1
ATOM 2760 C CA . ALA A 1 341 ? 10.351 2.851 -30.606 1.00 86.50 341 ALA A CA 1
ATOM 2761 C C . ALA A 1 341 ? 10.852 3.072 -29.171 1.00 86.50 341 ALA A C 1
ATOM 2763 O O . ALA A 1 341 ? 10.049 3.078 -28.242 1.00 86.50 341 ALA A O 1
ATOM 2764 N N . GLN A 1 342 ? 12.149 3.331 -28.997 1.00 84.88 342 GLN A N 1
ATOM 2765 C CA . GLN A 1 342 ? 12.744 3.605 -27.693 1.00 84.88 342 GLN A CA 1
ATOM 2766 C C . GLN A 1 342 ? 12.257 4.939 -27.117 1.00 84.88 342 GLN A C 1
ATOM 2768 O O . GLN A 1 342 ? 11.898 4.995 -25.949 1.00 84.88 342 GLN A O 1
ATOM 2773 N N . GLN A 1 343 ? 12.157 5.989 -27.933 1.00 86.06 343 GLN A N 1
ATOM 2774 C CA . GLN A 1 343 ? 11.588 7.280 -27.533 1.00 86.06 343 GLN A CA 1
ATOM 2775 C C . GLN A 1 343 ? 10.113 7.165 -27.148 1.00 86.06 343 GLN A C 1
ATOM 2777 O O . GLN A 1 343 ? 9.698 7.757 -26.161 1.00 86.06 343 GLN A O 1
ATOM 2782 N N . ARG A 1 344 ? 9.320 6.374 -27.885 1.00 91.38 344 ARG A N 1
ATOM 2783 C CA . ARG A 1 344 ? 7.935 6.068 -27.494 1.00 91.38 344 ARG A CA 1
ATOM 2784 C C . ARG A 1 344 ? 7.891 5.347 -26.155 1.00 91.38 344 ARG A C 1
ATOM 2786 O O . ARG A 1 344 ? 7.131 5.749 -25.291 1.00 91.38 344 ARG A O 1
ATOM 2793 N N . ARG A 1 345 ? 8.747 4.342 -25.956 1.00 89.75 345 ARG A N 1
ATOM 2794 C CA . ARG A 1 345 ? 8.846 3.631 -24.678 1.00 89.75 345 ARG A CA 1
ATOM 2795 C C . ARG A 1 345 ? 9.224 4.569 -23.529 1.00 89.75 345 ARG A C 1
ATOM 2797 O O . ARG A 1 345 ? 8.640 4.456 -22.460 1.00 89.75 345 ARG A O 1
ATOM 280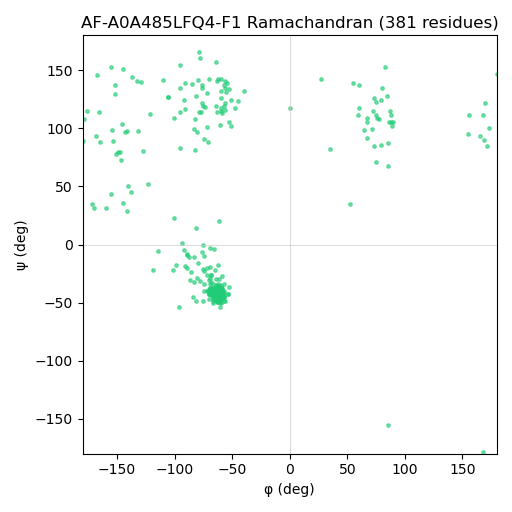4 N N . VAL A 1 346 ? 10.172 5.483 -23.744 1.00 89.00 346 VAL A N 1
ATOM 2805 C CA . VAL A 1 346 ? 10.537 6.531 -22.776 1.00 89.00 346 VAL A CA 1
ATOM 2806 C C . VAL A 1 346 ? 9.326 7.410 -22.470 1.00 89.00 346 VAL A C 1
ATOM 2808 O O . VAL A 1 346 ? 8.955 7.507 -21.310 1.00 89.00 346 VAL A O 1
ATOM 2811 N N . ALA A 1 347 ? 8.631 7.924 -23.486 1.00 92.38 347 ALA A N 1
ATOM 2812 C CA . ALA A 1 347 ? 7.427 8.734 -23.299 1.00 92.38 347 ALA A CA 1
ATOM 2813 C C . ALA A 1 347 ? 6.294 7.979 -22.572 1.00 92.38 347 ALA A C 1
ATOM 2815 O O . ALA A 1 347 ? 5.543 8.563 -21.795 1.00 92.38 347 ALA A O 1
ATOM 2816 N N . ASP A 1 348 ? 6.152 6.672 -22.802 1.00 92.81 348 ASP A N 1
ATOM 2817 C CA . ASP A 1 348 ? 5.196 5.827 -22.082 1.00 92.81 348 ASP A CA 1
ATOM 2818 C C . ASP A 1 348 ? 5.586 5.682 -20.602 1.00 92.81 348 ASP A C 1
ATOM 2820 O O . ASP A 1 348 ? 4.722 5.761 -19.729 1.00 92.81 348 ASP A O 1
ATOM 2824 N N . MET A 1 349 ? 6.881 5.523 -20.308 1.00 90.06 349 MET A N 1
ATOM 2825 C CA . MET A 1 349 ? 7.395 5.465 -18.934 1.00 90.06 349 MET A CA 1
ATOM 2826 C C . MET A 1 349 ? 7.306 6.814 -18.216 1.00 90.06 349 MET A C 1
ATOM 2828 O O . MET A 1 349 ? 6.954 6.829 -17.045 1.00 90.06 349 MET A O 1
ATOM 2832 N N . GLU A 1 350 ? 7.548 7.932 -18.900 1.00 91.06 350 GLU A N 1
ATOM 2833 C CA . GLU A 1 350 ? 7.359 9.285 -18.352 1.00 91.06 350 GLU A CA 1
ATOM 2834 C C . GLU A 1 350 ? 5.888 9.538 -18.002 1.00 91.06 350 GLU A C 1
ATOM 2836 O O . GLU A 1 350 ? 5.575 10.071 -16.938 1.00 91.06 350 GLU A O 1
ATOM 2841 N N . ARG A 1 351 ? 4.952 9.101 -18.858 1.00 94.56 351 ARG A N 1
ATOM 2842 C CA . ARG A 1 351 ? 3.515 9.158 -18.541 1.00 94.56 351 ARG A CA 1
ATOM 2843 C C . ARG A 1 351 ? 3.175 8.313 -17.318 1.00 94.56 351 ARG A C 1
ATOM 2845 O O . ARG A 1 351 ? 2.453 8.785 -16.444 1.00 94.56 351 ARG A O 1
ATOM 2852 N N . ALA A 1 352 ? 3.720 7.101 -17.232 1.00 91.06 352 ALA A N 1
ATOM 2853 C CA . ALA A 1 352 ? 3.536 6.245 -16.066 1.00 91.06 352 ALA A CA 1
ATOM 2854 C C . ALA A 1 352 ? 4.134 6.864 -14.788 1.00 91.06 352 ALA A C 1
ATOM 2856 O O . ALA A 1 352 ? 3.514 6.778 -13.732 1.00 91.06 352 ALA A O 1
ATOM 2857 N N . GLU A 1 353 ? 5.299 7.516 -14.874 1.00 92.44 353 GLU A N 1
ATOM 2858 C CA . GLU A 1 353 ? 5.930 8.226 -13.752 1.00 92.44 353 GLU A CA 1
ATOM 2859 C C . GLU A 1 353 ? 5.033 9.370 -13.273 1.00 92.44 353 GLU A C 1
ATOM 2861 O O . GLU A 1 353 ? 4.749 9.473 -12.082 1.00 92.44 353 GLU A O 1
ATOM 2866 N N . MET A 1 354 ? 4.501 10.172 -14.198 1.00 93.25 354 MET A N 1
ATOM 2867 C CA . MET A 1 354 ? 3.576 11.261 -13.878 1.00 93.25 354 MET A CA 1
ATOM 2868 C C . MET A 1 354 ? 2.290 10.766 -13.208 1.00 93.25 354 MET A C 1
ATOM 2870 O O . MET A 1 354 ? 1.859 11.346 -12.210 1.00 93.25 354 MET A O 1
ATOM 2874 N N . GLU A 1 355 ? 1.683 9.690 -13.714 1.00 94.31 355 GLU A N 1
ATOM 2875 C CA . GLU A 1 355 ? 0.518 9.073 -13.070 1.00 94.31 355 GLU A CA 1
ATOM 2876 C C . GLU A 1 355 ? 0.851 8.569 -11.664 1.00 94.31 355 GLU A C 1
ATOM 2878 O O . GLU A 1 355 ? 0.064 8.754 -10.735 1.00 94.31 355 GLU A O 1
ATOM 2883 N N . LEU A 1 356 ? 2.020 7.951 -11.489 1.00 91.69 356 LEU A N 1
ATOM 2884 C CA . LEU A 1 356 ? 2.449 7.416 -10.204 1.00 91.69 356 LEU A CA 1
ATOM 2885 C C . LEU A 1 356 ? 2.729 8.531 -9.191 1.00 91.69 356 LEU A C 1
ATOM 2887 O O . LEU A 1 356 ? 2.336 8.411 -8.036 1.00 91.69 356 LEU A O 1
ATOM 2891 N N . ILE A 1 357 ? 3.312 9.651 -9.624 1.00 92.00 357 ILE A N 1
ATOM 2892 C CA . ILE A 1 357 ? 3.481 10.852 -8.797 1.00 92.00 357 ILE A CA 1
ATOM 2893 C C . ILE A 1 357 ? 2.118 11.396 -8.355 1.00 92.00 357 ILE A C 1
ATOM 2895 O O . ILE A 1 357 ? 1.929 11.691 -7.175 1.00 92.00 357 ILE A O 1
ATOM 2899 N N . GLN A 1 358 ? 1.144 11.501 -9.265 1.00 94.62 358 GLN A N 1
ATOM 2900 C CA . GLN A 1 358 ? -0.208 11.963 -8.922 1.00 94.62 358 GLN A CA 1
ATOM 2901 C C . GLN A 1 358 ? -0.911 11.019 -7.937 1.00 94.62 358 GLN A C 1
ATOM 2903 O O . GLN A 1 358 ? -1.563 11.468 -6.987 1.00 94.62 358 GLN A O 1
ATOM 2908 N N . ARG A 1 359 ? -0.756 9.703 -8.122 1.00 91.75 359 ARG A N 1
ATOM 2909 C CA . ARG A 1 359 ? -1.253 8.705 -7.167 1.00 91.75 359 ARG A CA 1
ATOM 2910 C C . ARG A 1 359 ? -0.567 8.849 -5.819 1.00 91.75 359 ARG A C 1
ATOM 2912 O O . ARG A 1 359 ? -1.263 8.918 -4.815 1.00 91.75 359 ARG A O 1
ATOM 2919 N N . LEU A 1 360 ? 0.756 9.001 -5.781 1.00 93.38 360 LEU A N 1
ATOM 2920 C CA . LEU A 1 360 ? 1.507 9.188 -4.541 1.00 93.38 360 LEU A CA 1
ATOM 2921 C C . LEU A 1 360 ? 1.064 10.453 -3.792 1.00 93.38 360 LEU A C 1
ATOM 2923 O O . LEU A 1 360 ? 0.880 10.405 -2.579 1.00 93.38 360 LEU A O 1
ATOM 2927 N N . GLN A 1 361 ? 0.811 11.559 -4.495 1.00 93.19 361 GLN A N 1
ATOM 2928 C CA . GLN A 1 361 ? 0.234 12.773 -3.903 1.00 93.19 361 GLN A CA 1
ATOM 2929 C C . GLN A 1 361 ? -1.160 12.521 -3.311 1.00 93.19 361 GLN A C 1
ATOM 2931 O O . GLN A 1 361 ? -1.465 12.974 -2.206 1.00 93.19 361 GLN A O 1
ATOM 2936 N N . SER A 1 362 ? -1.995 11.749 -4.008 1.00 94.25 362 SER A N 1
ATOM 2937 C CA . SER A 1 362 ? -3.308 11.335 -3.503 1.00 94.25 362 SER A CA 1
ATOM 2938 C C . SER A 1 362 ? -3.176 10.436 -2.263 1.00 94.25 362 SER A C 1
ATOM 2940 O O . SER A 1 362 ? -3.892 10.620 -1.281 1.00 94.25 362 SER A O 1
ATOM 2942 N N . THR A 1 363 ? -2.207 9.518 -2.253 1.00 94.19 363 THR A N 1
ATOM 2943 C CA . THR A 1 363 ? -1.874 8.659 -1.107 1.00 94.19 363 THR A CA 1
ATOM 2944 C C . THR A 1 363 ? -1.374 9.480 0.082 1.00 94.19 363 THR A C 1
ATOM 2946 O O . THR A 1 363 ? -1.774 9.222 1.212 1.00 94.19 363 THR A O 1
ATOM 2949 N N . GLN A 1 364 ? -0.575 10.525 -0.139 1.00 92.12 364 GLN A N 1
ATOM 2950 C CA . GLN A 1 364 ? -0.168 11.449 0.925 1.00 92.12 364 GLN A CA 1
ATOM 2951 C C . GLN A 1 364 ? -1.368 12.192 1.530 1.00 92.12 364 GLN A C 1
ATOM 2953 O O . GLN A 1 364 ? -1.414 12.396 2.744 1.00 92.12 364 GLN A O 1
ATOM 2958 N N . LEU A 1 365 ? -2.364 12.565 0.719 1.00 94.94 365 LEU A N 1
ATOM 2959 C CA . LEU A 1 365 ? -3.608 13.149 1.226 1.00 94.94 365 LEU A CA 1
ATOM 2960 C C . LEU A 1 365 ? -4.392 12.142 2.082 1.00 94.94 365 LEU A C 1
ATOM 2962 O O . LEU A 1 365 ? -4.824 12.491 3.179 1.00 94.94 365 LEU A O 1
ATOM 2966 N N . LEU A 1 366 ? -4.515 10.889 1.630 1.00 92.88 366 LEU A N 1
ATOM 2967 C CA . LEU A 1 366 ? -5.128 9.807 2.412 1.00 92.88 366 LEU A CA 1
ATOM 2968 C C . LEU A 1 366 ? -4.377 9.552 3.724 1.00 92.88 366 LEU A C 1
ATOM 2970 O O . LEU A 1 366 ? -4.996 9.298 4.754 1.00 92.88 366 LEU A O 1
ATOM 2974 N N . GLN A 1 367 ? -3.049 9.657 3.708 1.00 92.06 367 GLN A N 1
ATOM 2975 C CA . GLN A 1 367 ? -2.227 9.532 4.903 1.00 92.06 367 GLN A CA 1
ATOM 2976 C C . GLN A 1 367 ? -2.510 10.639 5.916 1.00 92.06 367 GLN A C 1
ATOM 2978 O O . GLN A 1 367 ? -2.638 10.343 7.101 1.00 92.06 367 GLN A O 1
ATOM 2983 N N . ARG A 1 368 ? -2.662 11.890 5.464 1.00 94.69 368 ARG A N 1
ATOM 2984 C CA . ARG A 1 368 ? -3.088 12.997 6.334 1.00 94.69 368 ARG A CA 1
ATOM 2985 C C . ARG A 1 368 ? -4.465 12.726 6.933 1.00 94.69 368 ARG A C 1
ATOM 2987 O O . ARG A 1 368 ? -4.606 12.793 8.142 1.00 94.69 368 ARG A O 1
ATOM 2994 N N . GLN A 1 369 ? -5.431 12.304 6.116 1.00 94.31 369 GLN A N 1
ATOM 2995 C CA . GLN A 1 369 ? -6.774 11.958 6.596 1.00 94.31 369 GLN A CA 1
ATOM 2996 C C . GLN A 1 369 ? -6.756 10.836 7.644 1.00 94.31 369 GLN A C 1
ATOM 2998 O O . GLN A 1 369 ? -7.439 10.941 8.657 1.00 94.31 369 GLN A O 1
ATOM 3003 N N . ALA A 1 370 ? -5.954 9.787 7.438 1.00 92.38 370 ALA A N 1
ATOM 3004 C CA . ALA A 1 370 ? -5.811 8.704 8.409 1.00 92.38 370 ALA A CA 1
ATOM 3005 C C . ALA A 1 370 ? -5.192 9.193 9.731 1.00 92.38 370 ALA A C 1
ATOM 3007 O O . ALA A 1 370 ? -5.616 8.767 10.804 1.00 92.38 370 ALA A O 1
ATOM 3008 N N . TYR A 1 371 ? -4.210 10.099 9.676 1.00 94.38 371 TYR A N 1
ATOM 3009 C CA . TYR A 1 371 ? -3.672 10.721 10.887 1.00 94.38 371 TYR A CA 1
ATOM 3010 C C . TYR A 1 371 ? -4.701 11.617 11.579 1.00 94.38 371 TYR A C 1
ATOM 3012 O O . TYR A 1 371 ? -4.825 11.516 12.794 1.00 94.38 371 TYR A O 1
ATOM 3020 N N . ASP A 1 372 ? -5.487 12.399 10.838 1.00 94.50 372 ASP A N 1
ATOM 3021 C CA . ASP A 1 372 ? -6.573 13.211 11.401 1.00 94.50 372 ASP A CA 1
ATOM 3022 C C . ASP A 1 372 ? -7.647 12.328 12.069 1.00 94.50 372 ASP A C 1
ATOM 3024 O O . ASP A 1 372 ? -8.225 12.693 13.092 1.00 94.50 372 ASP A O 1
ATOM 3028 N N . GLU A 1 373 ? -7.950 11.157 11.499 1.00 93.06 373 GLU A N 1
ATOM 3029 C CA . GLU A 1 373 ? -8.854 10.161 12.091 1.00 93.06 373 GLU A CA 1
ATOM 3030 C C . GLU A 1 373 ? -8.287 9.581 13.387 1.00 93.06 373 GLU A C 1
ATOM 3032 O O . GLU A 1 373 ? -9.006 9.501 14.386 1.00 93.06 373 GLU A O 1
ATOM 3037 N N . LEU A 1 374 ? -7.000 9.224 13.396 1.00 93.69 374 LEU A N 1
ATOM 3038 C CA . LEU A 1 374 ? -6.313 8.759 14.597 1.00 93.69 374 LEU A CA 1
ATOM 3039 C C . LEU A 1 374 ? -6.262 9.853 15.669 1.00 93.69 374 LEU A C 1
ATOM 3041 O O . LEU A 1 374 ? -6.520 9.566 16.833 1.00 93.69 374 LEU A O 1
ATOM 3045 N N . GLU A 1 375 ? -5.984 11.100 15.297 1.00 93.00 375 GLU A N 1
ATOM 3046 C CA . GLU A 1 375 ? -5.988 12.241 16.210 1.00 93.00 375 GLU A CA 1
ATOM 3047 C C . GLU A 1 375 ? -7.385 12.467 16.793 1.00 93.00 375 GLU A C 1
ATOM 3049 O O . GLU A 1 375 ? -7.537 12.555 18.006 1.00 93.00 375 GLU A O 1
ATOM 3054 N N . LYS A 1 376 ? -8.440 12.455 15.970 1.00 92.56 376 LYS A N 1
ATOM 3055 C CA . LYS A 1 376 ? -9.830 12.537 16.455 1.00 92.56 376 LYS A CA 1
ATOM 3056 C C . LYS A 1 376 ? -10.188 11.373 17.370 1.00 92.56 376 LYS A C 1
ATOM 3058 O O . LYS A 1 376 ? -10.924 11.568 18.341 1.00 92.56 376 LYS A O 1
ATOM 3063 N N . ALA A 1 377 ? -9.706 10.169 17.060 1.00 90.50 377 ALA A N 1
ATOM 3064 C CA . ALA A 1 377 ? -9.858 9.025 17.938 1.00 90.50 377 ALA A CA 1
ATOM 3065 C C . ALA A 1 377 ? -9.168 9.326 19.266 1.00 90.50 377 ALA A C 1
ATOM 3067 O O . ALA A 1 377 ? -9.861 9.301 20.269 1.00 90.50 377 ALA A O 1
ATOM 3068 N N . LEU A 1 378 ? -7.894 9.715 19.289 1.00 87.75 378 LEU A N 1
ATOM 3069 C CA . LEU A 1 378 ? -7.109 10.008 20.495 1.00 87.75 378 LEU A CA 1
ATOM 3070 C C . LEU A 1 378 ? -7.606 11.207 21.323 1.00 87.75 378 LEU A C 1
ATOM 3072 O O . LEU A 1 378 ? -7.699 11.098 22.540 1.00 87.75 378 LEU A O 1
ATOM 3076 N N . VAL A 1 379 ? -7.988 12.333 20.725 1.00 87.00 379 VAL A N 1
ATOM 3077 C CA . VAL A 1 379 ? -8.470 13.514 21.474 1.00 87.00 379 VAL A CA 1
ATOM 3078 C C . VAL A 1 379 ? -9.763 13.195 22.218 1.00 87.00 379 VAL A C 1
ATOM 3080 O O . VAL A 1 379 ? -9.949 13.570 23.370 1.00 87.00 379 VAL A O 1
ATOM 3083 N N . ARG A 1 380 ? -10.643 12.400 21.605 1.00 73.19 380 ARG A N 1
ATOM 3084 C CA . ARG A 1 380 ? -11.846 11.898 22.277 1.00 73.19 380 ARG A CA 1
ATOM 3085 C C . ARG A 1 380 ? -11.537 10.928 23.443 1.00 73.19 380 ARG A C 1
ATOM 3087 O O . ARG A 1 380 ? -12.488 10.453 24.047 1.00 73.19 380 ARG A O 1
ATOM 3094 N N . THR A 1 381 ? -10.274 10.554 23.718 1.00 61.53 381 THR A N 1
ATOM 3095 C CA . THR A 1 381 ? -9.900 9.740 24.907 1.00 61.53 381 THR A CA 1
ATOM 3096 C C . THR A 1 381 ? -9.664 10.596 26.137 1.00 61.53 381 THR A C 1
ATOM 3098 O O . THR A 1 381 ? -9.709 10.060 27.237 1.00 61.53 381 THR A O 1
ATOM 3101 N N . GLU A 1 382 ? -9.334 11.874 25.951 1.00 57.00 382 GLU A N 1
ATOM 3102 C CA . GLU A 1 382 ? -8.894 12.759 27.036 1.00 57.00 382 GLU A CA 1
ATOM 3103 C C . GLU A 1 382 ? -10.049 13.540 27.687 1.00 57.00 382 GLU 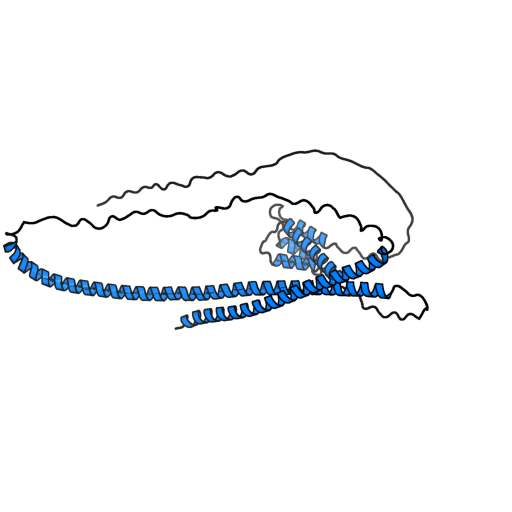A C 1
ATOM 3105 O O . GLU A 1 382 ? -9.836 14.231 28.682 1.00 57.00 382 GLU A O 1
ATOM 3110 N N . LEU A 1 383 ? -11.267 13.406 27.151 1.00 46.91 383 LEU A N 1
ATOM 3111 C CA . LEU A 1 383 ? -12.523 13.913 27.713 1.00 46.91 383 LEU A CA 1
ATOM 3112 C C . LEU A 1 383 ? -13.335 12.753 28.286 1.00 46.91 383 LEU A C 1
ATOM 3114 O O . LEU A 1 383 ? -13.924 12.941 29.374 1.00 46.91 383 LEU A O 1
#

Mean predicted aligned error: 21.38 Å

Secondary structure (DSSP, 8-state):
---------PPPP-PPPPPPP--------------------------------PPPPP-HHHHHHHHHHHTEEETTTEEEHHHHHHHHHHTTGGG-HHHHHHHHHHHS---SEE-HHHHHHHHHHHHHHHHHHHHHHHHH-------------------THHHHHHHHHHHHHHHHHHHHHHHHHHHHHHHHHHHHHHHHHHHHHHHHHHHHHHHHHHHHHHHHHHHHHHHHHHHHHHHHHHHHHHHHHHHHHHHHHHHHHHHHTTS-----------S------------------------------S------SS-STTHHHHHHHHHHHHHHHHHHHHHHHHHHHHHHHHHHHHHHHHHHHHHHHHHHHHHHHHHTT--

Sequence (383 aa):
MAKGLWLDDLPSPSMMPPLEAPACTKKKRGQNSKGTFLQKDSSMPSLDSGKSRDPPKPDVGRMIFHAIDASQVNPEEGVCLEKFRDEFAQLNLNNDMKATMLLEMLSMVESTHLPREILQNAWLRIVEEERQDILELSTSTPPRSPREAISPPHTGRPSTSGASTKLSLAKSKRKQAEYDAKLLANRLALLQQEEVKAWRKIEQTREKAQQILEHREEIVKKQQDKHMLLHEKEQTIRTATKRHKLAAKTSVIRKRQAAISVISKKYQEVETVKTERRRLKQEKEKQIVDDVMRAKEKRERVRKMEDEMRKKRAKEKMAADKQIVQRYRKNV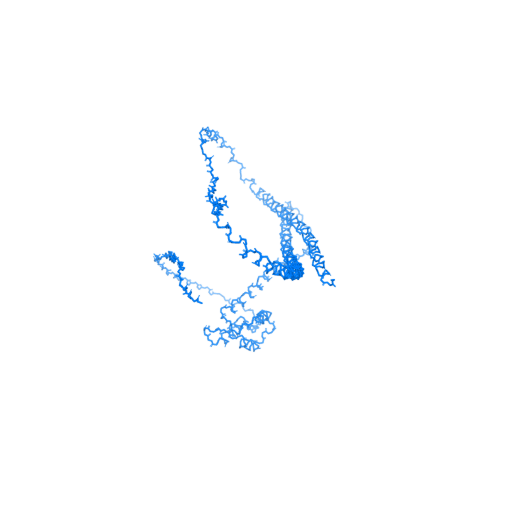EDEEVQLRAQQRRVADMERAEMELIQRLQSTQLLQRQAYDELEKALVRTEL

Organism: NCBI:txid120398